Protein AF-A0A7K0Q6N3-F1 (afdb_monomer_lite)

Radius of gyration: 22.85 Å; chains: 1; bounding box: 51×66×58 Å

Structure (mmCIF, N/CA/C/O backbone):
data_AF-A0A7K0Q6N3-F1
#
_entry.id   AF-A0A7K0Q6N3-F1
#
loop_
_atom_site.group_PDB
_atom_site.id
_atom_site.type_symbol
_atom_site.label_atom_id
_atom_site.label_alt_id
_atom_site.label_comp_id
_atom_site.label_asym_id
_atom_site.label_entity_id
_atom_site.label_seq_id
_atom_site.pdbx_PDB_ins_code
_atom_site.Cartn_x
_atom_site.Cartn_y
_atom_site.Cartn_z
_atom_site.occupancy
_atom_site.B_iso_or_equiv
_atom_site.auth_seq_id
_atom_site.auth_comp_id
_atom_site.auth_asym_id
_atom_site.auth_atom_id
_atom_site.pdbx_PDB_model_num
ATOM 1 N N . MET A 1 1 ? -0.715 0.192 -28.675 1.00 86.56 1 MET A N 1
ATOM 2 C CA . MET A 1 1 ? -1.452 -0.652 -27.705 1.00 86.56 1 MET A CA 1
ATOM 3 C C . MET A 1 1 ? -1.455 -0.038 -26.311 1.00 86.56 1 MET A C 1
ATOM 5 O O . MET A 1 1 ? -2.536 0.098 -25.757 1.00 86.56 1 MET A O 1
ATOM 9 N N . ASP A 1 2 ? -0.312 0.426 -25.794 1.00 92.00 2 ASP A N 1
ATOM 10 C CA . ASP A 1 2 ? -0.213 1.056 -24.460 1.00 92.00 2 ASP A CA 1
ATOM 11 C C . ASP A 1 2 ? -1.240 2.164 -24.194 1.00 92.00 2 ASP A C 1
ATOM 13 O O . ASP A 1 2 ? -1.867 2.175 -23.141 1.00 92.00 2 ASP A O 1
ATOM 17 N N . PHE A 1 3 ? -1.486 3.043 -25.171 1.00 95.75 3 PHE A N 1
ATOM 18 C CA . PHE A 1 3 ? -2.503 4.090 -25.043 1.00 95.75 3 PHE A CA 1
ATOM 19 C C . PHE A 1 3 ? -3.907 3.528 -24.756 1.00 95.75 3 PHE A C 1
ATOM 21 O O . PHE A 1 3 ? -4.603 4.022 -23.873 1.00 95.75 3 PHE A O 1
ATOM 28 N N . ALA A 1 4 ? -4.313 2.463 -25.455 1.00 97.19 4 ALA A N 1
ATOM 29 C CA . ALA A 1 4 ? -5.626 1.847 -25.270 1.00 97.19 4 ALA A CA 1
ATOM 30 C C . ALA A 1 4 ? -5.751 1.183 -23.890 1.00 97.19 4 ALA A C 1
ATOM 32 O O . ALA A 1 4 ? -6.757 1.381 -23.209 1.00 97.19 4 ALA A O 1
ATOM 33 N N . PHE A 1 5 ? -4.716 0.457 -23.451 1.00 98.19 5 PHE A N 1
ATOM 34 C CA . PHE A 1 5 ? -4.672 -0.117 -22.104 1.00 98.19 5 PHE A CA 1
ATOM 35 C C . PHE A 1 5 ? -4.719 0.962 -21.025 1.00 98.19 5 PHE A C 1
ATOM 37 O O . PHE A 1 5 ? -5.518 0.854 -20.101 1.00 98.19 5 PHE A O 1
ATOM 44 N N . LEU A 1 6 ? -3.931 2.033 -21.164 1.00 98.12 6 LEU A N 1
ATOM 45 C CA . LEU A 1 6 ? -3.917 3.129 -20.201 1.00 98.12 6 LEU A CA 1
ATOM 46 C C . LEU A 1 6 ? -5.295 3.785 -20.068 1.00 98.12 6 LEU A C 1
ATOM 48 O O . LEU A 1 6 ? -5.788 3.963 -18.954 1.00 98.12 6 LEU A O 1
ATOM 52 N N . VAL A 1 7 ? -5.941 4.098 -21.195 1.00 98.19 7 VAL A N 1
ATOM 53 C CA . VAL A 1 7 ? -7.305 4.644 -21.204 1.00 98.19 7 VAL A CA 1
ATOM 54 C C . VAL A 1 7 ? -8.271 3.682 -20.516 1.00 98.19 7 VAL A C 1
ATOM 56 O O . VAL A 1 7 ? -9.063 4.117 -19.681 1.00 98.19 7 VAL A O 1
ATOM 59 N N . ALA A 1 8 ? -8.184 2.380 -20.799 1.00 98.31 8 ALA A N 1
ATOM 60 C CA . ALA A 1 8 ? -9.040 1.377 -20.177 1.00 98.31 8 ALA A CA 1
ATOM 61 C C . ALA A 1 8 ? -8.815 1.265 -18.656 1.00 98.31 8 ALA A C 1
ATOM 63 O O . ALA A 1 8 ? -9.789 1.229 -17.903 1.00 98.31 8 ALA A O 1
ATOM 64 N N . TYR A 1 9 ? -7.564 1.279 -18.182 1.00 98.56 9 TYR A N 1
ATOM 65 C CA . TYR A 1 9 ? -7.245 1.257 -16.749 1.00 98.56 9 TYR A CA 1
ATOM 66 C C . TYR A 1 9 ? -7.836 2.463 -16.024 1.00 98.56 9 TYR A C 1
ATOM 68 O O . TYR A 1 9 ? -8.547 2.311 -15.029 1.00 98.56 9 TYR A O 1
ATOM 76 N N . LEU A 1 10 ? -7.581 3.666 -16.547 1.00 98.06 10 LEU A N 1
ATOM 77 C CA . LEU A 1 10 ? -8.068 4.909 -15.955 1.00 98.06 10 LEU A CA 1
ATOM 78 C C . LEU A 1 10 ? -9.599 4.976 -15.985 1.00 98.06 10 LEU A C 1
ATOM 80 O O . LEU A 1 10 ? -10.214 5.354 -14.986 1.00 98.06 10 LEU A O 1
ATOM 84 N N . ALA A 1 11 ? -10.220 4.553 -17.090 1.00 98.19 11 ALA A N 1
ATOM 85 C CA . ALA A 1 11 ? -11.669 4.485 -17.214 1.00 98.19 11 ALA A CA 1
ATOM 86 C C . ALA A 1 11 ? -12.277 3.526 -16.185 1.00 98.19 11 ALA A C 1
ATOM 88 O O . ALA A 1 11 ? -13.228 3.903 -15.507 1.00 98.19 11 ALA A O 1
ATOM 89 N N . LEU A 1 12 ? -11.718 2.324 -16.003 1.00 98.25 12 LEU A N 1
ATOM 90 C CA . LEU A 1 12 ? -12.210 1.357 -15.017 1.00 98.25 12 LEU A CA 1
ATOM 91 C C . LEU A 1 12 ? -12.066 1.868 -13.582 1.00 98.25 12 LEU A C 1
ATOM 93 O O . LEU A 1 12 ? -13.009 1.733 -12.801 1.00 98.25 12 LEU A O 1
ATOM 97 N N . ILE A 1 13 ? -10.946 2.506 -13.232 1.00 97.62 13 ILE A N 1
ATOM 98 C CA . ILE A 1 13 ? -10.749 3.121 -11.909 1.00 97.62 13 ILE A CA 1
ATOM 99 C C . ILE A 1 13 ? -11.784 4.234 -11.678 1.00 97.62 13 ILE A C 1
ATOM 101 O O . ILE A 1 13 ? -12.469 4.249 -10.650 1.00 97.62 13 ILE A O 1
ATOM 105 N N . ALA A 1 14 ? -11.955 5.135 -12.651 1.00 97.12 14 ALA A N 1
ATOM 106 C CA . ALA A 1 14 ? -12.908 6.240 -12.567 1.00 97.12 14 ALA A CA 1
ATOM 107 C C . ALA A 1 14 ? -14.360 5.747 -12.473 1.00 97.12 14 ALA A C 1
ATOM 109 O O . ALA A 1 14 ? -15.124 6.215 -11.629 1.00 97.12 14 ALA A O 1
ATOM 110 N N . LEU A 1 15 ? -14.729 4.763 -13.294 1.00 96.75 15 LEU A N 1
ATOM 111 C CA . LEU A 1 15 ? -16.046 4.129 -13.322 1.00 96.75 15 LEU A CA 1
ATOM 112 C C . LEU A 1 15 ? -16.351 3.428 -11.995 1.00 96.75 15 LEU A C 1
ATOM 114 O O . LEU A 1 15 ? -17.437 3.590 -11.439 1.00 96.75 15 LEU A O 1
ATOM 118 N N . THR A 1 16 ? -15.371 2.707 -11.452 1.00 96.62 16 THR A N 1
ATOM 119 C CA . THR A 1 16 ? -15.453 2.040 -10.150 1.00 96.62 16 THR A CA 1
ATOM 120 C C . THR A 1 16 ? -15.722 3.046 -9.032 1.00 96.62 16 THR A C 1
ATOM 122 O O . THR A 1 16 ? -16.642 2.866 -8.225 1.00 96.62 16 THR A O 1
ATOM 125 N N . TYR A 1 17 ? -14.957 4.139 -8.999 1.00 96.44 17 TYR A N 1
ATOM 126 C CA . TYR A 1 17 ? -15.142 5.206 -8.020 1.00 96.44 17 TYR A CA 1
ATOM 127 C C . TYR A 1 17 ? -16.495 5.906 -8.180 1.00 96.44 17 TYR A C 1
ATOM 129 O O . TYR A 1 17 ? -17.221 6.102 -7.206 1.00 96.44 17 TYR A O 1
ATOM 137 N N . TRP A 1 18 ? -16.872 6.245 -9.413 1.00 95.56 18 TRP A N 1
ATOM 138 C CA . TRP A 1 18 ? -18.149 6.879 -9.728 1.00 95.56 18 TRP A CA 1
ATOM 139 C C . TRP A 1 18 ? -19.338 6.012 -9.306 1.00 95.56 18 TRP A C 1
ATOM 141 O O . TRP A 1 18 ? -20.313 6.518 -8.743 1.00 95.56 18 TRP A O 1
ATOM 151 N N . ARG A 1 19 ? -19.243 4.700 -9.529 1.00 95.75 19 ARG A N 1
ATOM 152 C CA . ARG A 1 19 ? -20.309 3.746 -9.235 1.00 95.75 19 ARG A CA 1
ATOM 153 C C . ARG A 1 19 ? -20.492 3.507 -7.740 1.00 95.75 19 ARG A C 1
ATOM 155 O O . ARG A 1 19 ? -21.632 3.484 -7.275 1.00 95.75 19 ARG A O 1
ATOM 162 N N . THR A 1 20 ? -19.391 3.336 -7.009 1.00 94.25 20 THR A N 1
ATOM 163 C CA . THR A 1 20 ? -19.417 3.039 -5.567 1.00 94.25 20 THR A CA 1
ATOM 164 C C . THR A 1 20 ? -19.535 4.275 -4.691 1.00 94.25 20 THR A C 1
ATOM 166 O O . THR A 1 20 ? -20.043 4.170 -3.576 1.00 94.25 20 THR A O 1
ATOM 169 N N . ARG A 1 21 ? -19.064 5.432 -5.182 1.00 94.81 21 ARG A N 1
ATOM 170 C CA . ARG A 1 21 ? -18.928 6.696 -4.442 1.00 94.81 21 ARG A CA 1
ATOM 171 C C . ARG A 1 21 ? -18.129 6.540 -3.141 1.00 94.81 21 ARG A C 1
ATOM 173 O O . ARG A 1 21 ? -18.361 7.286 -2.192 1.00 94.81 21 ARG A O 1
ATOM 180 N N . SER A 1 22 ? -17.205 5.578 -3.084 1.00 95.25 22 SER A N 1
ATOM 181 C CA . SER A 1 22 ? -16.416 5.249 -1.893 1.00 95.25 22 SER A CA 1
ATOM 182 C C . SER A 1 22 ? -14.935 5.128 -2.234 1.00 95.25 22 SER A C 1
ATOM 184 O O . SER A 1 22 ? -14.509 4.174 -2.886 1.00 95.25 22 SER A O 1
ATOM 186 N N . ILE A 1 23 ? -14.133 6.080 -1.757 1.00 95.88 23 ILE A N 1
ATOM 187 C CA . ILE A 1 23 ? -12.675 6.041 -1.901 1.00 95.88 23 ILE A CA 1
ATOM 188 C C . ILE A 1 23 ? -12.058 4.894 -1.095 1.00 95.88 23 ILE A C 1
ATOM 190 O O . ILE A 1 23 ? -11.086 4.290 -1.538 1.00 95.88 23 ILE A O 1
ATOM 194 N N . ALA A 1 24 ? -12.653 4.543 0.053 1.00 95.56 24 ALA A N 1
ATOM 195 C CA . ALA A 1 24 ? -12.211 3.407 0.857 1.00 95.56 24 ALA A CA 1
ATOM 196 C C . ALA A 1 24 ? -12.398 2.089 0.098 1.00 95.56 24 ALA A C 1
ATOM 198 O O . ALA A 1 24 ? -11.483 1.271 0.039 1.00 95.56 24 ALA A O 1
ATOM 199 N N . TRP A 1 25 ? -13.561 1.905 -0.536 1.00 95.06 25 TRP A N 1
ATOM 200 C CA . TRP A 1 25 ? -13.818 0.716 -1.336 1.00 95.06 25 TRP A CA 1
ATOM 201 C C . TRP A 1 25 ? -12.940 0.655 -2.580 1.00 95.06 25 TRP A C 1
ATOM 203 O O . TRP A 1 25 ? -12.445 -0.419 -2.902 1.00 95.06 25 TRP A O 1
ATOM 213 N N . LEU A 1 26 ? -12.708 1.792 -3.245 1.00 96.19 26 LEU A N 1
ATOM 214 C CA . LEU A 1 26 ? -11.783 1.861 -4.373 1.00 96.19 26 LEU A CA 1
ATOM 215 C C . LEU A 1 26 ? -10.372 1.430 -3.952 1.00 96.19 26 LEU A C 1
ATOM 217 O O . LEU A 1 26 ? -9.816 0.530 -4.567 1.00 96.19 26 LEU A O 1
ATOM 221 N N . ALA A 1 27 ? -9.815 2.017 -2.889 1.00 97.06 27 ALA A N 1
ATOM 222 C CA . ALA A 1 27 ? -8.463 1.706 -2.425 1.00 97.06 27 ALA A CA 1
ATOM 223 C C . ALA A 1 27 ? -8.320 0.239 -1.988 1.00 97.06 27 ALA A C 1
ATOM 225 O O . ALA A 1 27 ? -7.421 -0.458 -2.453 1.00 97.06 27 ALA A O 1
ATOM 226 N N . VAL A 1 28 ? -9.240 -0.257 -1.151 1.00 96.69 28 VAL A N 1
ATOM 227 C CA . VAL A 1 28 ? -9.231 -1.656 -0.692 1.00 96.69 28 VAL A CA 1
ATOM 228 C C . VAL A 1 28 ? -9.455 -2.625 -1.849 1.00 96.69 28 VAL A C 1
ATOM 230 O O . VAL A 1 28 ? -8.787 -3.650 -1.937 1.00 96.69 28 VAL A O 1
ATOM 233 N N . GLY A 1 29 ? -10.381 -2.307 -2.749 1.00 96.19 29 GLY A N 1
ATOM 234 C CA . GLY A 1 29 ? -10.693 -3.131 -3.905 1.00 96.19 29 GLY A CA 1
ATOM 235 C C . GLY A 1 29 ? -9.556 -3.188 -4.924 1.00 96.19 29 GLY A C 1
ATOM 236 O O . GLY A 1 29 ? -9.263 -4.269 -5.427 1.00 96.19 29 GLY A O 1
ATOM 237 N N . MET A 1 30 ? -8.873 -2.070 -5.192 1.00 96.88 30 MET A N 1
ATOM 238 C CA . MET A 1 30 ? -7.673 -2.045 -6.037 1.00 96.88 30 MET A CA 1
ATOM 239 C C . MET A 1 30 ? -6.549 -2.858 -5.400 1.00 96.88 30 MET A C 1
ATOM 241 O O . MET A 1 30 ? -6.028 -3.761 -6.044 1.00 96.88 30 MET A O 1
ATOM 245 N N . ALA A 1 31 ? -6.241 -2.621 -4.121 1.00 96.50 31 ALA A N 1
ATOM 246 C CA . ALA A 1 31 ? -5.222 -3.392 -3.413 1.00 96.50 31 ALA A CA 1
ATOM 247 C C . ALA A 1 31 ? -5.526 -4.896 -3.440 1.00 96.50 31 ALA A C 1
ATOM 249 O O . ALA A 1 31 ? -4.633 -5.700 -3.687 1.00 96.50 31 ALA A O 1
ATOM 250 N N . ALA A 1 32 ? -6.782 -5.294 -3.229 1.00 95.94 32 ALA A N 1
ATOM 251 C CA . ALA A 1 32 ? -7.182 -6.696 -3.249 1.00 95.94 32 ALA A CA 1
ATOM 252 C C . ALA A 1 32 ? -7.136 -7.303 -4.648 1.00 95.94 32 ALA A C 1
ATOM 254 O O . ALA A 1 32 ? -6.511 -8.340 -4.825 1.00 95.94 32 ALA A O 1
ATOM 255 N N . SER A 1 33 ? -7.757 -6.663 -5.640 1.00 96.56 33 SER A N 1
ATOM 256 C CA . SER A 1 33 ? -7.792 -7.174 -7.017 1.00 96.56 33 SER A CA 1
ATOM 257 C C . SER A 1 33 ? -6.393 -7.309 -7.612 1.00 96.56 33 SER A C 1
ATOM 259 O O . SER A 1 33 ? -6.070 -8.372 -8.134 1.00 96.56 33 SER A O 1
ATOM 261 N N . VAL A 1 34 ? -5.541 -6.291 -7.455 1.00 96.12 34 VAL A N 1
ATOM 262 C CA . VAL A 1 34 ? -4.147 -6.320 -7.919 1.00 96.12 34 VAL A CA 1
ATOM 263 C C . VAL A 1 34 ? -3.334 -7.352 -7.141 1.00 96.12 34 VAL A C 1
ATOM 265 O O . VAL A 1 34 ? -2.574 -8.098 -7.747 1.00 96.12 34 VAL A O 1
ATOM 268 N N . SER A 1 35 ? -3.526 -7.469 -5.822 1.00 95.06 35 SER A N 1
ATOM 269 C CA . SER A 1 35 ? -2.797 -8.475 -5.039 1.00 95.06 35 SER A CA 1
ATOM 270 C C . SER A 1 35 ? -3.192 -9.902 -5.398 1.00 95.06 35 SER A C 1
ATOM 272 O O . SER A 1 35 ? -2.320 -10.740 -5.585 1.00 95.06 35 SER A O 1
ATOM 274 N N . ILE A 1 36 ? -4.492 -10.181 -5.528 1.00 95.00 36 ILE A N 1
ATOM 275 C CA . ILE A 1 36 ? -5.005 -11.510 -5.882 1.00 95.00 36 ILE A CA 1
ATOM 276 C C . ILE A 1 36 ? -4.564 -11.884 -7.300 1.00 95.00 36 ILE A C 1
ATOM 278 O O . ILE A 1 36 ? -4.068 -12.984 -7.513 1.00 95.00 36 ILE A O 1
ATOM 282 N N . ALA A 1 37 ? -4.706 -10.974 -8.266 1.00 96.12 37 ALA A N 1
ATOM 283 C CA . ALA A 1 37 ? -4.229 -11.216 -9.623 1.00 96.12 37 ALA A CA 1
ATOM 284 C C . ALA A 1 37 ? -2.710 -11.427 -9.647 1.00 96.12 37 ALA A C 1
ATOM 286 O O . ALA A 1 37 ? -2.229 -12.352 -10.287 1.00 96.12 37 ALA A O 1
ATOM 287 N N . GLY A 1 38 ? -1.961 -10.628 -8.889 1.00 93.81 38 GLY A N 1
ATOM 288 C CA . GLY A 1 38 ? -0.513 -10.738 -8.812 1.00 93.81 38 GLY A CA 1
ATOM 289 C C . GLY A 1 38 ? -0.028 -12.058 -8.207 1.00 93.81 38 GLY A C 1
ATOM 290 O O . GLY A 1 38 ? 0.930 -12.634 -8.707 1.00 93.81 38 GLY A O 1
ATOM 291 N N . VAL A 1 39 ? -0.688 -12.598 -7.176 1.00 92.19 39 VAL A N 1
ATOM 292 C CA . VAL A 1 39 ? -0.299 -13.925 -6.655 1.00 92.19 39 VAL A CA 1
ATOM 293 C C . VAL A 1 39 ? -0.637 -15.044 -7.638 1.00 92.19 39 VAL A C 1
ATOM 295 O O . VAL A 1 39 ? 0.073 -16.041 -7.680 1.00 92.19 39 VAL A O 1
ATOM 298 N N . LEU A 1 40 ? -1.675 -14.878 -8.464 1.00 93.75 40 LEU A N 1
ATOM 299 C CA . LEU A 1 40 ? -1.980 -15.816 -9.548 1.00 93.75 40 LEU A CA 1
ATOM 300 C C . LEU A 1 40 ? -0.959 -15.736 -10.693 1.00 93.75 40 LEU A C 1
ATOM 302 O O . LEU A 1 40 ? -0.666 -16.763 -11.297 1.00 93.75 40 LEU A O 1
ATOM 306 N N . VAL A 1 41 ? -0.393 -14.552 -10.957 1.00 92.69 41 VAL A N 1
ATOM 307 C CA . VAL A 1 41 ? 0.745 -14.374 -11.879 1.00 92.69 41 VAL A CA 1
ATOM 308 C C . VAL A 1 41 ? 1.943 -15.185 -11.390 1.00 92.69 41 VAL A C 1
ATOM 310 O O . VAL A 1 41 ? 2.409 -16.046 -12.132 1.00 92.69 41 VAL A O 1
ATOM 313 N N . ASN A 1 42 ? 2.349 -15.011 -10.126 1.00 88.50 42 ASN A N 1
ATOM 314 C CA . ASN A 1 42 ? 3.433 -15.804 -9.527 1.00 88.50 42 ASN A CA 1
ATOM 315 C C . ASN A 1 42 ? 3.126 -17.309 -9.556 1.00 88.50 42 ASN A C 1
ATOM 317 O O . ASN A 1 42 ? 3.993 -18.128 -9.834 1.00 88.50 42 ASN A O 1
ATOM 321 N N . LEU A 1 43 ? 1.879 -17.700 -9.274 1.00 90.44 43 LEU A N 1
ATOM 322 C CA . LEU A 1 43 ? 1.488 -19.107 -9.316 1.00 90.44 43 LEU A CA 1
ATOM 323 C C . LEU A 1 43 ? 1.682 -19.702 -10.718 1.00 90.44 43 LEU A C 1
ATOM 325 O O . LEU A 1 43 ? 2.139 -20.833 -10.831 1.00 90.44 43 LEU A O 1
ATOM 329 N N . ALA A 1 44 ? 1.348 -18.961 -11.776 1.00 92.06 44 ALA A N 1
ATOM 330 C CA . ALA A 1 44 ? 1.574 -19.408 -13.147 1.00 92.06 44 ALA A CA 1
ATOM 331 C C . ALA A 1 44 ? 3.072 -19.492 -13.492 1.00 92.06 44 ALA A C 1
ATOM 333 O O . ALA A 1 44 ? 3.476 -20.449 -14.151 1.00 92.06 44 ALA A O 1
ATOM 334 N N . GLU A 1 45 ? 3.891 -18.554 -13.003 1.00 88.88 45 GLU A N 1
ATOM 335 C CA . GLU A 1 45 ? 5.360 -18.605 -13.132 1.00 88.88 45 GLU A CA 1
ATOM 336 C C . GLU A 1 45 ? 5.923 -19.879 -12.498 1.00 88.88 45 GLU A C 1
ATOM 338 O O . GLU A 1 45 ? 6.720 -20.582 -13.114 1.00 88.88 45 GLU A O 1
ATOM 343 N N . ASN A 1 46 ? 5.410 -20.260 -11.327 1.00 85.06 46 ASN A N 1
ATOM 344 C CA . ASN A 1 46 ? 5.791 -21.499 -10.645 1.00 85.06 46 ASN A CA 1
ATOM 345 C C . ASN A 1 46 ? 5.407 -22.771 -11.422 1.00 85.06 46 ASN A C 1
ATOM 347 O O . ASN A 1 46 ? 5.989 -23.832 -11.199 1.00 85.06 46 ASN A O 1
ATOM 351 N N . PHE A 1 47 ? 4.442 -22.678 -12.341 1.00 89.44 47 PHE A N 1
ATOM 352 C CA . PHE A 1 47 ? 4.102 -23.739 -13.293 1.00 89.44 47 PHE A CA 1
ATOM 353 C C . PHE A 1 47 ? 4.850 -23.617 -14.634 1.00 89.44 47 PHE A C 1
ATOM 355 O O . PHE A 1 47 ? 4.560 -24.370 -15.563 1.00 89.44 47 PHE A O 1
ATOM 362 N N . GLY A 1 48 ? 5.822 -22.707 -14.734 1.00 89.50 48 GLY A N 1
ATOM 363 C CA . GLY A 1 48 ? 6.688 -22.519 -15.899 1.00 89.50 48 GLY A CA 1
ATOM 364 C C . GLY A 1 48 ? 6.164 -21.531 -16.943 1.00 89.50 48 GLY A C 1
ATOM 365 O O . GLY A 1 48 ? 6.724 -21.472 -18.037 1.00 89.50 48 GLY A O 1
ATOM 366 N N . HIS A 1 49 ? 5.099 -20.769 -16.659 1.00 93.19 49 HIS A N 1
ATOM 367 C CA . HIS A 1 49 ? 4.622 -19.735 -17.584 1.00 93.19 49 HIS A CA 1
ATOM 368 C C . HIS A 1 49 ? 5.504 -18.488 -17.504 1.00 93.19 49 HIS A C 1
ATOM 370 O O . HIS A 1 49 ? 5.581 -17.849 -16.458 1.00 93.19 49 HIS A O 1
ATOM 376 N N . LEU A 1 50 ? 6.115 -18.104 -18.624 1.00 93.50 50 LEU A N 1
ATOM 377 C CA . LEU A 1 50 ? 6.868 -16.857 -18.738 1.00 93.50 50 LEU A CA 1
ATOM 378 C C . LEU A 1 50 ? 5.963 -15.768 -19.301 1.00 93.50 50 LEU A C 1
ATOM 380 O O . LEU A 1 50 ? 5.531 -15.830 -20.453 1.00 93.50 50 LEU A O 1
ATOM 384 N N . TRP A 1 51 ? 5.675 -14.765 -18.481 1.00 94.75 51 TRP A N 1
ATOM 385 C CA . TRP A 1 51 ? 4.767 -13.692 -18.853 1.00 94.75 51 TRP A CA 1
ATOM 386 C C . TRP A 1 51 ? 5.407 -12.715 -19.831 1.00 94.75 51 TRP A C 1
ATOM 388 O O . TRP A 1 51 ? 6.557 -12.322 -19.686 1.00 94.75 51 TRP A O 1
ATOM 398 N N . THR A 1 52 ? 4.630 -12.237 -20.792 1.00 95.25 52 THR A N 1
ATOM 399 C CA . THR A 1 52 ? 4.994 -11.074 -21.608 1.00 95.25 52 THR A CA 1
ATOM 400 C C . THR A 1 52 ? 4.334 -9.805 -21.070 1.00 95.25 52 THR A C 1
ATOM 402 O O . THR A 1 52 ? 3.324 -9.841 -20.359 1.00 95.25 52 THR A O 1
ATOM 405 N N . ARG A 1 53 ? 4.847 -8.637 -21.476 1.00 93.94 53 ARG A N 1
ATOM 406 C CA . ARG A 1 53 ? 4.250 -7.339 -21.111 1.00 93.94 53 ARG A CA 1
ATOM 407 C C . ARG A 1 53 ? 2.762 -7.249 -21.458 1.00 93.94 53 ARG A C 1
ATOM 409 O O . ARG A 1 53 ? 1.980 -6.760 -20.647 1.00 93.94 53 ARG A O 1
ATOM 416 N N . VAL A 1 54 ? 2.366 -7.703 -22.648 1.00 95.94 54 VAL A N 1
ATOM 417 C CA . VAL A 1 54 ? 0.973 -7.607 -23.116 1.00 95.94 54 VAL A CA 1
ATOM 418 C C . VAL A 1 54 ? 0.054 -8.519 -22.304 1.00 95.94 54 VAL A C 1
ATOM 420 O O . VAL A 1 54 ? -1.057 -8.121 -21.962 1.00 95.94 54 VAL A O 1
ATOM 423 N N . GLU A 1 55 ? 0.507 -9.718 -21.941 1.00 97.00 55 GLU A N 1
ATOM 424 C CA . GLU A 1 55 ? -0.270 -10.615 -21.081 1.00 97.00 55 GLU A CA 1
ATOM 425 C C . GLU A 1 55 ? -0.469 -10.017 -19.687 1.00 97.00 55 GLU A C 1
ATOM 427 O O . GLU A 1 55 ? -1.594 -9.994 -19.192 1.00 97.00 55 GLU A O 1
ATOM 432 N N . LEU A 1 56 ? 0.575 -9.438 -19.085 1.00 96.75 56 LEU A N 1
ATOM 433 C CA . LEU A 1 56 ? 0.442 -8.753 -17.796 1.00 96.75 56 LEU A CA 1
ATOM 434 C C . LEU A 1 56 ? -0.475 -7.524 -17.878 1.00 96.75 56 LEU A C 1
ATOM 436 O O . LEU A 1 56 ? -1.216 -7.246 -16.933 1.00 96.75 56 LEU A O 1
ATOM 440 N N . GLN A 1 57 ? -0.479 -6.807 -19.007 1.00 97.81 57 GLN A N 1
ATOM 441 C CA . GLN A 1 57 ? -1.442 -5.732 -19.259 1.00 97.81 57 GLN A CA 1
ATOM 442 C C . GLN A 1 57 ? -2.887 -6.263 -19.271 1.00 97.81 57 GLN A C 1
ATOM 444 O O . GLN A 1 57 ? -3.774 -5.687 -18.637 1.00 97.81 57 GLN A O 1
ATOM 449 N N . TRP A 1 58 ? -3.135 -7.407 -19.912 1.00 98.25 58 TRP A N 1
ATOM 450 C CA . TRP A 1 58 ? -4.442 -8.068 -19.866 1.00 98.25 58 TRP A CA 1
ATOM 451 C C . TRP A 1 58 ? -4.819 -8.554 -18.465 1.00 98.25 58 TRP A C 1
ATOM 453 O O . TRP A 1 58 ? -5.973 -8.393 -18.068 1.00 98.25 58 TRP A O 1
ATOM 463 N N . VAL A 1 59 ? -3.872 -9.092 -17.692 1.00 97.81 59 VAL A N 1
ATOM 464 C CA . VAL A 1 59 ? -4.112 -9.500 -16.298 1.00 97.81 59 VAL A CA 1
ATOM 465 C C . VAL A 1 59 ? -4.503 -8.297 -15.440 1.00 97.81 59 VAL A C 1
ATOM 467 O O . VAL A 1 59 ? -5.502 -8.355 -14.718 1.00 97.81 59 VAL A O 1
ATOM 470 N N . LEU A 1 60 ? -3.775 -7.181 -15.549 1.00 98.19 60 LEU A N 1
ATOM 471 C CA . LEU A 1 60 ? -4.119 -5.943 -14.852 1.00 98.19 60 LEU A CA 1
ATOM 472 C C . LEU A 1 60 ? -5.497 -5.424 -15.290 1.00 98.19 60 LEU A C 1
ATOM 474 O O . LEU A 1 60 ? -6.308 -5.038 -14.444 1.00 98.19 60 LEU A O 1
ATOM 478 N N . LEU A 1 61 ? -5.795 -5.457 -16.593 1.00 98.56 61 LEU A N 1
ATOM 479 C CA . LEU A 1 61 ? -7.105 -5.068 -17.110 1.00 98.56 61 LEU A CA 1
ATOM 480 C C . LEU A 1 61 ? -8.215 -5.932 -16.507 1.00 98.56 61 LEU A C 1
ATOM 482 O O . LEU A 1 61 ? -9.225 -5.397 -16.055 1.00 98.56 61 LEU A O 1
ATOM 486 N N . ALA A 1 62 ? -8.022 -7.251 -16.469 1.00 98.44 62 ALA A N 1
ATOM 487 C CA . ALA A 1 62 ? -8.974 -8.195 -15.902 1.00 98.44 62 ALA A CA 1
ATOM 488 C C . ALA A 1 62 ? -9.181 -7.951 -14.400 1.00 98.44 62 ALA A C 1
ATOM 490 O O . ALA A 1 62 ? -10.323 -7.930 -13.939 1.00 98.44 62 ALA A O 1
ATOM 491 N N . ALA A 1 63 ? -8.111 -7.685 -13.644 1.00 97.94 63 ALA A N 1
ATOM 492 C CA . ALA A 1 63 ? -8.192 -7.347 -12.224 1.00 97.94 63 ALA A CA 1
ATOM 493 C C . ALA A 1 63 ? -9.056 -6.094 -11.984 1.00 97.94 63 ALA A C 1
ATOM 495 O O . ALA A 1 63 ? -9.974 -6.109 -11.156 1.00 97.94 63 ALA A O 1
ATOM 496 N N . LEU A 1 64 ? -8.826 -5.030 -12.762 1.00 98.38 64 LEU A N 1
ATOM 497 C CA . LEU A 1 64 ? -9.617 -3.797 -12.698 1.00 98.38 64 LEU A CA 1
ATOM 498 C C . LEU A 1 64 ? -11.049 -3.988 -13.219 1.00 98.38 64 LEU A C 1
ATOM 500 O O . LEU A 1 64 ? -11.980 -3.383 -12.689 1.00 98.38 64 LEU A O 1
ATOM 504 N N . ALA A 1 65 ? -11.257 -4.843 -14.221 1.00 98.25 65 ALA A N 1
ATOM 505 C CA . ALA A 1 65 ? -12.576 -5.143 -14.771 1.00 98.25 65 ALA A CA 1
ATOM 506 C C . ALA A 1 65 ? -13.439 -5.922 -13.772 1.00 98.25 65 ALA A C 1
ATOM 508 O O . ALA A 1 65 ? -14.609 -5.588 -13.589 1.00 98.25 65 ALA A O 1
ATOM 509 N N . VAL A 1 66 ? -12.864 -6.903 -13.065 1.00 96.56 66 VAL A N 1
ATOM 510 C CA . VAL A 1 66 ? -13.534 -7.610 -11.961 1.00 96.56 66 VAL A CA 1
ATOM 511 C C . VAL A 1 66 ? -13.926 -6.622 -10.868 1.00 96.56 66 VAL A C 1
ATOM 513 O O . VAL A 1 66 ? -15.063 -6.649 -10.392 1.00 96.56 66 VAL A O 1
ATOM 516 N N . LEU A 1 67 ? -13.025 -5.708 -10.499 1.00 95.81 67 LEU A N 1
ATOM 517 C CA . LEU A 1 67 ? -13.332 -4.666 -9.527 1.00 95.81 67 LEU A CA 1
ATOM 518 C C . LEU A 1 67 ? -14.486 -3.766 -10.003 1.00 95.81 67 LEU A C 1
ATOM 520 O O . LEU A 1 67 ? -15.440 -3.542 -9.255 1.00 95.81 67 LEU A O 1
ATOM 524 N N . GLY A 1 68 ? -14.443 -3.309 -11.256 1.00 96.25 68 GLY A N 1
ATOM 525 C CA . GLY A 1 68 ? -15.513 -2.531 -11.875 1.00 96.25 68 GLY A CA 1
ATOM 526 C C . GLY A 1 68 ? -16.847 -3.275 -11.865 1.00 96.25 68 GLY A C 1
ATOM 527 O O . GLY A 1 68 ? -17.854 -2.734 -11.411 1.00 96.25 68 GLY A O 1
ATOM 528 N N . LEU A 1 69 ? -16.865 -4.546 -12.266 1.00 96.38 69 LEU A N 1
ATOM 529 C CA . LEU A 1 69 ? -18.060 -5.388 -12.237 1.00 96.38 69 LEU A CA 1
ATOM 530 C C . LEU A 1 69 ? -18.638 -5.497 -10.819 1.00 96.38 69 LEU A C 1
ATOM 532 O O . LEU A 1 69 ? -19.835 -5.285 -10.618 1.00 96.38 69 LEU A O 1
ATOM 536 N N . LEU A 1 70 ? -17.797 -5.759 -9.814 1.00 93.44 70 LEU A N 1
ATOM 537 C CA . LEU A 1 70 ? -18.223 -5.818 -8.413 1.00 93.44 70 LEU A CA 1
ATOM 538 C C . LEU A 1 70 ? -18.792 -4.480 -7.924 1.00 93.44 70 LEU A C 1
ATOM 540 O O . LEU A 1 70 ? -19.764 -4.476 -7.161 1.00 93.44 70 LEU A O 1
ATOM 544 N N . ALA A 1 71 ? -18.239 -3.353 -8.378 1.00 93.56 71 ALA A N 1
ATOM 545 C CA . ALA A 1 71 ? -18.797 -2.032 -8.109 1.00 93.56 71 ALA A CA 1
ATOM 546 C C . ALA A 1 71 ? -20.197 -1.874 -8.719 1.00 93.56 71 ALA A C 1
ATOM 548 O O . ALA A 1 71 ? -21.111 -1.387 -8.045 1.00 93.56 71 ALA A O 1
ATOM 549 N N . PHE A 1 72 ? -20.403 -2.329 -9.959 1.00 93.38 72 PHE A N 1
ATOM 550 C CA . PHE A 1 72 ? -21.716 -2.282 -10.609 1.00 93.38 72 PHE A CA 1
ATOM 551 C C . PHE A 1 72 ? -22.767 -3.107 -9.888 1.00 93.38 72 PHE A C 1
ATOM 553 O O . PHE A 1 72 ? -23.879 -2.611 -9.681 1.00 93.38 72 PHE A O 1
ATOM 560 N N . LEU A 1 73 ? -22.396 -4.319 -9.479 1.00 92.69 73 LEU A N 1
ATOM 561 C CA . LEU A 1 73 ? -23.273 -5.233 -8.758 1.00 92.69 73 LEU A CA 1
ATOM 562 C C . LEU A 1 73 ? -23.632 -4.708 -7.366 1.00 92.69 73 LEU A C 1
ATOM 564 O O . LEU A 1 73 ? -24.748 -4.919 -6.901 1.00 92.69 73 LEU A O 1
ATOM 568 N N . ARG A 1 74 ? -22.703 -4.024 -6.687 1.00 87.94 74 ARG A N 1
ATOM 569 C CA . ARG A 1 74 ? -22.941 -3.550 -5.318 1.00 87.94 74 ARG A CA 1
ATOM 570 C C . ARG A 1 74 ? -23.784 -2.301 -5.216 1.00 87.94 74 ARG A C 1
ATOM 572 O O . ARG A 1 74 ? -24.526 -2.186 -4.246 1.00 87.94 74 ARG A O 1
ATOM 579 N N . GLY A 1 75 ? -23.654 -1.357 -6.139 1.00 88.38 75 GLY A N 1
ATOM 580 C CA . GLY A 1 75 ? -24.333 -0.085 -5.949 1.00 88.38 75 GLY A CA 1
ATOM 581 C C . GLY A 1 75 ? -23.463 1.032 -5.391 1.00 88.38 75 GLY A C 1
ATOM 582 O O . GLY A 1 75 ? -22.247 0.917 -5.244 1.00 88.38 75 GLY A O 1
ATOM 583 N N . ASN A 1 76 ? -24.151 2.112 -5.032 1.00 90.56 76 ASN A N 1
ATOM 584 C CA . ASN A 1 76 ? -23.590 3.147 -4.184 1.00 90.56 76 ASN A CA 1
ATOM 585 C C . ASN A 1 76 ? -23.463 2.598 -2.756 1.00 90.56 76 ASN A C 1
ATOM 587 O O . ASN A 1 76 ? -24.448 2.167 -2.160 1.00 90.56 76 ASN A O 1
ATOM 591 N N . ILE A 1 77 ? -22.248 2.623 -2.225 1.00 86.31 77 ILE A N 1
ATOM 592 C CA . ILE A 1 77 ? -21.901 2.185 -0.866 1.00 86.31 77 ILE A CA 1
ATOM 593 C C . ILE A 1 77 ? -21.158 3.285 -0.095 1.00 86.31 77 ILE A C 1
ATOM 595 O O . ILE A 1 77 ? -20.696 3.060 1.025 1.00 86.31 77 ILE A O 1
ATOM 599 N N . GLY A 1 78 ? -21.006 4.453 -0.723 1.00 80.00 78 GLY A N 1
ATOM 600 C CA . GLY A 1 78 ? -20.309 5.609 -0.201 1.00 80.00 78 GLY A CA 1
ATOM 601 C C . GLY A 1 78 ? -21.079 6.274 0.923 1.00 80.00 78 GLY A C 1
ATOM 602 O O . GLY A 1 78 ? -22.202 6.739 0.753 1.00 80.00 78 GLY A O 1
ATOM 603 N N . ASP A 1 79 ? -20.424 6.377 2.071 1.00 76.62 79 ASP A N 1
ATOM 604 C CA . ASP A 1 79 ? -21.002 6.973 3.276 1.00 76.62 79 ASP A CA 1
ATOM 605 C C . ASP A 1 79 ? -20.603 8.438 3.478 1.00 76.62 79 ASP A C 1
ATOM 607 O O . ASP A 1 79 ? -21.175 9.163 4.299 1.00 76.62 79 ASP A O 1
ATOM 611 N N . SER A 1 80 ? -19.552 8.874 2.785 1.00 81.25 80 SER A N 1
ATOM 612 C CA . SER A 1 80 ? -18.980 10.206 2.930 1.00 81.25 80 SER A CA 1
ATOM 613 C C . SER A 1 80 ? -19.235 11.041 1.680 1.00 81.25 80 SER A C 1
ATOM 615 O O . SER A 1 80 ? -19.198 10.534 0.564 1.00 81.25 80 SER A O 1
ATOM 617 N N . GLY A 1 81 ? -19.505 12.336 1.858 1.00 89.81 81 GLY A N 1
ATOM 618 C CA . GLY A 1 81 ? -19.727 13.232 0.724 1.00 89.81 81 GLY A CA 1
ATOM 619 C C . GLY A 1 81 ? -18.476 13.334 -0.151 1.00 89.81 81 GLY A C 1
ATOM 620 O O . GLY A 1 81 ? -17.362 13.413 0.371 1.00 89.81 81 GLY A O 1
ATOM 621 N N . LEU A 1 82 ? -18.663 13.382 -1.473 1.00 92.25 82 LEU A N 1
ATOM 622 C CA . LEU A 1 82 ? -17.571 13.428 -2.458 1.00 92.25 82 LEU A CA 1
ATOM 623 C C . LEU A 1 82 ? -16.596 14.576 -2.210 1.00 92.25 82 LEU A C 1
ATOM 625 O O . LEU A 1 82 ? -15.392 14.383 -2.321 1.00 92.25 82 LEU A O 1
ATOM 629 N N . ARG A 1 83 ? -17.104 15.742 -1.787 1.00 94.25 83 ARG A N 1
ATOM 630 C CA . ARG A 1 83 ? -16.277 16.892 -1.402 1.00 94.25 83 ARG A CA 1
ATOM 631 C C . ARG A 1 83 ? -15.245 16.507 -0.342 1.00 94.25 83 ARG A C 1
ATOM 633 O O . ARG A 1 83 ? -14.076 16.845 -0.465 1.00 94.25 83 ARG A O 1
ATOM 640 N N . ARG A 1 84 ? -15.657 15.761 0.684 1.00 93.69 84 ARG A N 1
ATOM 641 C CA . ARG A 1 84 ? -14.751 15.337 1.756 1.00 93.69 84 ARG A CA 1
ATOM 642 C C . ARG A 1 84 ? -13.749 14.291 1.278 1.00 93.69 84 ARG A C 1
ATOM 644 O O . ARG A 1 84 ? -12.589 14.389 1.652 1.00 93.69 84 ARG A O 1
ATOM 651 N N . GLN A 1 85 ? -14.175 13.327 0.463 1.00 95.38 85 GLN A N 1
ATOM 652 C CA . GLN A 1 85 ? -13.258 12.347 -0.137 1.00 95.38 85 GLN A CA 1
ATOM 653 C C . GLN A 1 85 ? -12.209 13.037 -1.013 1.00 95.38 85 GLN A C 1
ATOM 655 O O . GLN A 1 85 ? -11.030 12.698 -0.947 1.00 95.38 85 GLN A O 1
ATOM 660 N N . PHE A 1 86 ? -12.634 14.052 -1.770 1.00 96.50 86 PHE A N 1
ATOM 661 C CA . PHE A 1 86 ? -11.748 14.858 -2.590 1.00 96.50 86 PHE A CA 1
ATOM 662 C C . PHE A 1 86 ? -10.702 15.582 -1.742 1.00 96.50 86 PHE A C 1
ATOM 664 O O . PHE A 1 86 ? -9.516 15.338 -1.916 1.00 96.50 86 PHE A O 1
ATOM 671 N N . PHE A 1 87 ? -11.122 16.397 -0.769 1.00 96.69 87 PHE A N 1
ATOM 672 C CA . PHE A 1 87 ? -10.177 17.144 0.067 1.00 96.69 87 PHE A CA 1
ATOM 673 C C . PHE A 1 87 ? -9.277 16.236 0.912 1.00 96.69 87 PHE A C 1
ATOM 675 O O . PHE A 1 87 ? -8.099 16.527 1.062 1.00 96.69 87 PHE A O 1
ATOM 682 N N . ALA A 1 88 ? -9.797 15.137 1.460 1.00 96.31 88 ALA A N 1
ATOM 683 C CA . ALA A 1 88 ? -9.012 14.285 2.347 1.00 96.31 88 ALA A CA 1
ATOM 684 C C . ALA A 1 88 ? -7.982 13.405 1.615 1.00 96.31 88 ALA A C 1
ATOM 686 O O . ALA A 1 88 ? -6.956 13.105 2.213 1.00 96.31 88 ALA A O 1
ATOM 687 N N . ILE A 1 89 ? -8.244 12.986 0.366 1.00 97.62 89 ILE A N 1
ATOM 688 C CA . ILE A 1 89 ? -7.429 11.967 -0.330 1.00 97.62 89 ILE A CA 1
ATOM 689 C C . ILE A 1 89 ? -7.034 12.396 -1.740 1.00 97.62 89 ILE A C 1
ATOM 691 O O . ILE A 1 89 ? -5.847 12.414 -2.049 1.00 97.62 89 ILE A O 1
ATOM 695 N N . TRP A 1 90 ? -7.992 12.756 -2.601 1.00 97.12 90 TRP A N 1
ATOM 696 C CA . TRP A 1 90 ? -7.666 13.084 -3.995 1.00 97.12 90 TRP A CA 1
ATOM 697 C C . TRP A 1 90 ? -6.812 14.339 -4.117 1.00 97.12 90 TRP A C 1
ATOM 699 O O . TRP A 1 90 ? -5.890 14.350 -4.919 1.00 97.12 90 TRP A O 1
ATOM 709 N N . LEU A 1 91 ? -7.087 15.377 -3.327 1.00 97.56 91 LEU A N 1
ATOM 710 C CA . LEU A 1 91 ? -6.309 16.609 -3.348 1.00 97.56 91 LEU A CA 1
ATOM 711 C C . LEU A 1 91 ? -4.831 16.356 -3.002 1.00 97.56 91 LEU A C 1
ATOM 713 O O . LEU A 1 91 ? -4.002 16.682 -3.845 1.00 97.56 91 LEU A O 1
ATOM 717 N N . PRO A 1 92 ? -4.462 15.752 -1.850 1.00 97.69 92 PRO A N 1
ATOM 718 C CA . PRO A 1 92 ? -3.055 15.468 -1.571 1.00 97.69 92 PRO A CA 1
ATOM 719 C C . PRO A 1 92 ? -2.433 14.500 -2.588 1.00 97.69 92 PRO A C 1
ATOM 721 O O . PRO A 1 92 ? -1.295 14.713 -2.987 1.00 97.69 92 PRO A O 1
ATOM 724 N N . PHE A 1 93 ? -3.175 13.499 -3.079 1.00 98.06 93 PHE A N 1
ATOM 725 C CA . PHE A 1 93 ? -2.701 12.607 -4.147 1.00 98.06 93 PHE A CA 1
ATOM 726 C C . PHE A 1 93 ? -2.348 13.380 -5.432 1.00 98.06 93 PHE A C 1
ATOM 728 O O . PHE A 1 93 ? -1.243 13.254 -5.951 1.00 98.06 93 PHE A O 1
ATOM 735 N N . ILE A 1 94 ? -3.262 14.224 -5.923 1.00 97.81 94 ILE A N 1
ATOM 736 C CA . ILE A 1 94 ? -3.062 15.034 -7.134 1.00 97.81 94 ILE A CA 1
ATOM 737 C C . ILE A 1 94 ? -1.923 16.032 -6.927 1.00 97.81 94 ILE A C 1
ATOM 739 O O . ILE A 1 94 ? -1.098 16.192 -7.820 1.00 97.81 94 ILE A O 1
ATOM 743 N N . LEU A 1 95 ? -1.849 16.680 -5.759 1.00 97.94 95 LEU A N 1
ATOM 744 C CA . LEU A 1 95 ? -0.768 17.612 -5.442 1.00 97.94 95 LEU A CA 1
ATOM 745 C C . LEU A 1 95 ? 0.598 16.925 -5.463 1.00 97.94 95 LEU A C 1
ATOM 747 O O . LEU A 1 95 ? 1.532 17.514 -5.990 1.00 97.94 95 LEU A O 1
ATOM 751 N N . LEU A 1 96 ? 0.716 15.690 -4.964 1.00 97.94 96 LEU A N 1
ATOM 752 C CA . LEU A 1 96 ? 1.961 14.920 -5.046 1.00 97.94 96 LEU A CA 1
ATOM 753 C C . LEU A 1 96 ? 2.317 14.558 -6.491 1.00 97.94 96 LEU A C 1
ATOM 755 O O . LEU A 1 96 ? 3.462 14.743 -6.891 1.00 97.94 96 LEU A O 1
ATOM 759 N N . ILE A 1 97 ? 1.348 14.112 -7.299 1.00 96.75 97 ILE A N 1
ATOM 760 C CA . ILE A 1 97 ? 1.576 13.838 -8.729 1.00 96.75 97 ILE A CA 1
ATOM 761 C C . ILE A 1 97 ? 2.054 15.100 -9.460 1.00 96.75 97 ILE A C 1
ATOM 763 O O . ILE A 1 97 ? 3.046 15.049 -10.184 1.00 96.75 97 ILE A O 1
ATOM 767 N N . VAL A 1 98 ? 1.382 16.236 -9.250 1.00 96.88 98 VAL A N 1
ATOM 768 C CA . VAL A 1 98 ? 1.761 17.522 -9.854 1.00 96.88 98 VAL A CA 1
ATOM 769 C C . VAL A 1 98 ? 3.126 17.974 -9.348 1.00 96.88 98 VAL A C 1
ATOM 771 O O . VAL A 1 98 ? 3.949 18.396 -10.151 1.00 96.88 98 VAL A O 1
ATOM 774 N N . PHE A 1 99 ? 3.394 17.859 -8.047 1.00 95.75 99 PHE A N 1
ATOM 775 C CA . PHE A 1 99 ? 4.681 18.209 -7.456 1.00 95.75 99 PHE A CA 1
ATOM 776 C C . PH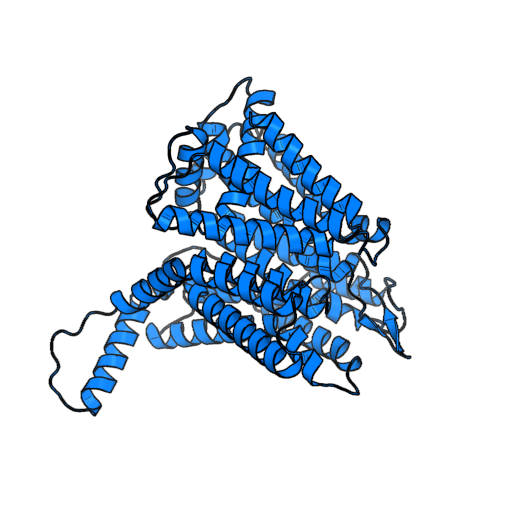E A 1 99 ? 5.820 17.407 -8.088 1.00 95.75 99 PHE A C 1
ATOM 778 O O . PHE A 1 99 ? 6.773 18.006 -8.580 1.00 95.75 99 PHE A O 1
ATOM 785 N N . PHE A 1 100 ? 5.707 16.076 -8.159 1.00 94.44 100 PHE A N 1
ATOM 786 C CA . PHE A 1 100 ? 6.741 15.253 -8.787 1.00 94.44 100 PHE A CA 1
ATOM 787 C C . PHE A 1 100 ? 6.879 15.545 -10.272 1.00 94.44 100 PHE A C 1
ATOM 789 O O . PHE A 1 100 ? 8.003 15.640 -10.752 1.00 94.44 100 PHE A O 1
ATOM 796 N N . TRP A 1 101 ? 5.778 15.757 -10.993 1.00 92.00 101 TRP A N 1
ATOM 797 C CA . TRP A 1 101 ? 5.845 16.170 -12.392 1.00 92.00 101 TRP A CA 1
ATOM 798 C C . TRP A 1 101 ? 6.595 17.499 -12.558 1.00 92.00 101 TRP A C 1
ATOM 800 O O . TRP A 1 101 ? 7.493 17.583 -13.392 1.00 92.00 101 TRP A O 1
ATOM 810 N N . VAL A 1 102 ? 6.304 18.509 -11.730 1.00 93.69 102 VAL A N 1
ATOM 811 C CA . VAL A 1 102 ? 6.989 19.808 -11.781 1.00 93.69 102 VAL A CA 1
ATOM 812 C C . VAL A 1 102 ? 8.474 19.659 -11.467 1.00 93.69 102 VAL A C 1
ATOM 814 O O . VAL A 1 102 ? 9.306 20.143 -12.231 1.00 93.69 102 VAL A O 1
ATOM 817 N N . VAL A 1 103 ? 8.811 18.967 -10.377 1.00 91.62 103 VAL A N 1
ATOM 818 C CA . VAL A 1 103 ? 10.202 18.782 -9.946 1.00 91.62 103 VAL A CA 1
ATOM 819 C C . VAL A 1 103 ? 11.005 18.035 -11.009 1.00 91.62 103 VAL A C 1
ATOM 821 O O . VAL A 1 103 ? 12.084 18.479 -11.385 1.00 91.62 103 VAL A O 1
ATOM 824 N N . THR A 1 104 ? 10.461 16.935 -11.531 1.00 88.56 104 THR A N 1
ATOM 825 C CA . THR A 1 104 ? 11.146 16.084 -12.517 1.00 88.56 104 THR A CA 1
ATOM 826 C C . THR A 1 104 ? 11.185 16.678 -13.922 1.00 88.56 104 THR A C 1
ATOM 828 O O . THR A 1 104 ? 11.974 16.215 -14.737 1.00 88.56 104 THR A O 1
ATOM 831 N N . THR A 1 105 ? 10.364 17.684 -14.231 1.00 88.56 105 THR A N 1
ATOM 832 C CA . THR A 1 105 ? 10.323 18.293 -15.572 1.00 88.56 105 THR A CA 1
ATOM 833 C C . THR A 1 105 ? 11.023 19.648 -15.619 1.00 88.56 105 THR A C 1
ATOM 835 O O . THR A 1 105 ? 11.720 19.932 -16.587 1.00 88.56 105 THR A O 1
ATOM 838 N N . PHE A 1 106 ? 10.843 20.493 -14.598 1.00 90.75 106 PHE A N 1
ATOM 839 C CA . PHE A 1 106 ? 11.251 21.903 -14.647 1.00 90.75 106 PHE A CA 1
ATOM 840 C C . PHE A 1 106 ? 12.336 22.288 -13.642 1.00 90.75 106 PHE A C 1
ATOM 842 O O . PHE A 1 106 ? 12.925 23.355 -13.789 1.00 90.75 106 PHE A O 1
ATOM 849 N N . TRP A 1 107 ? 12.581 21.488 -12.600 1.00 88.44 107 TRP A N 1
ATOM 850 C CA . TRP A 1 107 ? 13.586 21.802 -11.568 1.00 88.44 107 TRP A CA 1
ATOM 851 C C . TRP A 1 107 ? 14.878 20.988 -11.719 1.00 88.44 107 TRP A C 1
ATOM 853 O O . TRP A 1 107 ? 15.721 20.967 -10.824 1.00 88.44 107 TRP A O 1
ATOM 863 N N . THR A 1 108 ? 15.051 20.341 -12.867 1.00 84.19 108 THR A N 1
ATOM 864 C CA . THR A 1 108 ? 16.254 19.613 -13.275 1.00 84.19 108 THR A CA 1
ATOM 865 C C . THR A 1 108 ? 16.874 20.277 -14.510 1.00 84.19 108 THR A C 1
ATOM 867 O O . THR A 1 108 ? 16.196 21.000 -15.235 1.00 84.19 108 THR A O 1
ATOM 870 N N . ALA A 1 109 ? 18.172 20.059 -14.759 1.00 83.75 109 ALA A N 1
ATOM 871 C CA . ALA A 1 109 ? 18.890 20.688 -15.883 1.00 83.75 109 ALA A CA 1
ATOM 872 C C . ALA A 1 109 ? 18.319 20.319 -17.270 1.00 83.75 109 ALA A C 1
ATOM 874 O O . ALA A 1 109 ? 18.419 21.094 -18.216 1.00 83.75 109 ALA A O 1
ATOM 875 N N . G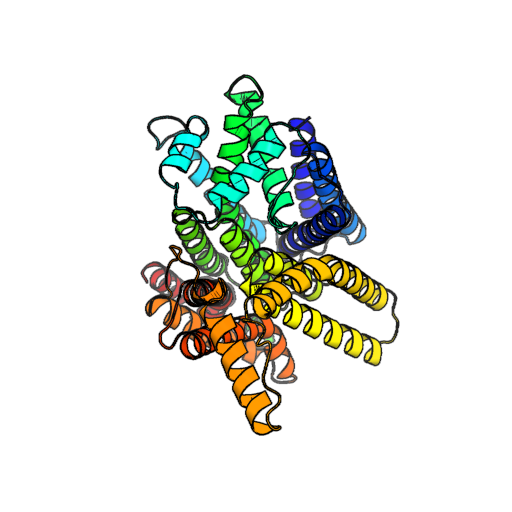LY A 1 110 ? 17.701 19.145 -17.361 1.00 83.19 110 GLY A N 1
ATOM 876 C CA . GLY A 1 110 ? 16.832 18.690 -18.442 1.00 83.19 110 GLY A CA 1
ATOM 877 C C . GLY A 1 110 ? 15.741 17.813 -17.833 1.00 83.19 110 GLY A C 1
ATOM 878 O O . GLY A 1 110 ? 15.848 17.441 -16.658 1.00 83.19 110 GLY A O 1
ATOM 879 N N . ALA A 1 111 ? 14.688 17.490 -18.580 1.00 84.62 111 ALA A N 1
ATOM 880 C CA . ALA A 1 111 ? 13.594 16.703 -18.025 1.00 84.62 111 ALA A CA 1
ATOM 881 C C . ALA A 1 111 ? 14.094 15.314 -17.587 1.00 84.62 111 ALA A C 1
ATOM 883 O O . ALA A 1 111 ? 14.731 14.591 -18.350 1.00 84.62 111 ALA A O 1
ATOM 884 N N . ALA A 1 112 ? 13.816 14.922 -16.343 1.00 84.12 112 ALA A N 1
ATOM 885 C CA . ALA A 1 112 ? 14.404 13.731 -15.727 1.00 84.12 112 ALA A CA 1
ATOM 886 C C . ALA A 1 112 ? 14.068 12.434 -16.482 1.00 84.12 112 ALA A C 1
ATOM 888 O O . ALA A 1 112 ? 14.863 11.494 -16.469 1.00 84.12 112 ALA A O 1
ATOM 889 N N . PHE A 1 113 ? 12.930 12.397 -17.188 1.00 82.94 113 PHE A N 1
ATOM 890 C CA . PHE A 1 113 ? 12.538 11.250 -18.008 1.00 82.94 113 PHE A CA 1
ATOM 891 C C . PHE A 1 113 ? 13.444 11.018 -19.231 1.00 82.94 113 PHE A C 1
ATOM 893 O O . PHE A 1 113 ? 13.398 9.934 -19.814 1.00 82.94 113 PHE A O 1
ATOM 900 N N . GLU A 1 114 ? 14.281 11.990 -19.608 1.00 85.62 114 GLU A N 1
ATOM 901 C CA . GLU A 1 114 ? 15.273 11.873 -20.688 1.00 85.62 114 GLU A CA 1
ATOM 902 C C . GLU A 1 114 ? 16.606 11.282 -20.202 1.00 85.62 114 GLU A C 1
ATOM 904 O O . GLU A 1 114 ? 17.380 10.747 -20.998 1.00 85.62 114 GLU A O 1
ATOM 909 N N . HIS A 1 115 ? 16.868 11.317 -18.890 1.00 85.56 115 HIS A N 1
ATOM 910 C CA . HIS A 1 115 ? 18.125 10.858 -18.289 1.00 85.56 115 HIS A CA 1
ATOM 911 C C . HIS A 1 115 ? 17.956 9.815 -17.162 1.00 85.56 115 HIS A C 1
ATOM 913 O O . HIS A 1 115 ? 18.676 9.876 -16.158 1.00 85.56 115 HIS A O 1
ATOM 919 N N . PRO A 1 116 ? 17.063 8.814 -17.291 1.00 84.00 116 PRO A N 1
ATOM 920 C CA . PRO A 1 116 ? 16.789 7.883 -16.197 1.00 84.00 116 PRO A CA 1
ATOM 921 C C . PRO A 1 116 ? 17.963 6.941 -15.908 1.00 84.00 116 PRO A C 1
ATOM 923 O O . PRO A 1 116 ? 18.169 6.539 -14.766 1.00 84.00 116 PRO A O 1
ATOM 926 N N . VAL A 1 117 ? 18.777 6.623 -16.920 1.00 84.81 117 VAL A N 1
ATOM 927 C CA . VAL A 1 117 ? 19.975 5.787 -16.755 1.00 84.81 117 VAL A CA 1
ATOM 928 C C . VAL A 1 117 ? 20.995 6.485 -15.859 1.00 84.81 117 VAL A C 1
ATOM 930 O O . VAL A 1 117 ? 21.517 5.863 -14.941 1.00 84.81 117 VAL A O 1
ATOM 933 N N . SER A 1 118 ? 21.220 7.787 -16.054 1.00 83.81 118 SER A N 1
ATOM 934 C CA . SER A 1 118 ? 22.133 8.573 -15.218 1.00 83.81 118 SER A CA 1
ATOM 935 C C . SER A 1 118 ? 21.690 8.591 -13.754 1.00 83.81 118 SER A C 1
ATOM 937 O O . SER A 1 118 ? 22.525 8.466 -12.861 1.00 83.81 118 SER A O 1
ATOM 939 N N . TYR A 1 119 ? 20.379 8.684 -13.500 1.00 83.44 119 TYR A N 1
ATOM 940 C CA . TYR A 1 119 ? 19.830 8.588 -12.145 1.00 83.44 119 TYR A CA 1
ATOM 941 C C . TYR A 1 119 ? 20.127 7.223 -11.510 1.00 83.44 119 TYR A C 1
ATOM 943 O O . TYR A 1 119 ? 20.628 7.167 -10.387 1.00 83.44 119 TYR A O 1
ATOM 951 N N . LEU A 1 120 ? 19.870 6.131 -12.236 1.00 84.50 120 LEU A N 1
ATOM 952 C CA . LEU A 1 120 ? 20.115 4.773 -11.743 1.00 84.50 120 LEU A CA 1
ATOM 953 C C . LEU A 1 120 ? 21.610 4.491 -11.542 1.00 84.50 120 LEU A C 1
ATOM 955 O O . LEU A 1 120 ? 21.977 3.887 -10.540 1.00 84.50 120 LEU A O 1
ATOM 959 N N . MET A 1 121 ? 22.483 4.985 -12.425 1.00 82.62 121 MET A N 1
ATOM 960 C CA . MET A 1 121 ? 23.939 4.901 -12.254 1.00 82.62 121 MET A CA 1
ATOM 961 C C . MET A 1 121 ? 24.414 5.659 -11.009 1.00 82.62 121 MET A C 1
ATOM 963 O O . MET A 1 121 ? 25.279 5.169 -10.287 1.00 82.62 121 MET A O 1
ATOM 967 N N . GLY A 1 122 ? 23.818 6.821 -10.719 1.00 80.56 122 GLY A N 1
ATOM 968 C CA . GLY A 1 122 ? 24.075 7.572 -9.486 1.00 80.56 122 GLY A CA 1
ATOM 969 C C . GLY A 1 122 ? 23.602 6.861 -8.211 1.00 80.56 122 GLY A C 1
ATOM 970 O O . GLY A 1 122 ? 24.048 7.209 -7.123 1.00 80.56 122 GLY A O 1
ATOM 971 N N . HIS A 1 123 ? 22.745 5.845 -8.347 1.00 79.69 123 HIS A N 1
ATOM 972 C CA . HIS A 1 123 ? 22.188 5.040 -7.258 1.00 79.69 123 HIS A CA 1
ATOM 973 C C . HIS A 1 123 ? 22.470 3.544 -7.483 1.00 79.69 123 HIS A C 1
ATOM 975 O O . HIS A 1 123 ? 21.609 2.697 -7.252 1.00 79.69 123 HIS A O 1
ATOM 981 N N . ALA A 1 124 ? 23.675 3.203 -7.949 1.00 70.75 124 ALA A N 1
ATOM 982 C CA . ALA A 1 124 ? 24.028 1.830 -8.326 1.00 70.75 124 ALA A CA 1
ATOM 983 C C . ALA A 1 124 ? 23.981 0.818 -7.162 1.00 70.75 124 ALA A C 1
ATOM 985 O O . ALA A 1 124 ? 23.839 -0.377 -7.397 1.00 70.75 124 ALA A O 1
ATOM 986 N N . VAL A 1 125 ? 24.084 1.287 -5.914 1.00 72.06 125 VAL A N 1
ATOM 987 C CA . VAL A 1 125 ? 24.011 0.457 -4.693 1.00 72.06 125 VAL A CA 1
ATOM 988 C C . VAL A 1 125 ? 22.599 0.359 -4.106 1.00 72.06 125 VAL A C 1
ATOM 990 O O . VAL A 1 125 ? 22.415 -0.166 -3.011 1.00 72.06 125 VAL A O 1
ATOM 993 N N . ALA A 1 126 ? 21.602 0.905 -4.799 1.00 79.69 126 ALA A N 1
ATOM 994 C CA . ALA A 1 126 ? 20.222 0.882 -4.351 1.00 79.69 126 ALA A CA 1
ATOM 995 C C . ALA A 1 126 ? 19.616 -0.525 -4.500 1.00 79.69 126 ALA A C 1
ATOM 997 O O . ALA A 1 126 ? 19.695 -1.133 -5.568 1.00 79.69 126 ALA A O 1
ATOM 998 N N . GLU A 1 127 ? 19.011 -1.021 -3.422 1.00 80.00 127 GLU A N 1
ATOM 999 C CA . GLU A 1 127 ? 18.759 -2.450 -3.180 1.00 80.00 127 GLU A CA 1
ATOM 1000 C C . GLU A 1 127 ? 17.932 -3.123 -4.278 1.00 80.00 127 GLU A C 1
ATOM 1002 O O . GLU A 1 127 ? 18.357 -4.130 -4.841 1.00 80.00 127 GLU A O 1
ATOM 1007 N N . ASP A 1 128 ? 16.765 -2.564 -4.611 1.00 84.06 128 ASP A N 1
ATOM 1008 C CA . ASP A 1 128 ? 15.847 -3.223 -5.539 1.00 84.06 128 ASP A CA 1
ATOM 1009 C C . ASP A 1 128 ? 16.031 -2.751 -6.995 1.00 84.06 128 ASP A C 1
ATOM 1011 O O . ASP A 1 128 ? 15.429 -3.317 -7.911 1.00 84.06 128 ASP A O 1
ATOM 1015 N N . ASN A 1 129 ? 16.849 -1.720 -7.245 1.00 85.81 129 ASN A N 1
ATOM 1016 C CA . ASN A 1 129 ? 16.920 -1.065 -8.556 1.00 85.81 129 ASN A CA 1
ATOM 1017 C C . ASN A 1 129 ? 17.363 -2.027 -9.664 1.00 85.81 129 ASN A C 1
ATOM 1019 O O . ASN A 1 129 ? 16.754 -2.029 -10.729 1.00 85.81 129 ASN A O 1
ATOM 1023 N N . ALA A 1 130 ? 18.381 -2.858 -9.422 1.00 86.00 130 ALA A N 1
ATOM 1024 C CA . ALA A 1 130 ? 18.869 -3.809 -10.422 1.00 86.00 130 ALA A CA 1
ATOM 1025 C C . ALA A 1 130 ? 17.809 -4.866 -10.775 1.00 86.00 130 ALA A C 1
ATOM 1027 O O . ALA A 1 130 ? 17.550 -5.112 -11.951 1.00 86.00 130 ALA A O 1
ATOM 1028 N N . LYS A 1 131 ? 17.142 -5.423 -9.756 1.00 87.06 131 LYS A N 1
ATOM 1029 C CA . LYS A 1 131 ? 16.069 -6.415 -9.910 1.00 87.06 131 LYS A CA 1
ATOM 1030 C C . LYS A 1 131 ? 14.906 -5.860 -10.735 1.00 87.06 131 LYS A C 1
ATOM 1032 O O . LYS A 1 131 ? 14.463 -6.476 -11.699 1.00 87.06 131 LYS A O 1
ATOM 1037 N N . TRP A 1 132 ? 14.416 -4.670 -10.389 1.00 91.75 132 TRP A N 1
ATOM 1038 C CA . TRP A 1 132 ? 13.302 -4.064 -11.124 1.00 91.75 132 TRP A CA 1
ATOM 1039 C C . TRP A 1 132 ? 13.712 -3.516 -12.487 1.00 91.75 132 TRP A C 1
ATOM 1041 O O . TRP A 1 132 ? 12.880 -3.482 -13.394 1.00 91.75 132 TRP A O 1
ATOM 1051 N N . LEU A 1 133 ? 14.970 -3.110 -12.666 1.00 92.12 133 LEU A N 1
ATOM 1052 C CA . LEU A 1 133 ? 15.480 -2.710 -13.972 1.00 92.12 133 LEU A CA 1
ATOM 1053 C C . LEU A 1 133 ? 15.542 -3.902 -14.927 1.00 92.12 133 LEU A C 1
ATOM 1055 O O . LEU A 1 133 ? 15.124 -3.759 -16.070 1.00 92.12 133 LEU A O 1
ATOM 1059 N N . ASP A 1 134 ? 15.985 -5.072 -14.464 1.00 92.00 134 ASP A N 1
ATOM 1060 C CA . ASP A 1 134 ? 15.960 -6.296 -15.267 1.00 92.00 134 ASP A CA 1
ATOM 1061 C C . ASP A 1 134 ? 14.525 -6.637 -15.703 1.00 92.00 134 ASP A C 1
ATOM 1063 O O . ASP A 1 134 ? 14.228 -6.638 -16.901 1.00 92.00 134 ASP A O 1
ATOM 1067 N N . PHE A 1 135 ? 13.592 -6.747 -14.752 1.00 93.56 135 PHE A N 1
ATOM 1068 C CA . PHE A 1 135 ? 12.172 -6.981 -15.040 1.00 93.56 135 PHE A CA 1
ATOM 1069 C C . PHE A 1 135 ? 11.581 -5.971 -16.036 1.00 93.56 135 PHE A C 1
ATOM 1071 O O . PHE A 1 135 ? 10.934 -6.335 -17.023 1.00 93.56 135 PHE A O 1
ATOM 1078 N N . THR A 1 136 ? 11.808 -4.674 -15.809 1.00 95.19 136 THR A N 1
ATOM 1079 C CA . THR A 1 136 ? 11.281 -3.617 -16.686 1.00 95.19 136 THR A CA 1
ATOM 1080 C C . THR A 1 136 ? 11.973 -3.569 -18.044 1.00 95.19 136 THR A C 1
ATOM 1082 O O . THR A 1 136 ? 11.326 -3.183 -19.019 1.00 95.19 136 THR A O 1
ATOM 1085 N N . SER A 1 137 ? 13.232 -4.000 -18.149 1.00 94.88 137 SER A N 1
ATOM 1086 C CA . SER A 1 137 ? 13.949 -4.111 -19.422 1.00 94.88 137 SER A CA 1
ATOM 1087 C C . SER A 1 137 ? 13.366 -5.213 -20.301 1.00 94.88 137 SER A C 1
ATOM 1089 O O . SER A 1 137 ? 13.070 -4.961 -21.470 1.00 94.88 137 SER A O 1
ATOM 1091 N N . GLN A 1 138 ? 13.083 -6.385 -19.726 1.00 95.31 138 GLN A N 1
ATOM 1092 C CA . GLN A 1 138 ? 12.464 -7.504 -20.434 1.00 95.31 138 GLN A CA 1
ATOM 1093 C C . GLN A 1 138 ? 11.024 -7.162 -20.843 1.00 95.31 138 GLN A C 1
ATOM 1095 O O . GLN A 1 138 ? 10.642 -7.345 -22.003 1.00 95.31 138 GLN A O 1
ATOM 1100 N N . MET A 1 139 ? 10.257 -6.524 -19.946 1.00 94.44 139 MET A N 1
ATOM 1101 C CA . MET A 1 139 ? 8.947 -5.961 -20.293 1.00 94.44 139 MET A CA 1
ATOM 1102 C C . MET A 1 139 ? 9.037 -4.974 -21.460 1.00 94.44 139 MET A C 1
ATOM 1104 O O . MET A 1 139 ? 8.244 -5.056 -22.399 1.00 94.44 139 MET A O 1
ATOM 1108 N N . ALA A 1 140 ? 9.969 -4.019 -21.405 1.00 95.19 140 ALA A N 1
ATOM 1109 C CA . ALA A 1 140 ? 10.096 -2.992 -22.429 1.00 95.19 140 ALA A CA 1
ATOM 1110 C C . ALA A 1 140 ? 10.540 -3.574 -23.777 1.00 95.19 140 ALA A C 1
ATOM 1112 O O . ALA A 1 140 ? 10.058 -3.116 -24.813 1.00 95.19 140 ALA A O 1
ATOM 1113 N N . ALA A 1 141 ? 11.393 -4.599 -23.764 1.00 94.69 141 ALA A N 1
ATOM 1114 C CA . ALA A 1 141 ? 11.792 -5.352 -24.947 1.00 94.69 141 ALA A CA 1
ATOM 1115 C C . ALA A 1 141 ? 10.643 -6.192 -25.539 1.00 94.69 141 ALA A C 1
ATOM 1117 O O . ALA A 1 141 ? 10.686 -6.536 -26.718 1.00 94.69 141 ALA A O 1
ATOM 1118 N N . GLY A 1 142 ? 9.601 -6.482 -24.752 1.00 91.62 142 GLY A N 1
ATOM 1119 C CA . GLY A 1 142 ? 8.455 -7.289 -25.176 1.00 91.62 142 GLY A CA 1
ATOM 1120 C C . GLY A 1 142 ? 8.759 -8.786 -25.254 1.00 91.62 142 GLY A C 1
ATOM 1121 O O . GLY A 1 142 ? 8.001 -9.524 -25.880 1.00 91.62 142 GLY A O 1
ATOM 1122 N N . VAL A 1 143 ? 9.856 -9.221 -24.636 1.00 93.31 143 VAL A N 1
ATOM 1123 C CA . VAL A 1 143 ? 10.253 -10.630 -24.556 1.00 93.31 143 VAL A CA 1
ATOM 1124 C C . VAL A 1 143 ? 9.558 -11.314 -23.371 1.00 93.31 143 VAL A C 1
ATOM 1126 O O . VAL A 1 143 ? 9.048 -10.618 -22.484 1.00 93.31 143 VAL A O 1
ATOM 1129 N N . PRO A 1 144 ? 9.493 -12.659 -23.344 1.00 94.56 144 PRO A N 1
ATOM 1130 C CA . PRO A 1 144 ? 9.093 -13.386 -22.145 1.00 94.56 144 PRO A CA 1
ATOM 1131 C C . PRO A 1 144 ? 9.977 -12.985 -20.964 1.00 94.56 144 PRO A C 1
ATOM 1133 O O . PRO A 1 144 ? 11.197 -12.914 -21.103 1.00 94.56 144 PRO A O 1
ATOM 1136 N N . ILE A 1 145 ? 9.343 -12.687 -19.836 1.00 92.81 145 ILE A N 1
ATOM 1137 C CA . ILE A 1 145 ? 10.002 -12.234 -18.619 1.00 92.81 145 ILE A CA 1
ATOM 1138 C C . ILE A 1 145 ? 10.498 -13.464 -17.868 1.00 92.81 145 ILE A C 1
ATOM 1140 O O . ILE A 1 145 ? 9.699 -14.240 -17.348 1.00 92.81 145 ILE A O 1
ATOM 1144 N N . ASP A 1 146 ? 11.813 -13.611 -17.811 1.00 89.44 146 ASP A N 1
ATOM 1145 C CA . ASP A 1 146 ? 12.517 -14.624 -17.040 1.00 89.44 146 ASP A CA 1
ATOM 1146 C C . ASP A 1 146 ? 13.238 -13.934 -15.879 1.00 89.44 146 ASP A C 1
ATOM 1148 O O . ASP A 1 146 ? 14.101 -13.074 -16.078 1.00 89.44 146 ASP A O 1
ATOM 1152 N N . GLN A 1 147 ? 12.817 -14.236 -14.653 1.00 82.75 147 GLN A N 1
ATOM 1153 C CA . GLN A 1 147 ? 13.343 -13.621 -13.438 1.00 82.75 147 GLN A CA 1
ATOM 1154 C C . GLN A 1 147 ? 13.922 -14.701 -12.538 1.00 82.75 147 GLN A C 1
ATOM 1156 O O . GLN A 1 147 ? 13.226 -15.620 -12.116 1.00 82.75 147 GLN A O 1
ATOM 1161 N N . ALA A 1 148 ? 15.188 -14.534 -12.163 1.00 68.88 148 ALA A N 1
ATOM 1162 C CA . ALA A 1 148 ? 15.864 -15.451 -11.248 1.00 68.88 148 ALA A CA 1
ATOM 1163 C C . ALA A 1 148 ? 15.316 -15.387 -9.808 1.00 68.88 148 ALA A C 1
ATOM 1165 O O . ALA A 1 148 ? 15.620 -16.253 -8.990 1.00 68.88 148 ALA A O 1
ATOM 1166 N N . VAL A 1 149 ? 14.545 -14.346 -9.474 1.00 67.50 149 VAL A N 1
ATOM 1167 C CA . VAL A 1 149 ? 13.995 -14.115 -8.135 1.00 67.50 149 VAL A CA 1
ATOM 1168 C C . VAL A 1 149 ? 12.515 -13.751 -8.252 1.00 67.50 149 VAL A C 1
ATOM 1170 O O . VAL A 1 149 ? 12.180 -12.889 -9.065 1.00 67.50 149 VAL A O 1
ATOM 1173 N N . PRO A 1 150 ? 11.630 -14.295 -7.395 1.00 67.12 150 PRO A N 1
ATOM 1174 C CA . PRO A 1 150 ? 10.223 -13.914 -7.384 1.00 67.12 150 PRO A CA 1
ATOM 1175 C C . PRO A 1 150 ? 10.036 -12.393 -7.262 1.00 67.12 150 PRO A C 1
ATOM 1177 O O . PRO A 1 150 ? 10.537 -11.751 -6.330 1.00 67.12 150 PRO A O 1
ATOM 1180 N N . MET A 1 151 ? 9.283 -11.798 -8.190 1.00 72.94 151 MET A N 1
ATOM 1181 C CA . MET A 1 151 ? 9.021 -10.348 -8.227 1.00 72.94 151 MET A CA 1
ATOM 1182 C C . MET A 1 151 ? 7.902 -9.920 -7.271 1.00 72.94 151 MET A C 1
ATOM 1184 O O . MET A 1 151 ? 7.589 -8.737 -7.152 1.00 72.94 151 MET A O 1
ATOM 1188 N N . GLY A 1 152 ? 7.285 -10.880 -6.575 1.00 67.94 152 GLY A N 1
ATOM 1189 C CA . GLY A 1 152 ? 6.209 -10.606 -5.636 1.00 67.94 152 GLY A CA 1
ATOM 1190 C C . GLY A 1 152 ? 4.963 -10.036 -6.312 1.00 67.94 152 GLY A C 1
ATOM 1191 O O . GLY A 1 152 ? 4.330 -9.149 -5.747 1.00 67.94 152 GLY A O 1
ATOM 1192 N N . GLY A 1 153 ? 4.637 -10.550 -7.507 1.00 81.62 153 GLY A N 1
ATOM 1193 C CA . GLY A 1 153 ? 3.325 -10.557 -8.166 1.00 81.62 153 GLY A CA 1
ATOM 1194 C C . GLY A 1 153 ? 2.539 -9.245 -8.137 1.00 81.62 153 GLY A C 1
ATOM 1195 O O . GLY A 1 153 ? 2.531 -8.516 -9.130 1.00 81.62 153 GLY A O 1
ATOM 1196 N N . PRO A 1 154 ? 1.839 -8.923 -7.028 1.00 91.19 154 PRO A N 1
ATOM 1197 C CA . PRO A 1 154 ? 1.172 -7.638 -6.843 1.00 91.19 154 PRO A CA 1
ATOM 1198 C C . PRO A 1 154 ? 1.973 -6.407 -7.300 1.00 91.19 154 PRO A C 1
ATOM 1200 O O . PRO A 1 154 ? 1.429 -5.564 -8.014 1.00 91.19 154 PRO A O 1
ATOM 1203 N N . LEU A 1 155 ? 3.252 -6.296 -6.915 1.00 93.31 155 LEU A N 1
ATOM 1204 C CA . LEU A 1 155 ? 4.069 -5.134 -7.284 1.00 93.31 155 LEU A CA 1
ATOM 1205 C C . LEU A 1 155 ? 4.398 -5.133 -8.782 1.00 93.31 155 LEU A C 1
ATOM 1207 O O . LEU A 1 155 ? 4.326 -4.079 -9.403 1.00 93.31 155 LEU A O 1
ATOM 1211 N N . ALA A 1 156 ? 4.620 -6.302 -9.391 1.00 93.56 156 ALA A N 1
ATOM 1212 C CA . ALA A 1 156 ? 4.818 -6.420 -10.836 1.00 93.56 156 ALA A CA 1
ATOM 1213 C C . ALA A 1 156 ? 3.638 -5.829 -11.628 1.00 93.56 156 ALA A C 1
ATOM 1215 O O . ALA A 1 156 ? 3.850 -5.076 -12.575 1.00 93.56 156 ALA A O 1
ATOM 1216 N N . LEU A 1 157 ? 2.392 -6.067 -11.200 1.00 95.88 157 LEU A N 1
ATOM 1217 C CA . LEU A 1 157 ? 1.211 -5.470 -11.840 1.00 95.88 157 LEU A CA 1
ATOM 1218 C C . LEU A 1 157 ? 1.119 -3.947 -11.643 1.00 95.88 157 LEU A C 1
ATOM 1220 O O . LEU A 1 157 ? 0.678 -3.235 -12.549 1.00 95.88 157 LEU A O 1
ATOM 1224 N N . VAL A 1 158 ? 1.564 -3.419 -10.498 1.00 96.19 158 VAL A N 1
ATOM 1225 C CA . VAL A 1 158 ? 1.700 -1.963 -10.308 1.00 96.19 158 VAL A CA 1
ATOM 1226 C C . VAL A 1 158 ? 2.766 -1.403 -11.252 1.00 96.19 158 VAL A C 1
ATOM 1228 O O . VAL A 1 158 ? 2.542 -0.382 -11.901 1.00 96.19 158 VAL A O 1
ATOM 1231 N N . THR A 1 159 ? 3.897 -2.087 -11.401 1.00 96.62 159 THR A N 1
ATOM 1232 C CA . THR A 1 159 ? 4.956 -1.692 -12.334 1.00 96.62 159 THR A CA 1
ATOM 1233 C C . THR A 1 159 ? 4.490 -1.779 -13.788 1.00 96.62 159 THR A C 1
ATOM 1235 O O . THR A 1 159 ? 4.836 -0.908 -14.576 1.00 96.62 159 THR A O 1
ATOM 1238 N N . VAL A 1 160 ? 3.634 -2.739 -14.153 1.00 97.38 160 VAL A N 1
ATOM 1239 C CA . VAL A 1 160 ? 3.008 -2.827 -15.488 1.00 97.38 160 VAL A CA 1
ATOM 1240 C C . VAL A 1 160 ? 2.141 -1.604 -15.780 1.00 97.38 160 VAL A C 1
ATOM 1242 O O . VAL A 1 160 ? 2.187 -1.073 -16.894 1.00 97.38 160 VAL A O 1
ATOM 1245 N N . PHE A 1 161 ? 1.380 -1.112 -14.796 1.00 98.00 161 PHE A N 1
ATOM 1246 C CA . PHE A 1 161 ? 0.642 0.145 -14.940 1.00 98.00 161 PHE A CA 1
ATOM 1247 C C . PHE A 1 161 ? 1.600 1.300 -15.260 1.00 98.00 161 PHE A C 1
ATOM 1249 O O . PHE A 1 161 ? 1.420 1.987 -16.267 1.00 98.00 161 PHE A O 1
ATOM 1256 N N . VAL A 1 162 ? 2.657 1.466 -14.460 1.00 97.69 162 VAL A N 1
ATOM 1257 C CA . VAL A 1 162 ? 3.651 2.537 -14.643 1.00 97.69 162 VAL A CA 1
ATOM 1258 C C . VAL A 1 162 ? 4.374 2.400 -15.985 1.00 97.69 162 VAL A C 1
ATOM 1260 O O . VAL A 1 162 ? 4.481 3.378 -16.720 1.00 97.69 162 VAL A O 1
ATOM 1263 N N . ALA A 1 163 ? 4.783 1.194 -16.371 1.00 97.31 163 ALA A N 1
ATOM 1264 C CA . ALA A 1 163 ? 5.416 0.920 -17.657 1.00 97.31 163 ALA A CA 1
ATOM 1265 C C . ALA A 1 163 ? 4.486 1.189 -18.841 1.00 97.31 163 ALA A C 1
ATOM 1267 O O . ALA A 1 163 ? 4.938 1.575 -19.918 1.00 97.31 163 ALA A O 1
ATOM 1268 N N . THR A 1 164 ? 3.176 1.015 -18.667 1.00 98.12 164 THR A N 1
ATOM 1269 C CA . THR A 1 164 ? 2.184 1.400 -19.678 1.00 98.12 164 THR A CA 1
ATOM 1270 C C . THR A 1 164 ? 2.112 2.925 -19.805 1.00 98.12 164 THR A C 1
ATOM 1272 O O . THR A 1 164 ? 2.121 3.436 -20.924 1.00 98.12 164 THR A O 1
ATOM 1275 N N . VAL A 1 165 ? 2.130 3.663 -18.686 1.00 96.88 165 VAL A N 1
ATOM 1276 C CA . VAL A 1 165 ? 2.217 5.137 -18.694 1.00 96.88 165 VAL A CA 1
ATOM 1277 C C . VAL A 1 165 ? 3.508 5.598 -19.371 1.00 96.88 165 VAL A C 1
ATOM 1279 O O . VAL A 1 165 ? 3.452 6.423 -20.277 1.00 96.88 165 VAL A O 1
ATOM 1282 N N . MET A 1 166 ? 4.661 5.039 -18.994 1.00 96.25 166 MET A N 1
ATOM 1283 C CA . MET A 1 166 ? 5.957 5.405 -19.577 1.00 96.25 166 MET A CA 1
ATOM 1284 C C . MET A 1 166 ? 6.048 5.053 -21.063 1.00 96.25 166 MET A C 1
ATOM 1286 O O . MET A 1 166 ? 6.628 5.816 -21.830 1.00 96.25 166 MET A O 1
ATOM 1290 N N . GLY A 1 167 ? 5.413 3.962 -21.500 1.00 96.31 167 GLY A N 1
ATOM 1291 C CA . GLY A 1 167 ? 5.267 3.634 -22.920 1.00 96.31 167 GLY A CA 1
ATOM 1292 C C . GLY A 1 167 ? 4.524 4.718 -23.705 1.00 96.31 167 GLY A C 1
ATOM 1293 O O . GLY A 1 167 ? 4.980 5.127 -24.773 1.00 96.31 167 GLY A O 1
ATOM 1294 N N . VAL A 1 168 ? 3.422 5.237 -23.153 1.00 96.56 168 VAL A N 1
ATOM 1295 C CA . VAL A 1 168 ? 2.668 6.356 -23.748 1.00 96.56 168 VAL A CA 1
ATOM 1296 C C . VAL A 1 168 ? 3.480 7.650 -23.722 1.00 96.56 168 VAL A C 1
ATOM 1298 O O . VAL A 1 168 ? 3.554 8.336 -24.737 1.00 96.56 168 VAL A O 1
ATOM 1301 N N . VAL A 1 169 ? 4.125 7.974 -22.598 1.00 93.38 169 VAL A N 1
ATOM 1302 C CA . VAL A 1 169 ? 4.983 9.165 -22.472 1.00 93.38 169 VAL A CA 1
ATOM 1303 C C . VAL A 1 169 ? 6.118 9.124 -23.492 1.00 93.38 169 VAL A C 1
ATOM 1305 O O . VAL A 1 169 ? 6.325 10.105 -24.197 1.00 93.38 169 VAL A O 1
ATOM 1308 N N . SER A 1 170 ? 6.795 7.984 -23.641 1.00 93.94 170 SER A N 1
ATOM 1309 C CA . SER A 1 170 ? 7.830 7.800 -24.659 1.00 93.94 170 SER A CA 1
ATOM 1310 C C . SER A 1 170 ? 7.280 8.064 -26.061 1.00 93.94 170 SER A C 1
ATOM 1312 O O . SER A 1 170 ? 7.872 8.829 -26.814 1.00 93.94 170 SER A O 1
ATOM 1314 N N . GLN A 1 171 ? 6.130 7.479 -26.412 1.00 94.69 171 GLN A N 1
ATOM 1315 C CA . GLN A 1 171 ? 5.529 7.665 -27.738 1.00 94.69 171 GLN A CA 1
ATOM 1316 C C . GLN A 1 171 ? 5.177 9.128 -28.024 1.00 94.69 171 GLN A C 1
ATOM 1318 O O . GLN A 1 171 ? 5.403 9.599 -29.135 1.00 94.69 171 GLN A O 1
ATOM 1323 N N . LEU A 1 172 ? 4.633 9.837 -27.031 1.00 93.38 172 LEU A N 1
ATOM 1324 C CA . LEU A 1 172 ? 4.186 11.219 -27.188 1.00 93.38 172 LEU A CA 1
ATOM 1325 C C . LEU A 1 172 ? 5.337 12.230 -27.148 1.00 93.38 172 LEU A C 1
ATOM 1327 O O . LEU A 1 172 ? 5.319 13.183 -27.920 1.00 93.38 172 LEU A O 1
ATOM 1331 N N . LEU A 1 173 ? 6.309 12.048 -26.249 1.00 90.00 173 LEU A N 1
ATOM 1332 C CA . LEU A 1 173 ? 7.362 13.037 -25.990 1.00 90.00 173 LEU A CA 1
ATOM 1333 C C . LEU A 1 173 ? 8.672 12.736 -26.722 1.00 90.00 173 LEU A C 1
ATOM 1335 O O . LEU A 1 173 ? 9.385 13.665 -27.078 1.00 90.00 173 LEU A O 1
ATOM 1339 N N . LEU A 1 174 ? 8.986 11.461 -26.973 1.00 88.75 174 LEU A N 1
ATOM 1340 C CA . LEU A 1 174 ? 10.230 11.041 -27.637 1.00 88.75 174 LEU A CA 1
ATOM 1341 C C . LEU A 1 174 ? 10.018 10.648 -29.109 1.00 88.75 174 LEU A C 1
ATOM 1343 O O . LEU A 1 174 ? 10.946 10.177 -29.762 1.00 88.75 174 LEU A O 1
ATOM 1347 N N . GLY A 1 175 ? 8.798 10.801 -29.637 1.00 91.44 175 GLY A N 1
ATOM 1348 C CA . GLY A 1 175 ? 8.463 10.491 -31.033 1.00 91.44 175 GLY A CA 1
ATOM 1349 C C . GLY A 1 175 ? 8.441 8.995 -31.372 1.00 91.44 175 GLY A C 1
ATOM 1350 O O . GLY A 1 175 ? 8.400 8.631 -32.545 1.00 91.44 175 GLY A O 1
ATOM 1351 N N . GLY A 1 176 ? 8.471 8.113 -30.368 1.00 92.75 176 GLY A N 1
ATOM 1352 C CA . GLY A 1 176 ? 8.497 6.666 -30.567 1.00 92.75 176 GLY A CA 1
ATOM 1353 C C . GLY A 1 176 ? 8.609 5.879 -29.265 1.00 92.75 176 GLY A C 1
ATOM 1354 O O . GLY A 1 176 ? 8.720 6.437 -28.175 1.00 92.75 176 GLY A O 1
ATOM 1355 N N . TYR A 1 177 ? 8.566 4.551 -29.359 1.00 93.12 177 TYR A N 1
ATOM 1356 C CA . TYR A 1 177 ? 8.729 3.684 -28.194 1.00 93.12 177 TYR A CA 1
ATOM 1357 C C . TYR A 1 177 ? 10.218 3.409 -27.935 1.00 93.12 177 TYR A C 1
ATOM 1359 O O . TYR A 1 177 ? 10.832 2.581 -28.605 1.00 93.12 177 TYR A O 1
ATOM 1367 N N . ASN A 1 178 ? 10.804 4.112 -26.966 1.00 94.19 178 ASN A N 1
ATOM 1368 C CA . ASN A 1 178 ? 12.191 3.943 -26.551 1.00 94.19 178 ASN A CA 1
ATOM 1369 C C . ASN A 1 178 ? 12.257 2.945 -25.387 1.00 94.19 178 ASN A C 1
ATOM 1371 O O . ASN A 1 178 ? 11.883 3.263 -24.260 1.00 94.19 178 ASN A O 1
ATOM 1375 N N . GLN A 1 179 ? 12.752 1.738 -25.661 1.00 93.81 179 GLN A N 1
ATOM 1376 C CA . GLN A 1 179 ? 12.798 0.642 -24.689 1.00 93.81 179 GLN A CA 1
ATOM 1377 C C . GLN A 1 179 ? 13.612 0.990 -23.437 1.00 93.81 179 GLN A C 1
ATOM 1379 O O . GLN A 1 179 ? 13.171 0.704 -22.327 1.00 93.81 179 GLN A O 1
ATOM 1384 N N . VAL A 1 180 ? 14.760 1.654 -23.603 1.00 92.94 180 VAL A N 1
ATOM 1385 C CA . VAL A 1 180 ? 15.638 2.049 -22.490 1.00 92.94 180 VAL A CA 1
ATOM 1386 C C . VAL A 1 180 ? 14.948 3.088 -21.613 1.00 92.94 180 VAL A C 1
ATOM 1388 O O . VAL A 1 180 ? 14.926 2.952 -20.390 1.00 92.94 180 VAL A O 1
ATOM 1391 N N . ALA A 1 181 ? 14.337 4.099 -22.238 1.00 92.88 181 ALA A N 1
ATOM 1392 C CA . ALA A 1 181 ? 13.593 5.122 -21.517 1.00 92.88 181 ALA A CA 1
ATOM 1393 C C . ALA A 1 181 ? 12.407 4.508 -20.766 1.00 92.88 181 ALA A C 1
ATOM 1395 O O . ALA A 1 181 ? 12.208 4.824 -19.599 1.00 92.88 181 ALA A O 1
ATOM 1396 N N . VAL A 1 182 ? 11.640 3.610 -21.393 1.00 95.62 182 VAL A N 1
ATOM 1397 C CA . VAL A 1 182 ? 10.498 2.957 -20.741 1.00 95.62 182 VAL A CA 1
ATOM 1398 C C . VAL A 1 182 ? 10.955 2.081 -19.579 1.00 95.62 182 VAL A C 1
ATOM 1400 O O . VAL A 1 182 ? 10.384 2.200 -18.499 1.00 95.62 182 VAL A O 1
ATOM 1403 N N . ALA A 1 183 ? 11.987 1.254 -19.756 1.00 95.81 183 ALA A N 1
ATOM 1404 C CA . ALA A 1 183 ? 12.498 0.378 -18.704 1.00 95.81 183 ALA A CA 1
ATOM 1405 C C . ALA A 1 183 ? 12.949 1.179 -17.473 1.00 95.81 183 ALA A C 1
ATOM 1407 O O . ALA A 1 183 ? 12.374 1.058 -16.391 1.00 95.81 183 ALA A O 1
ATOM 1408 N N . ALA A 1 184 ? 13.906 2.089 -17.660 1.00 94.56 184 ALA A N 1
ATOM 1409 C CA . ALA A 1 184 ? 14.497 2.837 -16.558 1.00 94.56 184 ALA A CA 1
ATOM 1410 C C . ALA A 1 184 ? 13.485 3.784 -15.886 1.00 94.56 184 ALA A C 1
ATOM 1412 O O . ALA A 1 184 ? 13.402 3.831 -14.657 1.00 94.56 184 ALA A O 1
ATOM 1413 N N . ASN A 1 185 ? 12.646 4.483 -16.663 1.00 95.25 185 ASN A N 1
ATOM 1414 C CA . ASN A 1 185 ? 11.619 5.348 -16.081 1.00 95.25 185 ASN A CA 1
ATOM 1415 C C . ASN A 1 185 ? 10.526 4.564 -15.350 1.00 95.25 185 ASN A C 1
ATOM 1417 O O . ASN A 1 185 ? 9.953 5.096 -14.405 1.00 95.25 185 ASN A O 1
ATOM 1421 N N . SER A 1 186 ? 10.240 3.315 -15.726 1.00 96.31 186 SER A N 1
ATOM 1422 C CA . SER A 1 186 ? 9.253 2.501 -15.001 1.00 96.31 186 SER A CA 1
ATOM 1423 C C . SER A 1 186 ? 9.678 2.228 -13.561 1.00 96.31 186 SER A C 1
ATOM 1425 O O . SER A 1 186 ? 8.828 2.206 -12.674 1.00 96.31 186 SER A O 1
ATOM 1427 N N . VAL A 1 187 ? 10.984 2.081 -13.319 1.00 94.50 187 VAL A N 1
ATOM 1428 C CA . VAL A 1 187 ? 11.545 1.941 -11.968 1.00 94.50 187 VAL A CA 1
ATOM 1429 C C . VAL A 1 187 ? 11.504 3.282 -11.234 1.00 94.50 187 VAL A C 1
ATOM 1431 O O . VAL A 1 187 ? 10.928 3.376 -10.152 1.00 94.50 187 VAL A O 1
ATOM 1434 N N . VAL A 1 188 ? 12.055 4.342 -11.836 1.00 93.00 188 VAL A N 1
ATOM 1435 C CA . VAL A 1 188 ? 12.189 5.662 -11.189 1.00 93.00 188 VAL A CA 1
ATOM 1436 C C . VAL A 1 188 ? 10.826 6.306 -10.919 1.00 93.00 188 VAL A C 1
ATOM 1438 O O . VAL A 1 188 ? 10.493 6.631 -9.779 1.00 93.00 188 VAL A O 1
ATOM 1441 N N . PHE A 1 189 ? 9.985 6.444 -11.946 1.00 95.00 189 PHE A N 1
ATOM 1442 C CA . PHE A 1 189 ? 8.631 6.975 -11.779 1.00 95.00 189 PHE A CA 1
ATOM 1443 C C . PHE A 1 189 ? 7.710 5.991 -11.063 1.00 95.00 189 PHE A C 1
ATOM 1445 O O . PHE A 1 189 ? 6.721 6.424 -10.476 1.00 95.00 189 PHE A O 1
ATOM 1452 N N . GLY A 1 190 ? 8.043 4.697 -11.036 1.00 96.06 190 GLY A N 1
ATOM 1453 C CA . GLY A 1 190 ? 7.365 3.723 -10.188 1.00 96.06 190 GLY A CA 1
ATOM 1454 C C . GLY A 1 190 ? 7.498 4.076 -8.712 1.00 96.06 190 GLY A C 1
ATOM 1455 O O . GLY A 1 190 ? 6.496 4.103 -7.997 1.00 96.06 190 GLY A O 1
ATOM 1456 N N . GLN A 1 191 ? 8.704 4.426 -8.270 1.00 95.00 191 GLN A N 1
ATOM 1457 C CA . GLN A 1 191 ? 8.959 4.853 -6.896 1.00 95.00 191 GLN A CA 1
ATOM 1458 C C . GLN A 1 191 ? 8.219 6.156 -6.552 1.00 95.00 191 GLN A C 1
ATOM 1460 O O . GLN A 1 191 ? 7.522 6.219 -5.537 1.00 95.00 191 GLN A O 1
ATOM 1465 N N . PHE A 1 192 ? 8.271 7.175 -7.420 1.00 95.69 192 PHE A N 1
ATOM 1466 C CA . PHE A 1 192 ? 7.498 8.412 -7.217 1.00 95.69 192 PHE A CA 1
ATOM 1467 C C . PHE A 1 192 ? 5.984 8.178 -7.235 1.00 95.69 192 PHE A C 1
ATOM 1469 O O . PHE A 1 192 ? 5.244 8.813 -6.482 1.00 95.69 192 PHE A O 1
ATOM 1476 N N . PHE A 1 193 ? 5.506 7.242 -8.056 1.00 97.50 193 PHE A N 1
ATOM 1477 C CA . PHE A 1 193 ? 4.100 6.863 -8.088 1.00 97.50 193 PHE A CA 1
ATOM 1478 C C . PHE A 1 193 ? 3.652 6.225 -6.767 1.00 97.50 193 PHE A C 1
ATOM 1480 O O . PHE A 1 193 ? 2.597 6.590 -6.250 1.00 97.50 193 PHE A O 1
ATOM 1487 N N . LEU A 1 194 ? 4.460 5.341 -6.167 1.00 97.56 194 LEU A N 1
ATOM 1488 C CA . LEU A 1 194 ? 4.165 4.787 -4.840 1.00 97.56 194 LEU A CA 1
ATOM 1489 C C . LEU A 1 194 ? 4.137 5.877 -3.763 1.00 97.56 194 LEU A C 1
ATOM 1491 O O . LEU A 1 194 ? 3.209 5.908 -2.955 1.00 97.56 194 LEU A O 1
ATOM 1495 N N . VAL A 1 195 ? 5.078 6.827 -3.789 1.00 98.00 195 VAL A N 1
ATOM 1496 C CA . VAL A 1 195 ? 5.040 7.990 -2.887 1.00 98.00 195 VAL A CA 1
ATOM 1497 C C . VAL A 1 195 ? 3.726 8.756 -3.049 1.00 98.00 195 VAL A C 1
ATOM 1499 O O . VAL A 1 195 ? 3.056 9.057 -2.061 1.00 98.00 195 VAL A O 1
ATOM 1502 N N . ALA A 1 196 ? 3.314 9.031 -4.289 1.00 98.06 196 ALA A N 1
ATOM 1503 C CA . ALA A 1 196 ? 2.072 9.741 -4.559 1.00 98.06 196 ALA A CA 1
ATOM 1504 C C . ALA A 1 196 ? 0.839 8.985 -4.046 1.00 98.06 196 ALA A C 1
ATOM 1506 O O . ALA A 1 196 ? -0.103 9.626 -3.592 1.00 98.06 196 ALA A O 1
ATOM 1507 N N . LEU A 1 197 ? 0.845 7.645 -4.048 1.00 98.19 197 LEU A N 1
ATOM 1508 C CA . LEU A 1 197 ? -0.244 6.806 -3.533 1.00 98.19 197 LEU A CA 1
ATOM 1509 C C . LEU A 1 197 ? -0.393 6.816 -2.000 1.00 98.19 197 LEU A C 1
ATOM 1511 O O . LEU A 1 197 ? -1.411 6.327 -1.501 1.00 98.19 197 LEU A O 1
ATOM 1515 N N . ALA A 1 198 ? 0.545 7.397 -1.245 1.00 98.19 198 ALA A N 1
ATOM 1516 C CA . ALA A 1 198 ? 0.508 7.445 0.220 1.00 98.19 198 ALA A CA 1
ATOM 1517 C C . ALA A 1 198 ? -0.839 7.893 0.828 1.00 98.19 198 ALA A C 1
ATOM 1519 O O . ALA A 1 198 ? -1.327 7.216 1.740 1.00 98.19 198 ALA A O 1
ATOM 1520 N N . PRO A 1 199 ? -1.525 8.941 0.326 1.00 98.44 199 PRO A N 1
ATOM 1521 C CA . PRO A 1 199 ? -2.834 9.325 0.845 1.00 98.44 199 PRO A CA 1
ATOM 1522 C C . PRO A 1 199 ? -3.896 8.232 0.665 1.00 98.44 199 PRO A C 1
ATOM 1524 O O . PRO A 1 199 ? -4.732 8.052 1.549 1.00 98.44 199 PRO A O 1
ATOM 1527 N N . LEU A 1 200 ? -3.871 7.466 -0.435 1.00 97.94 200 LEU A N 1
ATOM 1528 C CA . LEU A 1 200 ? -4.863 6.412 -0.690 1.00 97.94 200 LEU A CA 1
ATOM 1529 C C . LEU A 1 200 ? -4.773 5.268 0.326 1.00 97.94 200 LEU A C 1
ATOM 1531 O O . LEU A 1 200 ? -5.801 4.659 0.628 1.00 97.94 200 LEU A O 1
ATOM 1535 N N . ALA A 1 201 ? -3.599 5.015 0.912 1.00 98.12 201 ALA A N 1
ATOM 1536 C CA . ALA A 1 201 ? -3.456 4.034 1.986 1.00 98.12 201 ALA A CA 1
ATOM 1537 C C . ALA A 1 201 ? -4.309 4.391 3.221 1.00 98.12 201 ALA A C 1
ATOM 1539 O O . ALA A 1 201 ? -4.729 3.515 3.969 1.00 98.12 201 ALA A O 1
ATOM 1540 N N . LEU A 1 202 ? -4.659 5.666 3.415 1.00 98.25 202 LEU A N 1
ATOM 1541 C CA . LEU A 1 202 ? -5.512 6.121 4.517 1.00 98.25 202 LEU A CA 1
ATOM 1542 C C . LEU A 1 202 ? -6.982 6.311 4.117 1.00 98.25 202 LEU A C 1
ATOM 1544 O O . LEU A 1 202 ? -7.788 6.776 4.926 1.00 98.25 202 LEU A O 1
ATOM 1548 N N . ALA A 1 203 ? -7.381 5.913 2.904 1.00 97.06 203 ALA A N 1
ATOM 1549 C CA . ALA A 1 203 ? -8.749 6.073 2.408 1.00 97.06 203 ALA A CA 1
ATOM 1550 C C . ALA A 1 203 ? -9.853 5.542 3.357 1.00 97.06 203 ALA A C 1
ATOM 1552 O O . ALA A 1 203 ? -10.861 6.242 3.520 1.00 97.06 203 ALA A O 1
ATOM 1553 N N . PRO A 1 204 ? -9.697 4.392 4.057 1.00 96.56 204 PRO A N 1
ATOM 1554 C CA . PRO A 1 204 ? -10.683 3.932 5.041 1.00 96.56 204 PRO A CA 1
ATOM 1555 C C . PRO A 1 204 ? -10.963 4.936 6.170 1.00 96.56 204 PRO A C 1
ATOM 1557 O O . PRO A 1 204 ? -12.086 5.013 6.669 1.00 96.56 204 PRO A O 1
ATOM 1560 N N . MET A 1 205 ? -9.977 5.759 6.545 1.00 95.69 205 MET A N 1
ATOM 1561 C CA . MET A 1 205 ? -10.110 6.763 7.610 1.00 95.69 205 MET A CA 1
ATOM 1562 C C . MET A 1 205 ? -11.015 7.921 7.228 1.00 95.69 205 MET A C 1
ATOM 1564 O O . MET A 1 205 ? -11.655 8.527 8.090 1.00 95.69 205 MET A O 1
ATOM 1568 N N . VAL A 1 206 ? -11.132 8.211 5.931 1.00 94.56 206 VAL A N 1
ATOM 1569 C CA . VAL A 1 206 ? -12.133 9.163 5.464 1.00 94.56 206 VAL A CA 1
ATOM 1570 C C . VAL A 1 206 ? -13.500 8.646 5.864 1.00 94.56 206 VAL A C 1
ATOM 1572 O O . VAL A 1 206 ? -14.266 9.351 6.497 1.00 94.56 206 VAL A O 1
ATOM 1575 N N . GLU A 1 207 ? -13.837 7.401 5.593 1.00 92.25 207 GLU A N 1
ATOM 1576 C CA . GLU A 1 207 ? -15.181 6.904 5.894 1.00 92.25 207 GLU A CA 1
ATOM 1577 C C . GLU A 1 207 ? -15.391 6.499 7.358 1.00 92.25 207 GLU A C 1
ATOM 1579 O O . GLU A 1 207 ? -16.515 6.159 7.737 1.00 92.25 207 GLU A O 1
ATOM 1584 N N . ALA A 1 208 ? -14.347 6.594 8.186 1.00 89.75 208 ALA A N 1
ATOM 1585 C CA . ALA A 1 208 ? -14.409 6.291 9.606 1.00 89.75 208 ALA A CA 1
ATOM 1586 C C . ALA A 1 208 ? -15.389 7.206 10.351 1.00 89.75 208 ALA A C 1
ATOM 1588 O O . ALA A 1 208 ? -15.438 8.428 10.157 1.00 89.75 208 ALA A O 1
ATOM 1589 N N . ARG A 1 209 ? -16.138 6.589 11.264 1.00 86.31 209 ARG A N 1
ATOM 1590 C CA . ARG A 1 209 ? -16.964 7.266 12.261 1.00 86.31 209 ARG A CA 1
ATOM 1591 C C . ARG A 1 209 ? -16.406 6.915 13.633 1.00 86.31 209 ARG A C 1
ATOM 1593 O O . ARG A 1 209 ? -16.406 5.751 14.018 1.00 86.31 209 ARG A O 1
ATOM 1600 N N . VAL A 1 210 ? -15.899 7.921 14.327 1.00 83.31 210 VAL A N 1
ATOM 1601 C CA . VAL A 1 210 ? -15.274 7.815 15.644 1.00 83.31 210 VAL A CA 1
ATOM 1602 C C . VAL A 1 210 ? -16.306 8.221 16.697 1.00 83.31 210 VAL A C 1
ATOM 1604 O O . VAL A 1 210 ? -17.054 9.168 16.469 1.00 83.31 210 VAL A O 1
ATOM 1607 N N . PRO A 1 211 ? -16.418 7.531 17.835 1.00 73.69 211 PRO A N 1
ATOM 1608 C CA . PRO A 1 211 ? -17.332 7.942 18.896 1.00 73.69 211 PRO A CA 1
ATOM 1609 C C . PRO A 1 211 ? -16.969 9.315 19.477 1.00 73.69 211 PRO A C 1
ATOM 1611 O O . PRO A 1 211 ? -15.803 9.652 19.684 1.00 73.69 211 PRO A O 1
ATOM 1614 N N . SER A 1 212 ? -17.996 10.088 19.813 1.00 70.31 212 SER A N 1
ATOM 1615 C CA . SER A 1 212 ? -17.906 11.332 20.571 1.00 70.31 212 SER A CA 1
ATOM 1616 C C . SER A 1 212 ? -18.800 11.285 21.813 1.00 70.31 212 SER A C 1
ATOM 1618 O O . SER A 1 212 ? -19.558 10.340 22.043 1.00 70.31 212 SER A O 1
ATOM 1620 N N . ARG A 1 213 ? -18.654 12.283 22.689 1.00 63.75 213 ARG A N 1
ATOM 1621 C CA . ARG A 1 213 ? -19.361 12.335 23.975 1.00 63.75 213 ARG A CA 1
ATOM 1622 C C . ARG A 1 213 ? -20.868 12.491 23.719 1.00 63.75 213 ARG A C 1
ATOM 1624 O O . ARG A 1 213 ? -21.264 13.335 22.927 1.00 63.75 213 ARG A O 1
ATOM 1631 N N . GLY A 1 214 ? -21.692 11.682 24.390 1.00 60.91 214 GLY A N 1
ATOM 1632 C CA . GLY A 1 214 ? -23.156 11.693 24.227 1.00 60.91 214 GLY A CA 1
ATOM 1633 C C . GLY A 1 214 ? -23.709 10.712 23.184 1.00 60.91 214 GLY A C 1
ATOM 1634 O O . GLY A 1 214 ? -24.862 10.839 22.794 1.00 60.91 214 GLY A O 1
ATOM 1635 N N . GLY A 1 215 ? -22.908 9.748 22.713 1.00 63.25 215 GLY A N 1
ATOM 1636 C CA . GLY A 1 215 ? -23.356 8.709 21.770 1.00 63.25 215 GLY A CA 1
ATOM 1637 C C . GLY A 1 215 ? -23.354 9.135 20.297 1.00 63.25 215 GLY A C 1
ATOM 1638 O O . GLY A 1 215 ? -23.594 8.309 19.420 1.00 63.25 215 GLY A O 1
ATOM 1639 N N . ALA A 1 216 ? -23.035 10.400 20.005 1.00 71.56 216 ALA A N 1
ATOM 1640 C CA . ALA A 1 216 ? -22.828 10.881 18.645 1.00 71.56 216 ALA A CA 1
ATOM 1641 C C . ALA A 1 216 ? -21.523 10.327 18.051 1.00 71.56 216 ALA A C 1
ATOM 1643 O O . ALA A 1 216 ? -20.542 10.121 18.763 1.00 71.56 216 ALA A O 1
ATOM 1644 N N . THR A 1 217 ? -21.480 10.134 16.732 1.00 81.31 217 THR A N 1
ATOM 1645 C CA . THR A 1 217 ? -20.245 9.781 16.016 1.00 81.31 217 THR A CA 1
ATOM 1646 C C . THR A 1 217 ? -19.710 10.975 15.241 1.00 81.31 217 THR A C 1
ATOM 1648 O O . THR A 1 217 ? -20.460 11.621 14.510 1.00 81.31 217 THR A O 1
ATOM 1651 N N . THR A 1 218 ? -18.413 11.229 15.332 1.00 85.88 218 THR A N 1
ATOM 1652 C CA . THR A 1 218 ? -17.698 12.272 14.603 1.00 85.88 218 THR A CA 1
ATOM 1653 C C . THR A 1 218 ? -16.841 11.668 13.503 1.00 85.88 218 THR A C 1
ATOM 1655 O O . THR A 1 218 ? -16.533 10.479 13.480 1.00 85.88 218 THR A O 1
ATOM 1658 N N . ARG A 1 219 ? -16.478 12.494 12.529 1.00 90.62 219 ARG A N 1
ATOM 1659 C CA . ARG A 1 219 ? -15.561 12.116 11.455 1.00 90.62 219 ARG A CA 1
ATOM 1660 C C . ARG A 1 219 ? -14.179 12.669 11.748 1.00 90.62 219 ARG A C 1
ATOM 1662 O O . ARG A 1 219 ? -14.064 13.739 12.338 1.00 90.62 219 ARG A O 1
ATOM 1669 N N . ILE A 1 220 ? -13.154 11.980 11.260 1.00 93.19 220 ILE A N 1
ATOM 1670 C CA . ILE A 1 220 ? -11.784 12.490 11.310 1.00 93.19 220 ILE A CA 1
ATOM 1671 C C . ILE A 1 220 ? -11.689 13.705 10.356 1.00 93.19 220 ILE A C 1
ATOM 1673 O O . ILE A 1 220 ? -12.067 13.569 9.178 1.00 93.19 220 ILE A O 1
ATOM 1677 N N . PRO A 1 221 ? -11.254 14.888 10.837 1.00 94.44 221 PRO A N 1
ATOM 1678 C CA . PRO A 1 221 ? -10.983 16.056 10.002 1.00 94.44 221 PRO A CA 1
ATOM 1679 C C . PRO A 1 221 ? -9.915 15.757 8.943 1.00 94.44 221 PRO A C 1
ATOM 1681 O O . PRO A 1 221 ? -8.951 15.044 9.216 1.00 94.44 221 PRO A O 1
ATOM 1684 N N . ALA A 1 222 ? -10.055 16.332 7.743 1.00 95.69 222 ALA A N 1
ATOM 1685 C CA . ALA A 1 222 ? -9.114 16.097 6.643 1.00 95.69 222 ALA A CA 1
ATOM 1686 C C . ALA A 1 222 ? -7.650 16.440 6.995 1.00 95.69 222 ALA A C 1
ATOM 1688 O O . ALA A 1 222 ? -6.799 15.602 6.709 1.00 95.69 222 ALA A O 1
ATOM 1689 N N . PRO A 1 223 ? -7.336 17.557 7.690 1.00 96.50 223 PRO A N 1
ATOM 1690 C CA . PRO A 1 223 ? -5.950 17.865 8.052 1.00 96.50 223 PRO A CA 1
ATOM 1691 C C . PRO A 1 223 ? -5.288 16.811 8.950 1.00 96.50 223 PRO A C 1
ATOM 1693 O O . PRO A 1 223 ? -4.092 16.570 8.829 1.00 96.50 223 PRO A O 1
ATOM 1696 N N . LEU A 1 224 ? -6.053 16.121 9.805 1.00 96.56 224 LEU A N 1
ATOM 1697 C CA . LEU A 1 224 ? -5.501 15.035 10.624 1.00 96.56 224 LEU A CA 1
ATOM 1698 C C . LEU A 1 224 ? -5.164 13.799 9.776 1.00 96.56 224 LEU A C 1
ATOM 1700 O O . LEU A 1 224 ? -4.177 13.124 10.045 1.00 96.56 224 LEU A O 1
ATOM 1704 N N . ILE A 1 225 ? -5.952 13.517 8.731 1.00 97.19 225 ILE A N 1
ATOM 1705 C CA . ILE A 1 225 ? -5.645 12.456 7.755 1.00 97.19 225 ILE A CA 1
ATOM 1706 C C . ILE A 1 225 ? -4.416 12.847 6.923 1.00 97.19 225 ILE A C 1
ATOM 1708 O O . ILE A 1 225 ? -3.559 12.003 6.675 1.00 97.19 225 ILE A O 1
ATOM 1712 N N . TRP A 1 226 ? -4.298 14.122 6.535 1.00 97.75 226 TRP A N 1
ATOM 1713 C CA . TRP A 1 226 ? -3.128 14.632 5.814 1.00 97.75 226 TRP A CA 1
ATOM 1714 C C . TRP A 1 226 ? -1.840 14.466 6.609 1.00 97.75 226 TRP A C 1
ATOM 1716 O O . TRP A 1 226 ? -0.825 14.136 6.015 1.00 97.75 226 TRP A O 1
ATOM 1726 N N . LEU A 1 227 ? -1.879 14.627 7.933 1.00 97.12 227 LEU A N 1
ATOM 1727 C CA . LEU A 1 227 ? -0.712 14.384 8.777 1.00 97.12 227 LEU A CA 1
ATOM 1728 C C . LEU A 1 227 ? -0.239 12.926 8.692 1.00 97.12 227 LEU A C 1
ATOM 1730 O O . LEU A 1 227 ? 0.946 12.671 8.504 1.00 97.12 227 LEU A O 1
ATOM 1734 N N . GLY A 1 228 ? -1.163 11.964 8.761 1.00 97.56 228 GLY A N 1
ATOM 1735 C CA . GLY A 1 228 ? -0.822 10.555 8.548 1.00 97.56 228 GLY A CA 1
ATOM 1736 C C . GLY A 1 228 ? -0.278 10.298 7.137 1.00 97.56 228 GLY A C 1
ATOM 1737 O O . GLY A 1 228 ? 0.689 9.558 6.966 1.00 97.56 228 GLY A O 1
ATOM 1738 N N . ALA A 1 229 ? -0.867 10.940 6.123 1.00 98.00 229 ALA A N 1
ATOM 1739 C CA . ALA A 1 229 ? -0.408 10.830 4.742 1.00 98.00 229 ALA A CA 1
ATOM 1740 C C . ALA A 1 229 ? 0.989 11.441 4.554 1.00 98.00 229 ALA A C 1
ATOM 1742 O O . ALA A 1 229 ? 1.788 10.888 3.805 1.00 98.00 229 ALA A O 1
ATOM 1743 N N . LEU A 1 230 ? 1.302 12.533 5.255 1.00 97.31 230 LEU A N 1
ATOM 1744 C CA . LEU A 1 230 ? 2.615 13.172 5.257 1.00 97.31 230 LEU A CA 1
ATOM 1745 C C . LEU A 1 230 ? 3.675 12.231 5.833 1.00 97.31 230 LEU A C 1
ATOM 1747 O O . LEU A 1 230 ? 4.696 12.033 5.187 1.00 97.31 230 LEU A O 1
ATOM 1751 N N . VAL A 1 231 ? 3.402 11.573 6.967 1.00 97.19 231 VAL A N 1
ATOM 1752 C CA . VAL A 1 231 ? 4.307 10.560 7.548 1.00 97.19 231 VAL A CA 1
ATOM 1753 C C . VAL A 1 231 ? 4.618 9.453 6.532 1.00 97.19 231 VAL A C 1
ATOM 1755 O O . VAL A 1 231 ? 5.785 9.134 6.309 1.00 97.19 231 VAL A O 1
ATOM 1758 N N . LEU A 1 232 ? 3.597 8.906 5.859 1.00 97.88 232 LEU A N 1
ATOM 1759 C CA . LEU A 1 232 ? 3.795 7.890 4.812 1.00 97.88 232 LEU A CA 1
ATOM 1760 C C . LEU A 1 232 ? 4.545 8.434 3.593 1.00 97.88 232 LEU A C 1
ATOM 1762 O O . LEU A 1 232 ? 5.353 7.719 3.007 1.00 97.88 232 LEU A O 1
ATOM 1766 N N . THR A 1 233 ? 4.267 9.673 3.192 1.00 97.62 233 THR A N 1
ATOM 1767 C CA . THR A 1 233 ? 4.917 10.319 2.045 1.00 97.62 233 THR A CA 1
ATOM 1768 C C . THR A 1 233 ? 6.403 10.515 2.327 1.00 97.62 233 THR A C 1
ATOM 1770 O O . THR A 1 233 ? 7.224 10.109 1.512 1.00 97.62 233 THR A O 1
ATOM 1773 N N . CYS A 1 234 ? 6.760 11.056 3.496 1.00 95.50 234 CYS A N 1
ATOM 1774 C CA . CYS A 1 234 ? 8.148 11.251 3.914 1.00 95.50 234 CYS A CA 1
ATOM 1775 C C . CYS A 1 234 ? 8.900 9.920 4.008 1.00 95.50 234 CYS A C 1
ATOM 1777 O O . CYS A 1 234 ? 9.976 9.791 3.434 1.00 95.50 234 CYS A O 1
ATOM 1779 N N . ALA A 1 235 ? 8.314 8.904 4.649 1.00 94.81 235 ALA A N 1
ATOM 1780 C CA . ALA A 1 235 ? 8.937 7.586 4.748 1.00 94.81 235 ALA A CA 1
ATOM 1781 C C . ALA A 1 235 ? 9.157 6.931 3.373 1.00 94.81 235 ALA A C 1
ATOM 1783 O O . ALA A 1 235 ? 10.221 6.371 3.115 1.00 94.81 235 ALA A O 1
ATOM 1784 N N . ASN A 1 236 ? 8.182 7.033 2.461 1.00 95.44 236 ASN A N 1
ATOM 1785 C CA . ASN A 1 236 ? 8.350 6.530 1.098 1.00 95.44 236 ASN A CA 1
ATOM 1786 C C . ASN A 1 236 ? 9.375 7.347 0.305 1.00 95.44 236 ASN A C 1
ATOM 1788 O O . ASN A 1 236 ? 10.114 6.762 -0.478 1.00 95.44 236 ASN A O 1
ATOM 1792 N N . LEU A 1 237 ? 9.456 8.667 0.499 1.00 94.38 237 LEU A N 1
ATOM 1793 C CA . LEU A 1 237 ? 10.492 9.492 -0.127 1.00 94.38 237 LEU A CA 1
ATOM 1794 C C . LEU A 1 237 ? 11.883 9.086 0.339 1.00 94.38 237 LEU A C 1
ATOM 1796 O O . LEU A 1 237 ? 12.757 8.891 -0.494 1.00 94.38 237 LEU A O 1
ATOM 1800 N N . ILE A 1 238 ? 12.081 8.879 1.638 1.00 92.12 238 ILE A N 1
ATOM 1801 C CA . ILE A 1 238 ? 13.347 8.375 2.182 1.00 92.12 238 ILE A CA 1
ATOM 1802 C C . ILE A 1 238 ? 13.712 7.033 1.533 1.00 92.12 238 ILE A C 1
ATOM 1804 O O . ILE A 1 238 ? 14.835 6.853 1.067 1.00 92.12 238 ILE A O 1
ATOM 1808 N N . ALA A 1 239 ? 12.741 6.123 1.406 1.00 92.00 239 ALA A N 1
ATOM 1809 C CA . ALA A 1 239 ? 12.941 4.833 0.751 1.00 92.00 239 ALA A CA 1
ATOM 1810 C C . ALA A 1 239 ? 13.372 4.952 -0.729 1.00 92.00 239 ALA A C 1
ATOM 1812 O O . ALA A 1 239 ? 14.070 4.064 -1.220 1.00 92.00 239 ALA A O 1
ATOM 1813 N N . THR A 1 240 ? 13.040 6.048 -1.432 1.00 90.12 240 THR A N 1
ATOM 1814 C CA . THR A 1 240 ? 13.555 6.277 -2.800 1.00 90.12 240 THR A CA 1
ATOM 1815 C C . THR A 1 240 ? 15.069 6.433 -2.842 1.00 90.12 240 THR A C 1
ATOM 1817 O O . THR A 1 240 ? 15.711 5.912 -3.749 1.00 90.12 240 THR A O 1
ATOM 1820 N N . GLY A 1 241 ? 15.662 7.069 -1.824 1.00 86.25 241 GLY A N 1
ATOM 1821 C CA . GLY A 1 241 ? 17.111 7.276 -1.746 1.00 86.25 241 GLY A CA 1
ATOM 1822 C C . GLY A 1 241 ? 17.902 5.971 -1.647 1.00 86.25 241 GLY A C 1
ATOM 1823 O O . GLY A 1 241 ? 19.046 5.903 -2.087 1.00 86.25 241 GLY A O 1
ATOM 1824 N N . TYR A 1 242 ? 17.270 4.916 -1.131 1.00 87.88 242 TYR A N 1
ATOM 1825 C CA . TYR A 1 242 ? 17.854 3.582 -1.030 1.00 87.88 242 TYR A CA 1
ATOM 1826 C C . TYR A 1 242 ? 17.395 2.630 -2.156 1.00 87.88 242 TYR A C 1
ATOM 1828 O O . TYR A 1 242 ? 17.851 1.489 -2.209 1.00 87.88 242 TYR A O 1
ATOM 1836 N N . GLY A 1 243 ? 16.492 3.067 -3.047 1.00 87.44 243 GLY A N 1
ATOM 1837 C CA . GLY A 1 243 ? 15.819 2.239 -4.065 1.00 87.44 243 GLY A CA 1
ATOM 1838 C C . GLY A 1 243 ? 15.036 1.066 -3.484 1.00 87.44 243 GLY A C 1
ATOM 1839 O O . GLY A 1 243 ? 15.062 -0.040 -4.014 1.00 87.44 243 GLY A O 1
ATOM 1840 N N . HIS A 1 244 ? 14.341 1.315 -2.377 1.00 90.62 244 HIS A N 1
ATOM 1841 C CA . HIS A 1 244 ? 13.545 0.347 -1.616 1.00 90.62 244 HIS A CA 1
ATOM 1842 C C . HIS A 1 244 ? 12.137 0.185 -2.211 1.00 90.62 244 HIS A C 1
ATOM 1844 O O . HIS A 1 244 ? 11.127 0.330 -1.518 1.00 90.62 244 HIS A O 1
ATOM 1850 N N . TYR A 1 245 ? 12.041 -0.079 -3.516 1.00 91.12 245 TYR A N 1
ATOM 1851 C CA . TYR A 1 245 ? 10.768 -0.086 -4.249 1.00 91.12 245 TYR A CA 1
ATOM 1852 C C . TYR A 1 245 ? 9.767 -1.119 -3.699 1.00 91.12 245 TYR A C 1
ATOM 1854 O O . TYR A 1 245 ? 8.580 -0.832 -3.519 1.00 91.12 245 TYR A O 1
ATOM 1862 N N . THR A 1 246 ? 10.260 -2.299 -3.320 1.00 90.50 246 THR A N 1
ATOM 1863 C CA . THR A 1 246 ? 9.471 -3.354 -2.670 1.00 90.50 246 THR A CA 1
ATOM 1864 C C . THR A 1 246 ? 8.936 -2.916 -1.308 1.00 90.50 246 THR A C 1
ATOM 1866 O O . THR A 1 246 ? 7.774 -3.149 -0.951 1.00 90.50 246 THR A O 1
ATOM 1869 N N . PHE A 1 247 ? 9.797 -2.276 -0.523 1.00 91.06 247 PHE A N 1
ATOM 1870 C CA . PHE A 1 247 ? 9.465 -1.809 0.815 1.00 91.06 247 PHE A CA 1
ATOM 1871 C C . PHE A 1 247 ? 8.430 -0.684 0.766 1.00 91.06 247 PHE A C 1
ATOM 1873 O O . PHE A 1 247 ? 7.474 -0.726 1.538 1.00 91.06 247 PHE A O 1
ATOM 1880 N N . GLN A 1 248 ? 8.541 0.249 -0.186 1.00 94.69 248 GLN A N 1
ATOM 1881 C CA . GLN A 1 248 ? 7.537 1.295 -0.393 1.00 94.69 248 GLN A CA 1
ATOM 1882 C C . GLN A 1 248 ? 6.141 0.703 -0.600 1.00 94.69 248 GLN A C 1
ATOM 1884 O O . GLN A 1 248 ? 5.183 1.071 0.083 1.00 94.69 248 GLN A O 1
ATOM 1889 N N . TYR A 1 249 ? 6.024 -0.275 -1.504 1.00 94.94 249 TYR A N 1
ATOM 1890 C CA . TYR A 1 249 ? 4.755 -0.952 -1.759 1.00 94.94 249 TYR A CA 1
ATOM 1891 C C . TYR A 1 249 ? 4.219 -1.623 -0.489 1.00 94.94 249 TYR A C 1
ATOM 1893 O O . TYR A 1 249 ? 3.054 -1.452 -0.121 1.00 94.94 249 TYR A O 1
ATOM 1901 N N . THR A 1 250 ? 5.091 -2.326 0.231 1.00 93.62 250 THR A N 1
ATOM 1902 C CA . THR A 1 250 ? 4.739 -3.046 1.458 1.00 93.62 250 THR A CA 1
ATOM 1903 C C . THR A 1 250 ? 4.243 -2.103 2.559 1.00 93.62 250 THR A C 1
ATOM 1905 O O . THR A 1 250 ? 3.210 -2.380 3.173 1.00 93.62 250 THR A O 1
ATOM 1908 N N . VAL A 1 251 ? 4.906 -0.959 2.768 1.00 95.50 251 VAL A N 1
ATOM 1909 C CA . VAL A 1 251 ? 4.493 0.088 3.722 1.00 95.50 251 VAL A CA 1
ATOM 1910 C C . VAL A 1 251 ? 3.086 0.591 3.404 1.00 95.50 251 VAL A C 1
ATOM 1912 O O . VAL A 1 251 ? 2.262 0.733 4.308 1.00 95.50 251 VAL A O 1
ATOM 1915 N N . LEU A 1 252 ? 2.773 0.829 2.127 1.00 97.75 252 LEU A N 1
ATOM 1916 C CA . LEU A 1 252 ? 1.460 1.326 1.706 1.00 97.75 252 LEU A CA 1
ATOM 1917 C C . LEU A 1 252 ? 0.349 0.301 1.933 1.00 97.75 252 LEU A C 1
ATOM 1919 O O . LEU A 1 252 ? -0.716 0.654 2.446 1.00 97.75 252 LEU A O 1
ATOM 1923 N N . ILE A 1 253 ? 0.586 -0.971 1.601 1.00 97.31 253 ILE A N 1
ATOM 1924 C CA . ILE A 1 253 ? -0.393 -2.036 1.852 1.00 97.31 253 ILE A CA 1
ATOM 1925 C C . ILE A 1 253 ? -0.551 -2.277 3.360 1.00 97.31 253 ILE A C 1
ATOM 1927 O O . ILE A 1 253 ? -1.677 -2.461 3.828 1.00 97.31 253 ILE A O 1
ATOM 1931 N N . ALA A 1 254 ? 0.531 -2.197 4.145 1.00 97.31 254 ALA A N 1
ATOM 1932 C CA . ALA A 1 254 ? 0.488 -2.306 5.605 1.00 97.31 254 ALA A CA 1
ATOM 1933 C C . ALA A 1 254 ? -0.306 -1.155 6.236 1.00 97.31 254 ALA A C 1
ATOM 1935 O O . ALA A 1 254 ? -1.143 -1.382 7.114 1.00 97.31 254 ALA A O 1
ATOM 1936 N N . ALA A 1 255 ? -0.103 0.070 5.749 1.00 98.50 255 ALA A N 1
ATOM 1937 C CA . ALA A 1 255 ? -0.865 1.238 6.163 1.00 98.50 255 ALA A CA 1
ATOM 1938 C C . ALA A 1 255 ? -2.346 1.116 5.788 1.00 98.50 255 ALA A C 1
ATOM 1940 O O . ALA A 1 255 ? -3.195 1.381 6.635 1.00 98.50 255 ALA A O 1
ATOM 1941 N N . LEU A 1 256 ? -2.677 0.635 4.584 1.00 98.50 256 LEU A N 1
ATOM 1942 C CA . LEU A 1 256 ? -4.062 0.383 4.171 1.00 98.50 256 LEU A CA 1
ATOM 1943 C C . LEU A 1 256 ? -4.742 -0.689 5.023 1.00 98.50 256 LEU A C 1
ATOM 1945 O O . LEU A 1 256 ? -5.900 -0.531 5.430 1.00 98.50 256 LEU A O 1
ATOM 1949 N N . TRP A 1 257 ? -4.023 -1.766 5.321 1.00 97.88 257 TRP A N 1
ATOM 1950 C CA . TRP A 1 257 ? -4.482 -2.827 6.204 1.00 97.88 257 TRP A CA 1
ATOM 1951 C C . TRP A 1 257 ? -4.739 -2.297 7.619 1.00 97.88 257 TRP A C 1
ATOM 1953 O O . TRP A 1 257 ? -5.862 -2.408 8.117 1.00 97.88 257 TRP A O 1
ATOM 1963 N N . SER A 1 258 ? -3.768 -1.609 8.224 1.00 97.94 258 SER A N 1
ATOM 1964 C CA . SER A 1 258 ? -3.929 -0.976 9.538 1.00 97.94 258 SER A CA 1
ATOM 1965 C C . SER A 1 258 ? -5.078 0.041 9.548 1.00 97.94 258 SER A C 1
ATOM 1967 O O . SER A 1 258 ? -5.982 -0.046 10.382 1.00 97.94 258 SER A O 1
ATOM 1969 N N . ALA A 1 259 ? -5.146 0.936 8.559 1.00 97.81 259 ALA A N 1
ATOM 1970 C CA . ALA A 1 259 ? -6.203 1.935 8.429 1.00 97.81 259 ALA A CA 1
ATOM 1971 C C . ALA A 1 259 ? -7.600 1.309 8.341 1.00 97.81 259 ALA A C 1
ATOM 1973 O O . ALA A 1 259 ? -8.551 1.819 8.941 1.00 97.81 259 ALA A O 1
ATOM 1974 N N . THR A 1 260 ? -7.739 0.188 7.630 1.00 96.88 260 THR A N 1
ATOM 1975 C CA . THR A 1 260 ? -9.004 -0.550 7.492 1.00 96.88 260 THR A CA 1
ATOM 1976 C C . THR A 1 260 ? -9.489 -1.109 8.828 1.00 96.88 260 THR A C 1
ATOM 1978 O O . THR A 1 260 ? -10.675 -1.009 9.159 1.00 96.88 260 THR A O 1
ATOM 1981 N N . PHE A 1 261 ? -8.587 -1.671 9.632 1.00 95.56 261 PHE A N 1
ATOM 1982 C CA . PHE A 1 261 ? -8.940 -2.196 10.950 1.00 95.56 261 PHE A CA 1
ATOM 1983 C C . PHE A 1 261 ? -9.198 -1.076 11.963 1.00 95.56 261 PHE A C 1
ATOM 1985 O O . PHE A 1 261 ? -10.241 -1.103 12.622 1.00 95.56 261 PHE A O 1
ATOM 1992 N N . MET A 1 262 ? -8.329 -0.063 12.015 1.00 93.94 262 MET A N 1
ATOM 1993 C CA . MET A 1 262 ? -8.437 1.087 12.920 1.00 93.94 262 MET A CA 1
ATOM 1994 C C . MET A 1 262 ? -9.729 1.884 12.706 1.00 93.94 262 MET A C 1
ATOM 1996 O O . MET A 1 262 ? -10.433 2.208 13.662 1.00 93.94 262 MET A O 1
ATOM 2000 N N . SER A 1 263 ? -10.101 2.130 11.445 1.00 92.12 263 SER A N 1
ATOM 2001 C CA . SER A 1 263 ? -11.358 2.805 11.076 1.00 92.12 263 SER A CA 1
ATOM 2002 C C . SER A 1 263 ? -12.617 1.983 11.361 1.00 92.12 263 SER A C 1
ATOM 2004 O O . SER A 1 263 ? -13.730 2.498 11.244 1.00 92.12 263 SER A O 1
ATOM 2006 N N . GLY A 1 264 ? -12.472 0.697 11.696 1.00 85.44 264 GLY A N 1
ATOM 2007 C CA . GLY A 1 264 ? -13.597 -0.220 11.818 1.00 85.44 264 GLY A CA 1
ATOM 2008 C C . GLY A 1 264 ? -14.294 -0.505 10.482 1.00 85.44 264 GLY A C 1
ATOM 2009 O O . GLY A 1 264 ? -15.406 -1.038 10.486 1.00 85.44 264 GLY A O 1
ATOM 2010 N N . TRP A 1 265 ? -13.671 -0.180 9.344 1.00 82.75 265 TRP A N 1
ATOM 2011 C CA . TRP A 1 265 ? -14.284 -0.323 8.028 1.00 82.75 265 TRP A CA 1
ATOM 2012 C C . TRP A 1 265 ? -14.394 -1.807 7.645 1.00 82.75 265 TRP A C 1
ATOM 2014 O O . TRP A 1 265 ? -13.460 -2.445 7.170 1.00 82.75 265 TRP A O 1
ATOM 2024 N N . ALA A 1 266 ? -15.567 -2.391 7.899 1.00 73.94 266 ALA A N 1
ATOM 2025 C CA . ALA A 1 266 ? -15.869 -3.797 7.613 1.00 73.94 266 ALA A CA 1
ATOM 2026 C C . ALA A 1 266 ? -16.806 -3.980 6.404 1.00 73.94 266 ALA A C 1
ATOM 2028 O O . ALA A 1 266 ? -17.278 -5.091 6.137 1.00 73.94 266 ALA A O 1
ATOM 2029 N N . ARG A 1 267 ? -17.106 -2.900 5.668 1.00 75.25 267 ARG A N 1
ATOM 2030 C CA . ARG A 1 267 ? -17.978 -2.970 4.491 1.00 75.25 267 ARG A CA 1
ATOM 2031 C C . ARG A 1 267 ? -17.327 -3.812 3.407 1.00 75.25 267 ARG A C 1
ATOM 2033 O O . ARG A 1 267 ? -16.128 -3.753 3.176 1.00 75.25 267 ARG A O 1
ATOM 2040 N N . GLY A 1 268 ? -18.146 -4.633 2.761 1.00 63.91 268 GLY A N 1
ATOM 2041 C CA . GLY A 1 268 ? -17.737 -5.401 1.591 1.00 63.91 268 GLY A CA 1
ATOM 2042 C C . GLY A 1 268 ? -16.521 -6.303 1.757 1.00 63.91 268 GLY A C 1
ATOM 2043 O O . GLY A 1 268 ? -15.780 -6.460 0.800 1.00 63.91 268 GLY A O 1
ATOM 2044 N N . HIS A 1 269 ? -16.363 -6.914 2.934 1.00 83.19 269 HIS A N 1
ATOM 2045 C CA . HIS A 1 269 ? -15.229 -7.786 3.267 1.00 83.19 269 HIS A CA 1
ATOM 2046 C C . HIS A 1 269 ? -13.891 -7.047 3.398 1.00 83.19 269 HIS A C 1
ATOM 2048 O O . HIS A 1 269 ? -12.849 -7.685 3.354 1.00 83.19 269 HIS A O 1
ATOM 2054 N N . GLY A 1 270 ? -13.901 -5.729 3.637 1.00 88.38 270 GLY A N 1
ATOM 2055 C CA . GLY A 1 270 ? -12.692 -4.903 3.678 1.00 88.38 270 GLY A CA 1
ATOM 2056 C C . GLY A 1 270 ? -11.537 -5.456 4.515 1.00 88.38 270 GLY A C 1
ATOM 2057 O O . GLY A 1 270 ? -10.407 -5.471 4.046 1.00 88.38 270 GLY A O 1
ATOM 2058 N N . ARG A 1 271 ? -11.820 -5.978 5.717 1.00 93.06 271 ARG A N 1
ATOM 2059 C CA . ARG A 1 271 ? -10.807 -6.611 6.584 1.00 93.06 271 ARG A CA 1
ATOM 2060 C C . ARG A 1 271 ? -10.212 -7.885 5.989 1.00 93.06 271 ARG A C 1
ATOM 2062 O O . ARG A 1 271 ? -9.013 -8.080 6.086 1.00 93.06 271 ARG A O 1
ATOM 2069 N N . LEU A 1 272 ? -11.040 -8.738 5.380 1.00 95.06 272 LEU A N 1
ATOM 2070 C CA . LEU A 1 272 ? -10.565 -9.945 4.699 1.00 95.06 272 LEU A CA 1
ATOM 2071 C C . LEU A 1 272 ? -9.693 -9.550 3.508 1.00 95.06 272 LEU A C 1
ATOM 2073 O O . LEU A 1 272 ? -8.571 -10.017 3.392 1.00 95.06 272 LEU A O 1
ATOM 2077 N N . LEU A 1 273 ? -10.198 -8.650 2.664 1.00 96.00 273 LEU A N 1
ATOM 2078 C CA . LEU A 1 273 ? -9.521 -8.208 1.452 1.00 96.00 273 LEU A CA 1
ATOM 2079 C C . LEU A 1 273 ? -8.160 -7.575 1.752 1.00 96.00 273 LEU A C 1
ATOM 2081 O O . LEU A 1 273 ? -7.173 -7.983 1.155 1.00 96.00 273 LEU A O 1
ATOM 2085 N N . THR A 1 274 ? -8.073 -6.659 2.721 1.00 96.44 274 THR A N 1
ATOM 2086 C CA . THR A 1 274 ? -6.780 -6.068 3.096 1.00 96.44 274 THR A CA 1
ATOM 2087 C C . THR A 1 274 ? -5.860 -7.042 3.825 1.00 96.44 274 THR A C 1
ATOM 2089 O O . THR A 1 274 ? -4.652 -6.954 3.638 1.00 96.44 274 THR A O 1
ATOM 2092 N N . SER A 1 275 ? -6.392 -8.001 4.593 1.00 96.81 275 SER A N 1
ATOM 2093 C CA . SER A 1 275 ? -5.589 -9.092 5.163 1.00 96.81 275 SER A CA 1
ATOM 2094 C C . SER A 1 275 ? -4.997 -10.011 4.085 1.00 96.81 275 SER A C 1
ATOM 2096 O O . SER A 1 275 ? -3.857 -10.444 4.211 1.00 96.81 275 SER A O 1
ATOM 2098 N N . LEU A 1 276 ? -5.735 -10.297 3.011 1.00 96.00 276 LEU A N 1
ATOM 2099 C CA . LEU A 1 276 ? -5.206 -11.060 1.877 1.00 96.00 276 LEU A CA 1
ATOM 2100 C C . LEU A 1 276 ? -4.200 -10.230 1.066 1.00 96.00 276 LEU A C 1
ATOM 2102 O O . LEU A 1 276 ? -3.154 -10.753 0.694 1.00 96.00 276 LEU A O 1
ATOM 2106 N N . SER A 1 277 ? -4.465 -8.935 0.854 1.00 95.56 277 SER A N 1
ATOM 2107 C CA . SER A 1 277 ? -3.515 -8.022 0.204 1.00 95.56 277 SER A CA 1
ATOM 2108 C C . SER A 1 277 ? -2.203 -7.915 0.962 1.00 95.56 277 SER A C 1
ATOM 2110 O O . SER A 1 277 ? -1.150 -7.980 0.340 1.00 95.56 277 SER A O 1
ATOM 2112 N N . ILE A 1 278 ? -2.242 -7.759 2.291 1.00 94.25 278 ILE A N 1
ATOM 2113 C CA . ILE A 1 278 ? -1.007 -7.683 3.069 1.00 94.25 278 ILE A CA 1
ATOM 2114 C C . ILE A 1 278 ? -0.280 -9.022 3.045 1.00 94.25 278 ILE A C 1
ATOM 2116 O O . ILE A 1 278 ? 0.910 -9.022 2.787 1.00 94.25 278 ILE A O 1
ATOM 2120 N N . ALA A 1 279 ?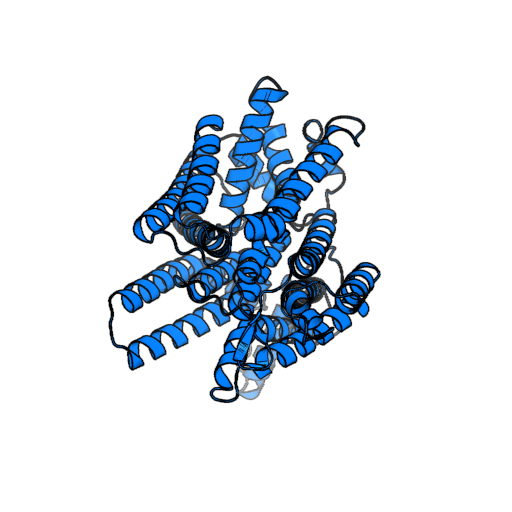 -0.967 -10.160 3.193 1.00 93.50 279 ALA A N 1
ATOM 2121 C CA . ALA A 1 279 ? -0.318 -11.467 3.081 1.00 93.50 279 ALA A CA 1
ATOM 2122 C C . ALA A 1 279 ? 0.389 -11.648 1.725 1.00 93.50 279 ALA A C 1
ATOM 2124 O O . ALA A 1 279 ? 1.505 -12.152 1.686 1.00 93.50 279 ALA A O 1
ATOM 2125 N N . ALA A 1 280 ? -0.221 -11.167 0.638 1.00 91.62 280 ALA A N 1
ATOM 2126 C CA . ALA A 1 280 ? 0.379 -11.169 -0.692 1.00 91.62 280 ALA A CA 1
ATOM 2127 C C . ALA A 1 280 ? 1.543 -10.174 -0.848 1.00 91.62 280 ALA A C 1
ATOM 2129 O O . ALA A 1 280 ? 2.554 -10.499 -1.454 1.00 91.62 280 ALA A O 1
ATOM 2130 N N . ALA A 1 281 ? 1.440 -8.964 -0.294 1.00 88.94 281 ALA A N 1
ATOM 2131 C CA . ALA A 1 281 ? 2.532 -7.987 -0.322 1.00 88.94 281 ALA A CA 1
ATOM 2132 C C . ALA A 1 281 ? 3.739 -8.441 0.518 1.00 88.94 281 ALA A C 1
ATOM 2134 O O . ALA A 1 281 ? 4.885 -8.128 0.217 1.00 88.94 281 ALA A O 1
ATOM 2135 N N . MET A 1 282 ? 3.487 -9.219 1.565 1.00 83.69 282 MET A N 1
ATOM 2136 C CA . MET A 1 282 ? 4.509 -9.741 2.466 1.00 83.69 282 MET A CA 1
ATOM 2137 C C . MET A 1 282 ? 5.361 -10.842 1.813 1.00 83.69 282 MET A C 1
ATOM 2139 O O . MET A 1 282 ? 6.428 -11.147 2.324 1.00 83.69 282 MET A O 1
ATOM 2143 N N . THR A 1 283 ? 4.974 -11.401 0.660 1.00 73.31 283 THR A N 1
ATOM 2144 C CA . THR A 1 283 ? 5.846 -12.333 -0.079 1.00 73.31 283 THR A CA 1
ATOM 2145 C C . THR A 1 283 ? 6.860 -11.637 -0.980 1.00 73.31 283 THR A C 1
ATOM 2147 O O . THR A 1 283 ? 7.667 -12.311 -1.609 1.00 73.31 283 THR A O 1
ATOM 2150 N N . VAL A 1 284 ? 6.831 -10.303 -1.081 1.00 67.62 284 VAL A N 1
ATOM 2151 C CA . VAL A 1 284 ? 7.806 -9.559 -1.896 1.00 67.62 284 VAL A CA 1
ATOM 2152 C C . VAL A 1 284 ? 9.125 -9.345 -1.133 1.00 67.62 284 VAL A C 1
ATOM 2154 O O . VAL A 1 284 ? 10.158 -9.114 -1.756 1.00 67.62 284 VAL A O 1
ATOM 2157 N N . TRP A 1 285 ? 9.131 -9.472 0.203 1.00 68.75 285 TRP A N 1
ATOM 2158 C CA . TRP A 1 285 ? 10.327 -9.288 1.032 1.00 68.75 285 TRP A CA 1
ATOM 2159 C C . TRP A 1 285 ? 10.514 -10.431 2.045 1.00 68.75 285 TRP A C 1
ATOM 2161 O O . TRP A 1 285 ? 9.649 -10.742 2.858 1.00 68.75 285 TRP A O 1
ATOM 2171 N N . PHE A 1 286 ? 11.693 -11.047 1.981 1.00 56.28 286 PHE A N 1
ATOM 2172 C CA . PHE A 1 286 ? 12.085 -12.310 2.614 1.00 56.28 286 PHE A CA 1
ATOM 2173 C C . PHE A 1 286 ? 11.697 -12.536 4.106 1.00 56.28 286 PHE A C 1
ATOM 2175 O O . PHE A 1 286 ? 11.220 -13.626 4.427 1.00 56.28 286 PHE A O 1
ATOM 2182 N N . PRO A 1 287 ? 11.796 -11.555 5.033 1.00 58.94 287 PRO A N 1
ATOM 2183 C CA . PRO A 1 287 ? 11.441 -11.744 6.451 1.00 58.94 287 PRO A CA 1
ATOM 2184 C C . PRO A 1 287 ? 9.934 -11.874 6.705 1.00 58.94 287 PRO A C 1
ATOM 2186 O O . PRO A 1 287 ? 9.489 -12.300 7.774 1.00 58.94 287 PRO A O 1
ATOM 2189 N N . LEU A 1 288 ? 9.129 -11.417 5.751 1.00 71.56 288 LEU A N 1
ATOM 2190 C CA . LEU A 1 288 ? 7.716 -11.142 5.956 1.00 71.56 288 LEU A CA 1
ATOM 2191 C C . LEU A 1 288 ? 6.814 -12.344 5.675 1.00 71.56 288 LEU A C 1
ATOM 2193 O O . LEU A 1 288 ? 5.646 -12.331 6.066 1.00 71.56 288 LEU A O 1
ATOM 2197 N N . SER A 1 289 ? 7.348 -13.424 5.105 1.00 79.38 289 SER A N 1
ATOM 2198 C CA . SER A 1 289 ? 6.607 -14.672 4.896 1.00 79.38 289 SER A CA 1
ATOM 2199 C C . SER A 1 289 ? 6.061 -15.249 6.212 1.00 79.38 289 SER A C 1
ATOM 2201 O O . SER A 1 289 ? 4.940 -15.755 6.241 1.00 79.38 289 SER A O 1
ATOM 2203 N N . ALA A 1 290 ? 6.770 -15.080 7.337 1.00 81.62 290 ALA A N 1
ATOM 2204 C CA . ALA A 1 290 ? 6.255 -15.439 8.663 1.00 81.62 290 ALA A CA 1
ATOM 2205 C C . ALA A 1 290 ? 5.009 -14.617 9.045 1.00 81.6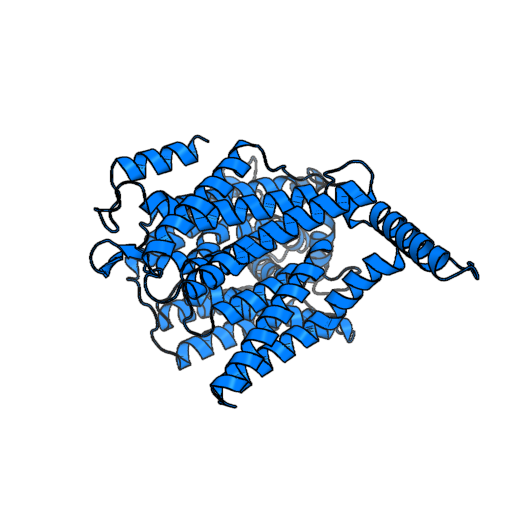2 290 ALA A C 1
ATOM 2207 O O . ALA A 1 290 ? 4.012 -15.164 9.523 1.00 81.62 290 ALA A O 1
ATOM 2208 N N . LEU A 1 291 ? 5.025 -13.309 8.770 1.00 86.06 291 LEU A N 1
ATOM 2209 C CA . LEU A 1 291 ? 3.871 -12.437 8.974 1.00 86.06 291 LEU A CA 1
ATOM 2210 C C . LEU A 1 291 ? 2.706 -12.834 8.050 1.00 86.06 291 LEU A C 1
ATOM 2212 O O . LEU A 1 291 ? 1.564 -12.895 8.509 1.00 86.06 291 LEU A O 1
ATOM 2216 N N . ALA A 1 292 ? 2.977 -13.186 6.789 1.00 89.69 292 ALA A N 1
ATOM 2217 C CA . ALA A 1 292 ? 1.963 -13.705 5.871 1.00 89.69 292 ALA A CA 1
ATOM 2218 C C . ALA A 1 292 ? 1.288 -14.972 6.427 1.00 89.69 292 ALA A C 1
ATOM 2220 O O . ALA A 1 292 ? 0.058 -15.047 6.449 1.00 89.69 292 ALA A O 1
ATOM 2221 N N . VAL A 1 293 ? 2.063 -15.925 6.962 1.00 90.50 293 VAL A N 1
ATOM 2222 C CA . VAL A 1 293 ? 1.536 -17.143 7.606 1.00 90.50 293 VAL A CA 1
ATOM 2223 C C . VAL A 1 293 ? 0.654 -16.806 8.807 1.00 90.50 293 VAL A C 1
ATOM 2225 O O . VAL A 1 293 ? -0.447 -17.353 8.922 1.00 90.50 293 VAL A O 1
ATOM 2228 N N . ILE A 1 294 ? 1.084 -15.889 9.683 1.00 92.81 294 ILE A N 1
ATOM 2229 C CA . ILE A 1 294 ? 0.290 -15.477 10.853 1.00 92.81 294 ILE A CA 1
ATOM 2230 C C . ILE A 1 294 ? -1.028 -14.832 10.409 1.00 92.81 294 ILE A C 1
ATOM 2232 O O . ILE A 1 294 ? -2.091 -15.174 10.934 1.00 92.81 294 ILE A O 1
ATOM 2236 N N . VAL A 1 295 ? -0.990 -13.938 9.416 1.00 94.44 295 VAL A N 1
ATOM 2237 C CA . VAL A 1 295 ? -2.190 -13.275 8.886 1.00 94.44 295 VAL A CA 1
ATOM 2238 C C . VAL A 1 295 ? -3.138 -14.289 8.245 1.00 94.44 295 VAL A C 1
ATOM 2240 O O . VAL A 1 295 ? -4.324 -14.300 8.581 1.00 94.44 295 VAL A O 1
ATOM 2243 N N . LEU A 1 296 ? -2.642 -15.169 7.369 1.00 95.06 296 LEU A N 1
ATOM 2244 C CA . LEU A 1 296 ? -3.458 -16.193 6.710 1.00 95.06 296 LEU A CA 1
ATOM 2245 C C . LEU A 1 296 ? -4.088 -17.149 7.724 1.00 95.06 296 LEU A C 1
ATOM 2247 O O . LEU A 1 296 ? -5.282 -17.433 7.621 1.00 95.06 296 LEU A O 1
ATOM 2251 N N . SER A 1 297 ? -3.326 -17.582 8.728 1.00 95.56 297 SER A N 1
ATOM 2252 C CA . SER A 1 297 ? -3.814 -18.449 9.806 1.00 95.56 297 SER A CA 1
ATOM 2253 C C . SER A 1 297 ? -4.874 -17.746 10.652 1.00 95.56 297 SER A C 1
ATOM 2255 O O . SER A 1 297 ? -5.928 -18.316 10.932 1.00 95.56 297 SER A O 1
ATOM 2257 N N . GLY A 1 298 ? -4.652 -16.478 11.011 1.00 94.69 298 GLY A N 1
ATOM 2258 C CA . GLY A 1 298 ? -5.624 -15.672 11.748 1.00 94.69 298 GLY A CA 1
ATOM 2259 C C . GLY A 1 298 ? -6.935 -15.485 10.979 1.00 94.69 298 GLY A C 1
ATOM 2260 O O . GLY A 1 298 ? -8.019 -15.632 11.550 1.00 94.69 298 GLY A O 1
ATOM 2261 N N . VAL A 1 299 ? -6.851 -15.227 9.670 1.00 95.25 299 VAL A N 1
ATOM 2262 C CA . VAL A 1 299 ? -8.022 -15.151 8.785 1.00 95.25 299 VAL A CA 1
ATOM 2263 C C . VAL A 1 299 ? -8.736 -16.498 8.704 1.00 95.25 299 VAL A C 1
ATOM 2265 O O . VAL A 1 299 ? -9.959 -16.530 8.824 1.00 95.25 299 VAL A O 1
ATOM 2268 N N . PHE A 1 300 ? -8.005 -17.604 8.556 1.00 96.69 300 PHE A N 1
ATOM 2269 C CA . PHE A 1 300 ? -8.583 -18.946 8.512 1.00 96.69 300 PHE A CA 1
ATOM 2270 C C . PHE A 1 300 ? -9.353 -19.279 9.790 1.00 96.69 300 PHE A C 1
ATOM 2272 O O . PHE A 1 300 ? -10.527 -19.640 9.729 1.00 96.69 300 PHE A O 1
ATOM 2279 N N . VAL A 1 301 ? -8.730 -19.078 10.955 1.00 95.50 301 VAL A N 1
ATOM 2280 C CA . VAL A 1 301 ? -9.370 -19.295 12.258 1.00 95.50 301 VAL A CA 1
ATOM 2281 C C . VAL A 1 301 ? -10.629 -18.438 12.380 1.00 95.50 301 VAL A C 1
ATOM 2283 O O . VAL A 1 301 ? -11.680 -18.938 12.787 1.00 95.50 301 VAL A O 1
ATOM 2286 N N . TRP A 1 302 ? -10.569 -17.167 11.975 1.00 94.06 302 TRP A N 1
ATOM 2287 C CA . TRP A 1 302 ? -11.740 -16.293 11.962 1.00 94.06 302 TRP A CA 1
ATOM 2288 C C . TRP A 1 302 ? -12.854 -16.807 11.033 1.00 94.06 302 TRP A C 1
ATOM 2290 O O . TRP A 1 302 ? -14.024 -16.798 11.428 1.00 94.06 302 TRP A O 1
ATOM 2300 N N . LEU A 1 303 ? -12.518 -17.285 9.830 1.00 94.69 303 LEU A N 1
ATOM 2301 C CA . LEU A 1 303 ? -13.478 -17.848 8.875 1.00 94.69 303 LEU A CA 1
ATOM 2302 C C . LEU A 1 303 ? -14.131 -19.123 9.412 1.00 94.69 303 LEU A C 1
ATOM 2304 O O . LEU A 1 303 ? -15.357 -19.221 9.388 1.00 94.69 303 LEU A O 1
ATOM 2308 N N . VAL A 1 304 ? -13.349 -20.053 9.963 1.00 95.00 304 VAL A N 1
ATOM 2309 C CA . VAL A 1 304 ? -13.851 -21.302 10.557 1.00 95.00 304 VAL A CA 1
ATOM 2310 C C . VAL A 1 304 ? -14.769 -21.008 11.741 1.00 95.00 304 VAL A C 1
ATOM 2312 O O . VAL A 1 304 ? -15.887 -21.516 11.792 1.00 95.00 304 VAL A O 1
ATOM 2315 N N . GLN A 1 305 ? -14.361 -20.126 12.659 1.00 93.44 305 GLN A N 1
ATOM 2316 C CA . GLN A 1 305 ? -15.210 -19.718 13.784 1.00 93.44 305 GLN A CA 1
ATOM 2317 C C . GLN A 1 305 ? -16.506 -19.054 13.311 1.00 93.44 305 GLN A C 1
ATOM 2319 O O . GLN A 1 305 ? -17.576 -19.272 13.884 1.00 93.44 305 GLN A O 1
ATOM 2324 N N . ARG A 1 306 ? -16.433 -18.229 12.263 1.00 92.50 306 ARG A N 1
ATOM 2325 C CA . ARG A 1 306 ? -17.606 -17.582 11.678 1.00 92.50 306 ARG A CA 1
ATOM 2326 C C . ARG A 1 306 ? -18.536 -18.599 11.019 1.00 92.50 306 ARG A C 1
ATOM 2328 O O . ARG A 1 306 ? -19.743 -18.496 11.229 1.00 92.50 306 ARG A O 1
ATOM 2335 N N . ILE A 1 307 ? -18.014 -19.577 10.281 1.00 94.38 307 ILE A N 1
ATOM 2336 C CA . ILE A 1 307 ? -18.794 -20.683 9.705 1.00 94.38 307 ILE A CA 1
ATOM 2337 C C . ILE A 1 307 ? -19.438 -21.511 10.819 1.00 94.38 307 ILE A C 1
ATOM 2339 O O . ILE A 1 307 ? -20.638 -21.749 10.763 1.00 94.38 307 ILE A O 1
ATOM 2343 N N . GLY A 1 308 ? -18.704 -21.851 11.881 1.00 95.31 308 GLY A N 1
ATOM 2344 C CA . GLY A 1 308 ? -19.253 -22.585 13.025 1.00 95.31 308 GLY A CA 1
ATOM 2345 C C . GLY A 1 308 ? -20.410 -21.856 13.719 1.00 95.31 308 GLY A C 1
ATOM 2346 O O . GLY A 1 308 ? -21.359 -22.490 14.163 1.00 95.31 308 GLY A O 1
ATOM 2347 N N . ARG A 1 309 ? -20.377 -20.515 13.770 1.00 93.44 309 ARG A N 1
ATOM 2348 C CA . ARG A 1 309 ? -21.444 -19.697 14.381 1.00 93.44 309 ARG A CA 1
ATOM 2349 C C . ARG A 1 309 ? -22.617 -19.384 13.451 1.00 93.44 309 ARG A C 1
ATOM 2351 O O . ARG A 1 309 ? -23.721 -19.176 13.935 1.00 93.44 309 ARG A O 1
ATOM 2358 N N . THR A 1 310 ? -22.375 -19.249 12.147 1.00 93.62 310 THR A N 1
ATOM 2359 C CA . THR A 1 310 ? -23.370 -18.729 11.181 1.00 93.62 310 THR A CA 1
ATOM 2360 C C . THR A 1 310 ? -23.768 -19.730 10.096 1.00 93.62 310 THR A C 1
ATOM 2362 O O . THR A 1 310 ? -24.612 -19.417 9.261 1.00 93.62 310 THR A O 1
ATOM 2365 N N . GLY A 1 311 ? -23.177 -20.923 10.098 1.00 93.88 311 GLY A N 1
ATOM 2366 C CA . GLY A 1 311 ? -23.378 -21.963 9.097 1.00 93.88 311 GLY A CA 1
ATOM 2367 C C . GLY A 1 311 ? -22.682 -21.695 7.757 1.00 93.88 311 GLY A C 1
ATOM 2368 O O . GLY A 1 311 ? -21.987 -20.692 7.543 1.00 93.88 311 GLY A O 1
ATOM 2369 N N . TRP A 1 312 ? -22.905 -22.611 6.816 1.00 94.50 312 TRP A N 1
ATOM 2370 C CA . TRP A 1 312 ? -22.392 -22.571 5.444 1.00 94.50 312 TRP A CA 1
ATOM 2371 C C . TRP A 1 312 ? -23.220 -21.638 4.551 1.00 94.50 312 TRP A C 1
ATOM 2373 O O . TRP A 1 312 ? -23.906 -22.053 3.622 1.00 94.50 312 TRP A O 1
ATOM 2383 N N . THR A 1 313 ? -23.181 -20.340 4.843 1.00 94.06 313 THR A N 1
ATOM 2384 C CA . THR A 1 313 ? -23.821 -19.333 3.984 1.00 94.06 313 THR A CA 1
ATOM 2385 C C . THR A 1 313 ? -23.015 -19.111 2.700 1.00 94.06 313 THR A C 1
ATOM 2387 O O . THR A 1 313 ? -21.785 -19.196 2.716 1.00 94.06 313 THR A O 1
ATOM 2390 N N . ARG A 1 314 ? -23.676 -18.716 1.597 1.00 91.56 314 ARG A N 1
ATOM 2391 C CA . ARG A 1 314 ? -23.010 -18.356 0.323 1.00 91.56 314 ARG A CA 1
ATOM 2392 C C . ARG A 1 314 ? -21.849 -17.380 0.526 1.00 91.56 314 ARG A C 1
ATOM 2394 O O . ARG A 1 314 ? -20.800 -17.524 -0.085 1.00 91.56 314 ARG A O 1
ATOM 2401 N N . LYS A 1 315 ? -22.028 -16.401 1.415 1.00 89.94 315 LYS A N 1
ATOM 2402 C CA . LYS A 1 315 ? -20.998 -15.418 1.762 1.00 89.94 315 LYS A CA 1
ATOM 2403 C C . LYS A 1 315 ? -19.768 -16.075 2.393 1.00 89.94 315 LYS A C 1
ATOM 2405 O O . LYS A 1 315 ? -18.655 -15.771 1.994 1.00 89.94 315 LYS A O 1
ATOM 2410 N N . ASN A 1 316 ? -19.966 -16.971 3.359 1.00 92.12 316 ASN A N 1
ATOM 2411 C CA . ASN A 1 316 ? -18.855 -17.653 4.022 1.00 92.12 316 ASN A CA 1
ATOM 2412 C C . ASN A 1 316 ? -18.115 -18.599 3.064 1.00 92.12 316 ASN A C 1
ATOM 2414 O O . ASN A 1 316 ? -16.897 -18.691 3.141 1.00 92.12 316 ASN A O 1
ATOM 2418 N N . ILE A 1 317 ? -18.837 -19.251 2.145 1.00 93.06 317 ILE A N 1
ATOM 2419 C CA . ILE A 1 317 ? -18.241 -20.099 1.102 1.00 93.06 317 ILE A CA 1
ATOM 2420 C C . ILE A 1 317 ? -17.359 -19.264 0.170 1.00 93.06 317 ILE A C 1
ATOM 2422 O O . ILE A 1 317 ? -16.237 -19.663 -0.117 1.00 93.06 317 ILE A O 1
ATOM 2426 N N . LEU A 1 318 ? -17.832 -18.092 -0.267 1.00 92.69 318 LEU A N 1
ATOM 2427 C CA . LEU A 1 318 ? -17.041 -17.186 -1.105 1.00 92.69 318 LEU A CA 1
ATOM 2428 C C . LEU A 1 318 ? -15.810 -16.647 -0.367 1.00 92.69 318 LEU A C 1
ATOM 2430 O O . LEU A 1 318 ? -14.724 -16.643 -0.936 1.00 92.69 318 LEU A O 1
ATOM 2434 N N . ASP A 1 319 ? -15.967 -16.232 0.893 1.00 93.81 319 ASP A N 1
ATOM 2435 C CA . ASP A 1 319 ? -14.858 -15.746 1.724 1.00 93.81 319 ASP A CA 1
ATOM 2436 C C . ASP A 1 319 ? -13.785 -16.840 1.917 1.00 93.81 319 ASP A C 1
ATOM 2438 O O . ASP A 1 319 ? -12.589 -16.565 1.808 1.00 93.81 319 ASP A O 1
ATOM 2442 N N . LEU A 1 320 ? -14.208 -18.086 2.165 1.00 95.75 320 LEU A N 1
ATOM 2443 C CA . LEU A 1 320 ? -13.316 -19.238 2.307 1.00 95.75 320 LEU A CA 1
ATOM 2444 C C . LEU A 1 320 ? -12.657 -19.626 0.982 1.00 95.75 320 LEU A C 1
ATOM 2446 O O . LEU A 1 320 ? -11.457 -19.873 0.960 1.00 95.75 320 LEU A O 1
ATOM 2450 N N . GLY A 1 321 ? -13.414 -19.656 -0.116 1.00 95.69 321 GLY A N 1
ATOM 2451 C CA . GLY A 1 321 ? -12.882 -19.941 -1.447 1.00 95.69 321 GLY A CA 1
ATOM 2452 C C . GLY A 1 321 ? -11.830 -18.917 -1.864 1.00 95.69 321 GLY A C 1
ATOM 2453 O O . GLY A 1 321 ? -10.769 -19.290 -2.354 1.00 95.69 321 GLY A O 1
ATOM 2454 N N . LEU A 1 322 ? -12.075 -17.633 -1.588 1.00 94.81 322 LEU A N 1
ATOM 2455 C CA . LEU A 1 322 ? -11.101 -16.578 -1.842 1.00 94.81 322 LEU A CA 1
ATOM 2456 C C . LEU A 1 322 ? -9.829 -16.763 -1.005 1.00 94.81 322 LEU A C 1
ATOM 2458 O O . LEU A 1 322 ? -8.726 -16.653 -1.534 1.00 94.81 322 LEU A O 1
ATOM 2462 N N . TRP A 1 323 ? -9.979 -17.064 0.288 1.00 96.94 323 TRP A N 1
ATOM 2463 C CA . TRP A 1 323 ? -8.840 -17.367 1.152 1.00 96.94 323 TRP A CA 1
ATOM 2464 C C . TRP A 1 323 ? -8.051 -18.582 0.648 1.00 96.94 323 TRP A C 1
ATOM 2466 O O . TRP A 1 323 ? -6.831 -18.507 0.591 1.00 96.94 323 TRP A O 1
ATOM 2476 N N . LEU A 1 324 ? -8.726 -19.658 0.224 1.00 96.62 324 LEU A N 1
ATOM 2477 C CA . LEU A 1 324 ? -8.090 -20.867 -0.312 1.00 96.62 324 LEU A CA 1
ATOM 2478 C C . LEU A 1 324 ? -7.272 -20.575 -1.571 1.00 96.62 324 LEU A C 1
ATOM 2480 O O . LEU A 1 324 ? -6.136 -21.026 -1.662 1.00 96.62 324 LEU A O 1
ATOM 2484 N N . VAL A 1 325 ? -7.821 -19.804 -2.514 1.00 95.12 325 VAL A N 1
ATOM 2485 C CA . VAL A 1 325 ? -7.109 -19.420 -3.744 1.00 95.12 325 VAL A CA 1
ATOM 2486 C C . VAL A 1 325 ? -5.834 -18.651 -3.411 1.00 95.12 325 VAL A C 1
ATOM 2488 O O . VAL A 1 325 ? -4.771 -18.980 -3.928 1.00 95.12 325 VAL A O 1
ATOM 2491 N N . VAL A 1 326 ? -5.918 -17.661 -2.517 1.00 94.06 326 VAL A N 1
ATOM 2492 C CA . VAL A 1 326 ? -4.748 -16.866 -2.118 1.00 94.06 326 VAL A CA 1
ATOM 2493 C C . VAL A 1 326 ? -3.745 -17.711 -1.335 1.00 94.06 326 VAL A C 1
ATOM 2495 O O . VAL A 1 326 ? -2.559 -17.658 -1.629 1.00 94.06 326 VAL A O 1
ATOM 2498 N N . ALA A 1 327 ? -4.193 -18.520 -0.374 1.00 94.06 327 ALA A N 1
ATOM 2499 C CA . ALA A 1 327 ? -3.315 -19.383 0.413 1.00 94.06 327 ALA A CA 1
ATOM 2500 C C . ALA A 1 327 ? -2.586 -20.413 -0.463 1.00 94.06 327 ALA A C 1
ATOM 2502 O O . ALA A 1 327 ? -1.398 -20.648 -0.266 1.00 94.06 327 ALA A O 1
ATOM 2503 N N . PHE A 1 328 ? -3.277 -20.986 -1.453 1.00 93.88 328 PHE A N 1
ATOM 2504 C CA . PHE A 1 328 ? -2.678 -21.893 -2.427 1.00 93.88 328 PHE A CA 1
ATOM 2505 C C . PHE A 1 328 ? -1.659 -21.176 -3.318 1.00 93.88 328 PHE A C 1
ATOM 2507 O O . PHE A 1 328 ? -0.540 -21.655 -3.465 1.00 93.88 328 PHE A O 1
ATOM 2514 N N . ALA A 1 329 ? -2.006 -20.003 -3.856 1.00 91.12 329 ALA A N 1
ATOM 2515 C CA . ALA A 1 329 ? -1.098 -19.213 -4.688 1.00 91.12 329 ALA A CA 1
ATOM 2516 C C . ALA A 1 329 ? 0.156 -18.744 -3.926 1.00 91.12 329 ALA A C 1
ATOM 2518 O O . ALA A 1 329 ? 1.235 -18.650 -4.501 1.00 91.12 329 ALA A O 1
ATOM 2519 N N . LEU A 1 330 ? 0.026 -18.487 -2.622 1.00 89.94 330 LEU A N 1
ATOM 2520 C CA . LEU A 1 330 ? 1.130 -18.083 -1.751 1.00 89.94 330 LEU A CA 1
ATOM 2521 C C . LEU A 1 330 ? 1.936 -19.254 -1.180 1.00 89.94 330 LEU A C 1
ATOM 2523 O O . LEU A 1 330 ? 2.965 -19.017 -0.551 1.00 89.94 330 LEU A O 1
ATOM 2527 N N . TRP A 1 331 ? 1.503 -20.500 -1.385 1.00 87.75 331 TRP A N 1
ATOM 2528 C CA . TRP A 1 331 ? 2.154 -21.668 -0.796 1.00 87.75 331 TRP A CA 1
ATOM 2529 C C . TRP A 1 331 ? 3.618 -21.797 -1.212 1.00 87.75 331 TRP A C 1
ATOM 2531 O O . TRP A 1 331 ? 4.480 -21.967 -0.354 1.00 87.75 331 TRP A O 1
ATOM 2541 N N . GLU A 1 332 ? 3.900 -21.711 -2.512 1.00 84.88 332 GLU A N 1
ATOM 2542 C CA . GLU A 1 332 ? 5.262 -21.843 -3.028 1.00 84.88 332 GLU A CA 1
ATOM 2543 C C . GLU A 1 332 ? 6.153 -20.675 -2.569 1.00 84.88 332 GLU A C 1
ATOM 2545 O O . GLU A 1 332 ? 7.173 -20.975 -1.947 1.00 84.88 332 GLU A O 1
ATOM 2550 N N . PRO A 1 333 ? 5.752 -19.387 -2.677 1.00 81.06 333 PRO A N 1
ATOM 2551 C CA . PRO A 1 333 ? 6.589 -18.286 -2.195 1.00 81.06 333 PRO A CA 1
ATOM 2552 C C . PRO A 1 333 ? 6.882 -18.366 -0.693 1.00 81.06 333 PRO A C 1
ATOM 2554 O O . PRO A 1 333 ? 8.005 -18.108 -0.250 1.00 81.06 333 PRO A O 1
ATOM 2557 N N . ILE A 1 334 ? 5.887 -18.763 0.112 1.00 84.25 334 ILE A N 1
ATOM 2558 C CA . ILE A 1 334 ? 6.061 -18.976 1.554 1.00 84.25 334 ILE A CA 1
ATOM 2559 C C . ILE A 1 334 ? 7.018 -20.144 1.798 1.00 84.25 334 ILE A C 1
ATOM 2561 O O . ILE A 1 334 ? 7.945 -20.013 2.595 1.00 84.25 334 ILE A O 1
ATOM 2565 N N . ARG A 1 335 ? 6.821 -21.276 1.113 1.00 81.75 335 ARG A N 1
ATOM 2566 C CA . ARG A 1 335 ? 7.672 -22.460 1.251 1.00 81.75 335 ARG A CA 1
ATOM 2567 C C . ARG A 1 335 ? 9.113 -22.152 0.857 1.00 81.75 335 ARG A C 1
ATOM 2569 O O . ARG A 1 335 ? 9.995 -22.494 1.632 1.00 81.75 335 ARG A O 1
ATOM 2576 N N . SER A 1 336 ? 9.339 -21.504 -0.285 1.00 76.31 336 SER A N 1
ATOM 2577 C CA . SER A 1 336 ? 10.669 -21.111 -0.758 1.00 76.31 336 SER A CA 1
ATOM 2578 C C . SER A 1 336 ? 11.350 -20.153 0.217 1.00 76.31 336 SER A C 1
ATOM 2580 O O . SER A 1 336 ? 12.541 -20.292 0.485 1.00 76.31 336 SER A O 1
ATOM 2582 N N . SER A 1 337 ? 10.601 -19.204 0.789 1.00 73.69 337 SER A N 1
ATOM 2583 C CA . SER A 1 337 ? 11.150 -18.290 1.794 1.00 73.69 337 SER A CA 1
ATOM 2584 C C . SER A 1 337 ? 11.558 -19.035 3.068 1.00 73.69 337 SER A C 1
ATOM 2586 O O . SER A 1 337 ? 12.633 -18.803 3.611 1.00 73.69 337 SER A O 1
ATOM 2588 N N . LEU A 1 338 ? 10.709 -19.948 3.552 1.00 73.00 338 LEU A N 1
ATOM 2589 C CA . LEU A 1 338 ? 10.977 -20.727 4.763 1.00 73.00 338 LEU A CA 1
ATOM 2590 C C . LEU A 1 338 ? 12.109 -21.740 4.561 1.00 73.00 338 LEU A C 1
ATOM 2592 O O . LEU A 1 338 ? 12.934 -21.895 5.457 1.00 73.00 338 LEU A O 1
ATOM 2596 N N . SER A 1 339 ? 12.178 -22.401 3.401 1.00 69.19 339 SER A N 1
ATOM 2597 C CA . SER A 1 339 ? 13.268 -23.327 3.084 1.00 69.19 339 SER A CA 1
ATOM 2598 C C . SER A 1 339 ? 14.595 -22.590 3.013 1.00 69.19 339 SER A C 1
ATOM 2600 O O . SER A 1 339 ? 15.560 -23.061 3.580 1.00 69.19 339 SER A O 1
ATOM 2602 N N . PHE A 1 340 ? 14.649 -21.380 2.457 1.00 64.00 340 PHE A N 1
ATOM 2603 C CA . PHE A 1 340 ? 15.879 -20.585 2.461 1.00 64.00 340 PHE A CA 1
ATOM 2604 C C . PHE A 1 340 ? 16.371 -20.250 3.886 1.00 64.00 340 PHE A C 1
ATOM 2606 O O . PHE A 1 340 ? 17.577 -20.237 4.121 1.00 64.00 340 PHE A O 1
ATOM 2613 N N . VAL A 1 341 ? 15.472 -20.022 4.857 1.00 60.50 341 VAL A N 1
ATOM 2614 C CA . VAL A 1 341 ? 15.851 -19.820 6.276 1.00 60.50 341 VAL A CA 1
ATOM 2615 C C . VAL A 1 341 ? 16.393 -21.106 6.910 1.00 60.50 341 VAL A C 1
ATOM 2617 O O . VAL A 1 341 ? 17.304 -21.047 7.730 1.00 60.50 341 VAL A O 1
ATOM 2620 N N . VAL A 1 342 ? 15.828 -22.264 6.557 1.00 60.56 342 VAL A N 1
ATOM 2621 C CA . VAL A 1 342 ? 16.147 -23.553 7.195 1.00 60.56 342 VAL A CA 1
ATOM 2622 C C . VAL A 1 342 ? 17.312 -24.279 6.509 1.00 60.56 342 VAL A C 1
ATOM 2624 O O . VAL A 1 342 ? 18.141 -24.860 7.198 1.00 60.56 342 VAL A O 1
ATOM 2627 N N . ASP A 1 343 ? 17.414 -24.216 5.184 1.00 53.69 343 ASP A N 1
ATOM 2628 C CA . ASP A 1 343 ? 18.424 -24.902 4.364 1.00 53.69 343 ASP A CA 1
ATOM 2629 C C . ASP A 1 343 ? 19.772 -24.158 4.348 1.00 53.69 343 ASP A C 1
ATOM 2631 O O . ASP A 1 343 ? 20.798 -24.749 4.020 1.00 53.69 343 ASP A O 1
ATOM 2635 N N . SER A 1 344 ? 19.794 -22.879 4.752 1.00 47.75 344 SER A N 1
ATOM 2636 C CA . SER A 1 344 ? 21.034 -22.140 5.042 1.00 47.75 344 SER A CA 1
ATOM 2637 C C . SER A 1 344 ? 21.639 -22.518 6.404 1.00 47.75 344 SER A C 1
ATOM 2639 O O . SER A 1 344 ? 22.745 -22.091 6.726 1.00 47.75 344 SER A O 1
ATOM 2641 N N . ALA A 1 345 ? 20.946 -23.329 7.216 1.00 41.25 345 ALA A N 1
ATOM 2642 C CA . ALA A 1 345 ? 21.549 -23.949 8.387 1.00 41.25 345 ALA A CA 1
ATOM 2643 C C . ALA A 1 345 ? 22.443 -25.108 7.925 1.00 41.25 345 ALA A C 1
ATOM 2645 O O . ALA A 1 345 ? 21.958 -25.989 7.210 1.00 41.25 345 ALA A O 1
ATOM 2646 N N . PRO A 1 346 ? 23.727 -25.167 8.325 1.00 40.69 346 PRO A N 1
ATOM 2647 C CA . PRO A 1 346 ? 24.579 -26.283 7.950 1.00 40.69 346 PRO A CA 1
ATOM 2648 C C . PRO A 1 346 ? 23.919 -27.581 8.420 1.00 40.69 346 PRO A C 1
ATOM 2650 O O . PRO A 1 346 ? 23.709 -27.793 9.618 1.00 40.69 346 PRO A O 1
ATOM 2653 N N . THR A 1 347 ? 23.572 -28.457 7.472 1.00 39.06 347 THR A N 1
ATOM 2654 C CA . THR A 1 347 ? 23.134 -29.814 7.780 1.00 39.06 347 THR A CA 1
ATOM 2655 C C . THR A 1 347 ? 24.263 -30.483 8.546 1.00 39.06 347 THR A C 1
ATOM 2657 O O . THR A 1 347 ? 25.281 -30.856 7.964 1.00 39.06 347 THR A O 1
ATOM 2660 N N . ALA A 1 348 ? 24.102 -30.613 9.861 1.00 38.28 348 ALA A N 1
ATOM 2661 C CA . ALA A 1 348 ? 25.003 -31.378 10.700 1.00 38.28 348 ALA A CA 1
ATOM 2662 C C . ALA A 1 348 ? 24.864 -32.861 10.331 1.00 38.28 348 ALA A C 1
ATOM 2664 O O . ALA A 1 348 ? 24.123 -33.623 10.956 1.00 38.28 348 ALA A O 1
ATOM 2665 N N . SER A 1 349 ? 25.568 -33.282 9.281 1.00 38.31 349 SER A N 1
ATOM 2666 C CA . SER A 1 349 ? 25.816 -34.685 8.989 1.00 38.31 349 SER A CA 1
ATOM 2667 C C . SER A 1 349 ? 26.743 -35.235 10.073 1.00 38.31 349 SER A C 1
ATOM 2669 O O . SER A 1 349 ? 27.961 -35.258 9.917 1.00 38.31 349 SER A O 1
ATOM 2671 N N . GLY A 1 350 ? 26.151 -35.647 11.194 1.00 45.25 350 GLY A N 1
ATOM 2672 C CA . GLY A 1 350 ? 26.802 -36.496 12.187 1.00 45.25 350 GLY A CA 1
ATOM 2673 C C . GLY A 1 350 ? 26.704 -35.997 13.620 1.00 45.25 350 GLY A C 1
ATOM 2674 O O . GLY A 1 350 ? 27.657 -35.417 14.111 1.00 45.25 350 GLY A O 1
ATOM 2675 N N . VAL A 1 351 ? 25.621 -36.330 14.333 1.00 38.78 351 VAL A N 1
ATOM 2676 C CA . VAL A 1 351 ? 25.672 -36.542 15.793 1.00 38.78 351 VAL A CA 1
ATOM 2677 C C . VAL A 1 351 ? 24.651 -37.618 16.192 1.00 38.78 351 VAL A C 1
ATOM 2679 O O . VAL A 1 351 ? 23.500 -37.336 16.520 1.00 38.78 351 VAL A O 1
ATOM 2682 N N . LEU A 1 352 ? 25.083 -38.881 16.195 1.00 38.34 352 LEU A N 1
ATOM 2683 C CA . LEU A 1 352 ? 24.467 -39.932 17.013 1.00 38.34 352 LEU A CA 1
ATOM 2684 C C . LEU A 1 352 ? 24.898 -39.689 18.467 1.00 38.34 352 LEU A C 1
ATOM 2686 O O . LEU A 1 352 ? 25.931 -40.186 18.903 1.00 38.34 352 LEU A O 1
ATOM 2690 N N . GLY A 1 353 ? 24.144 -38.878 19.213 1.00 37.12 353 GLY A N 1
ATOM 2691 C CA . GLY A 1 353 ? 24.518 -38.538 20.587 1.00 37.12 353 GLY A CA 1
ATOM 2692 C C . GLY A 1 353 ? 23.406 -37.891 21.404 1.00 37.12 353 GLY A C 1
ATOM 2693 O O . GLY A 1 353 ? 23.394 -36.679 21.560 1.00 37.12 353 GLY A O 1
ATOM 2694 N N . GLY A 1 354 ? 22.516 -38.715 21.971 1.00 37.69 354 GLY A N 1
ATOM 2695 C CA . GLY A 1 354 ? 21.644 -38.385 23.109 1.00 37.69 354 GLY A CA 1
ATOM 2696 C C . GLY A 1 354 ? 20.579 -37.294 22.897 1.00 37.69 354 GLY A C 1
ATOM 2697 O O . GLY A 1 354 ? 20.799 -36.260 22.280 1.00 37.69 354 GLY A O 1
ATOM 2698 N N . VAL A 1 355 ? 19.411 -37.464 23.520 1.00 43.34 355 VAL A N 1
ATOM 2699 C CA . VAL A 1 355 ? 18.267 -36.524 23.435 1.00 43.34 355 VAL A CA 1
ATOM 2700 C C . VAL A 1 355 ? 18.630 -35.080 23.855 1.00 43.34 355 VAL A C 1
ATOM 2702 O O . VAL A 1 355 ? 18.026 -34.126 23.374 1.00 43.34 355 VAL A O 1
ATOM 2705 N N . ARG A 1 356 ? 19.670 -34.890 24.686 1.00 37.56 356 ARG A N 1
ATOM 2706 C CA . ARG A 1 356 ? 20.223 -33.564 25.041 1.00 37.56 356 ARG A CA 1
ATOM 2707 C C . ARG A 1 356 ? 21.201 -32.987 24.004 1.00 37.56 356 ARG A C 1
ATOM 2709 O O . ARG A 1 356 ? 21.269 -31.769 23.873 1.00 37.56 356 ARG A O 1
ATOM 2716 N N . GLY A 1 357 ? 21.918 -33.830 23.260 1.00 37.09 357 GLY A N 1
ATOM 2717 C CA . GLY A 1 357 ? 22.815 -33.408 22.181 1.00 37.09 357 GLY A CA 1
ATOM 2718 C C . GLY A 1 357 ? 22.056 -33.015 20.917 1.00 37.09 357 GLY A C 1
ATOM 2719 O O . GLY A 1 357 ? 22.449 -32.066 20.258 1.00 37.09 357 GLY A O 1
ATOM 2720 N N . VAL A 1 358 ? 20.908 -33.645 20.642 1.00 42.00 358 VAL A N 1
ATOM 2721 C CA . VAL A 1 358 ? 20.029 -33.269 19.519 1.00 42.00 358 VAL A CA 1
ATOM 2722 C C . VAL A 1 358 ? 19.430 -31.877 19.716 1.00 42.00 358 VAL A C 1
ATOM 2724 O O . VAL A 1 358 ? 19.420 -31.097 18.776 1.00 42.00 358 VAL A O 1
ATOM 2727 N N . ALA A 1 359 ? 18.986 -31.522 20.927 1.00 40.72 359 ALA A N 1
ATOM 2728 C CA . ALA A 1 359 ? 18.451 -30.187 21.206 1.00 40.72 359 ALA A CA 1
ATOM 2729 C C . ALA A 1 359 ? 19.537 -29.099 21.140 1.00 40.72 359 ALA A C 1
ATOM 2731 O O . ALA A 1 359 ? 19.303 -28.042 20.561 1.00 40.72 359 ALA A O 1
ATOM 2732 N N . ALA A 1 360 ? 20.733 -29.359 21.679 1.00 42.72 360 ALA A N 1
ATOM 2733 C CA . ALA A 1 360 ? 21.860 -28.431 21.592 1.00 42.72 360 ALA A CA 1
ATOM 2734 C C . ALA A 1 360 ? 22.394 -28.297 20.154 1.00 42.72 360 ALA A C 1
ATOM 2736 O O . ALA A 1 360 ? 22.668 -27.186 19.714 1.00 42.72 360 ALA A O 1
ATOM 2737 N N . ALA A 1 361 ? 22.463 -29.397 19.396 1.00 43.00 361 ALA A N 1
ATOM 2738 C CA . ALA A 1 361 ? 22.852 -29.396 17.987 1.00 43.00 361 ALA A CA 1
ATOM 2739 C C . ALA A 1 361 ? 21.796 -28.727 17.096 1.00 43.00 361 ALA A C 1
ATOM 2741 O O . ALA A 1 361 ? 22.169 -27.959 16.219 1.00 43.00 361 ALA A O 1
ATOM 2742 N N . LEU A 1 362 ? 20.493 -28.927 17.351 1.00 46.00 362 LEU A N 1
ATOM 2743 C CA . LEU A 1 362 ? 19.432 -28.172 16.672 1.00 46.00 362 LEU A CA 1
ATOM 2744 C C . LEU A 1 362 ? 19.528 -26.685 17.002 1.00 46.00 362 LEU A C 1
ATOM 2746 O O . LEU A 1 362 ? 19.441 -25.862 16.104 1.00 46.00 362 LEU A O 1
ATOM 2750 N N . THR A 1 363 ? 19.721 -26.333 18.275 1.00 52.06 363 THR A N 1
ATOM 2751 C CA . THR A 1 363 ? 19.809 -24.927 18.689 1.00 52.06 363 THR A CA 1
ATOM 2752 C C . THR A 1 363 ? 21.039 -24.264 18.074 1.00 52.06 363 THR A C 1
ATOM 2754 O O . THR A 1 363 ? 20.922 -23.146 17.588 1.00 52.06 363 THR A O 1
ATOM 2757 N N . SER A 1 364 ? 22.182 -24.961 18.025 1.00 49.94 364 SER A N 1
ATOM 2758 C CA . SER A 1 364 ? 23.427 -24.501 17.395 1.00 49.94 364 SER A CA 1
ATOM 2759 C C . SER A 1 364 ? 23.325 -24.405 15.871 1.00 49.94 364 SER A C 1
ATOM 2761 O O . SER A 1 364 ? 23.844 -23.460 15.294 1.00 49.94 364 SER A O 1
ATOM 2763 N N . ALA A 1 365 ? 22.658 -25.354 15.209 1.00 50.50 365 ALA A N 1
ATOM 2764 C CA . ALA A 1 365 ? 22.449 -25.322 13.762 1.00 50.50 365 ALA A CA 1
ATOM 2765 C C . ALA A 1 365 ? 21.448 -24.227 13.365 1.00 50.50 365 ALA A C 1
ATOM 2767 O O . ALA A 1 365 ? 21.664 -23.530 12.382 1.00 50.50 365 ALA A O 1
ATOM 2768 N N . VAL A 1 366 ? 20.394 -24.021 14.162 1.00 54.66 366 VAL A N 1
ATOM 2769 C CA . VAL A 1 366 ? 19.420 -22.937 13.969 1.00 54.66 366 VAL A CA 1
ATOM 2770 C C . VAL A 1 366 ? 20.047 -21.572 14.261 1.00 54.66 366 VAL A C 1
ATOM 2772 O O . VAL A 1 366 ? 19.803 -20.641 13.507 1.00 54.66 366 VAL A O 1
ATOM 2775 N N . THR A 1 367 ? 20.877 -21.429 15.302 1.00 54.03 367 THR A N 1
ATOM 2776 C CA . THR A 1 367 ? 21.599 -20.163 15.562 1.00 54.03 367 THR A CA 1
ATOM 2777 C C . THR A 1 367 ? 22.627 -19.860 14.483 1.00 54.03 367 THR A C 1
ATOM 2779 O O . THR A 1 367 ? 22.642 -18.735 14.005 1.00 54.03 367 THR A O 1
ATOM 2782 N N . ALA A 1 368 ? 23.426 -20.842 14.054 1.00 53.31 368 ALA A N 1
ATOM 2783 C CA . ALA A 1 368 ? 24.378 -20.656 12.959 1.00 53.31 368 ALA A CA 1
ATOM 2784 C C . ALA A 1 368 ? 23.662 -20.324 11.637 1.00 53.31 368 ALA A C 1
ATOM 2786 O O . ALA A 1 368 ? 23.992 -19.338 10.992 1.00 53.31 368 ALA A O 1
ATOM 2787 N N . GLY A 1 369 ? 22.610 -21.073 11.286 1.00 55.78 369 GLY A N 1
ATOM 2788 C CA . GLY A 1 369 ? 21.817 -20.827 10.080 1.00 55.78 369 GLY A CA 1
ATOM 2789 C C . GLY A 1 369 ? 21.077 -19.491 10.079 1.00 55.78 369 GLY A C 1
ATOM 2790 O O . GLY A 1 369 ? 20.964 -18.865 9.033 1.00 55.78 369 GLY A O 1
ATOM 2791 N N . LEU A 1 370 ? 20.597 -19.020 11.238 1.00 56.53 370 LEU A N 1
ATOM 2792 C CA . LEU A 1 370 ? 19.997 -17.689 11.372 1.00 56.53 370 LEU A CA 1
ATOM 2793 C C . LEU A 1 370 ? 21.056 -16.581 11.360 1.00 56.53 370 LEU A C 1
ATOM 2795 O O . LEU A 1 370 ? 20.829 -15.560 10.716 1.00 56.53 370 LEU A O 1
ATOM 2799 N N . GLY A 1 371 ? 22.195 -16.771 12.031 1.00 52.44 371 GLY A N 1
ATOM 2800 C CA . GLY A 1 371 ? 23.302 -15.812 12.063 1.00 52.44 371 GLY A CA 1
ATOM 2801 C C . GLY A 1 371 ? 23.907 -15.560 10.680 1.00 52.44 371 GLY A C 1
ATOM 2802 O O . GLY A 1 371 ? 24.144 -14.408 10.329 1.00 52.44 371 GLY A O 1
ATOM 2803 N N . ASP A 1 372 ? 24.040 -16.615 9.871 1.00 51.59 372 ASP A N 1
ATOM 2804 C CA . ASP A 1 372 ? 24.522 -16.549 8.484 1.00 51.59 372 ASP A CA 1
ATOM 2805 C C . ASP A 1 372 ? 23.395 -16.303 7.460 1.00 51.59 372 ASP A C 1
ATOM 2807 O O . ASP A 1 372 ? 23.648 -16.151 6.262 1.00 51.59 372 ASP A O 1
ATOM 2811 N N . SER A 1 373 ? 22.131 -16.255 7.899 1.00 55.81 373 SER A N 1
ATOM 2812 C CA . SER A 1 373 ? 21.010 -16.002 6.991 1.00 55.81 373 SER A CA 1
ATOM 2813 C C . SER A 1 373 ? 21.080 -14.589 6.423 1.00 55.81 373 SER A C 1
ATOM 2815 O O . SER A 1 373 ? 21.380 -13.626 7.129 1.00 55.81 373 SER A O 1
ATOM 2817 N N . THR A 1 374 ? 20.666 -14.417 5.166 1.00 56.16 374 THR A N 1
ATOM 2818 C CA . THR A 1 374 ? 20.508 -13.086 4.553 1.00 56.16 374 THR A CA 1
ATOM 2819 C C . THR A 1 374 ? 19.538 -12.183 5.324 1.00 56.16 374 THR A C 1
ATOM 2821 O O . THR A 1 374 ? 19.533 -10.978 5.114 1.00 56.16 374 THR A O 1
ATOM 2824 N N . LEU A 1 375 ? 18.727 -12.716 6.244 1.00 59.16 375 LEU A N 1
ATOM 2825 C CA . LEU A 1 375 ? 17.871 -11.910 7.109 1.00 59.16 375 LEU A CA 1
ATOM 2826 C C . LEU A 1 375 ? 18.680 -10.997 8.051 1.00 59.16 375 LEU A C 1
ATOM 2828 O O . LEU A 1 375 ? 18.299 -9.839 8.236 1.00 59.16 375 LEU A O 1
ATOM 2832 N N . PHE A 1 376 ? 19.776 -11.503 8.628 1.00 65.69 376 PHE A N 1
ATOM 2833 C CA . PHE A 1 376 ? 20.623 -10.760 9.574 1.00 65.69 376 PHE A CA 1
ATOM 2834 C C . PHE A 1 376 ? 22.010 -10.430 9.007 1.00 65.69 376 PHE A C 1
ATOM 2836 O O . PHE A 1 376 ? 22.576 -9.401 9.360 1.00 65.69 376 PHE A O 1
ATOM 2843 N N . ALA A 1 377 ? 22.507 -11.230 8.061 1.00 59.09 377 ALA A N 1
ATOM 2844 C CA . ALA A 1 377 ? 23.781 -11.017 7.380 1.00 59.09 377 ALA A CA 1
ATOM 2845 C C . ALA A 1 377 ? 23.686 -10.104 6.140 1.00 59.09 377 ALA A C 1
ATOM 2847 O O . ALA A 1 377 ? 24.720 -9.725 5.588 1.00 59.09 377 ALA A O 1
ATOM 2848 N N . ALA A 1 378 ? 22.481 -9.740 5.666 1.00 63.19 378 ALA A N 1
ATOM 2849 C CA . ALA A 1 378 ? 22.366 -8.818 4.534 1.00 63.19 378 ALA A CA 1
ATOM 2850 C C . ALA A 1 378 ? 22.902 -7.428 4.885 1.00 63.19 378 ALA A C 1
ATOM 2852 O O . ALA A 1 378 ? 22.504 -6.802 5.867 1.00 63.19 378 ALA A O 1
ATOM 2853 N N . SER A 1 379 ? 23.758 -6.917 4.008 1.00 62.88 379 SER A N 1
ATOM 2854 C CA . SER A 1 379 ? 24.230 -5.540 4.022 1.00 62.88 379 SER A CA 1
ATOM 2855 C C . SER A 1 379 ? 23.358 -4.681 3.107 1.00 62.88 379 SER A C 1
ATOM 2857 O O . SER A 1 379 ? 23.225 -4.981 1.921 1.00 62.88 379 SER A O 1
ATOM 2859 N N . GLY A 1 380 ? 22.805 -3.589 3.629 1.00 68.62 380 GLY A N 1
ATOM 2860 C CA . GLY A 1 380 ? 22.040 -2.620 2.849 1.00 68.62 380 GLY A CA 1
ATOM 2861 C C . GLY A 1 380 ? 21.860 -1.309 3.607 1.00 68.62 380 GLY A C 1
ATOM 2862 O O . GLY A 1 380 ? 21.938 -1.270 4.835 1.00 68.62 380 GLY A O 1
ATOM 2863 N N . GLY A 1 381 ? 21.634 -0.217 2.878 1.00 76.69 381 GLY A N 1
ATOM 2864 C CA . GLY A 1 381 ? 21.234 1.053 3.479 1.00 76.69 381 GLY A CA 1
ATOM 2865 C C . GLY A 1 381 ? 19.734 1.051 3.762 1.00 76.69 381 GLY A C 1
ATOM 2866 O O . GLY A 1 381 ? 18.949 0.741 2.873 1.00 76.69 381 GLY A O 1
ATOM 2867 N N . THR A 1 382 ? 19.331 1.387 4.982 1.00 82.62 382 THR A N 1
ATOM 2868 C CA . THR A 1 382 ? 17.940 1.685 5.356 1.00 82.62 382 THR A CA 1
ATOM 2869 C C . THR A 1 382 ? 17.955 2.827 6.356 1.00 82.62 382 THR A C 1
ATOM 2871 O O . THR A 1 382 ? 18.931 2.993 7.091 1.00 82.62 382 THR A O 1
ATOM 2874 N N . ASP A 1 383 ? 16.866 3.584 6.421 1.00 87.56 383 ASP A N 1
ATOM 2875 C CA . ASP A 1 383 ? 16.684 4.516 7.525 1.00 87.56 383 ASP A CA 1
ATOM 2876 C C . ASP A 1 383 ? 16.354 3.759 8.821 1.00 87.56 383 ASP A C 1
ATOM 2878 O O . ASP A 1 383 ? 15.881 2.615 8.808 1.00 87.56 383 ASP A O 1
ATOM 2882 N N . THR A 1 384 ? 16.635 4.406 9.945 1.00 89.50 384 THR A N 1
ATOM 2883 C CA . THR A 1 384 ? 16.499 3.861 11.292 1.00 89.50 384 THR A CA 1
ATOM 2884 C C . THR A 1 384 ? 15.326 4.510 12.015 1.00 89.50 384 THR A C 1
ATOM 2886 O O . THR A 1 384 ? 14.966 5.664 11.785 1.00 89.50 384 THR A O 1
ATOM 2889 N N . THR A 1 385 ? 14.712 3.780 12.947 1.00 92.12 385 THR A N 1
ATOM 2890 C CA . THR A 1 385 ? 13.696 4.392 13.812 1.00 92.12 385 THR A CA 1
ATOM 2891 C C . THR A 1 385 ? 14.381 5.239 14.876 1.00 92.12 385 THR A C 1
ATOM 2893 O O . THR A 1 385 ? 14.789 4.728 15.918 1.00 92.12 385 THR A O 1
ATOM 2896 N N . GLY A 1 386 ? 14.492 6.541 14.621 1.00 91.06 386 GLY A N 1
ATOM 2897 C CA . GLY A 1 386 ? 14.976 7.489 15.618 1.00 91.06 386 GLY A CA 1
ATOM 2898 C C . GLY A 1 386 ? 14.054 7.572 16.850 1.00 91.06 386 GLY A C 1
ATOM 2899 O O . GLY A 1 386 ? 12.862 7.250 16.762 1.00 91.06 386 GLY A O 1
ATOM 2900 N N . PRO A 1 387 ? 14.556 8.064 18.000 1.00 92.56 387 PRO A N 1
ATOM 2901 C CA . PRO A 1 387 ? 13.773 8.167 19.234 1.00 92.56 387 PRO A CA 1
ATOM 2902 C C . PRO A 1 387 ? 12.475 8.967 19.075 1.00 92.56 387 PRO A C 1
ATOM 2904 O O . PRO A 1 387 ? 11.451 8.591 19.639 1.00 92.56 387 PRO A O 1
ATOM 2907 N N . ILE A 1 388 ? 12.497 10.040 18.277 1.00 92.50 388 ILE A N 1
ATOM 2908 C CA . ILE A 1 388 ? 11.329 10.901 18.040 1.00 92.50 388 ILE A CA 1
ATOM 2909 C C . ILE A 1 388 ? 10.217 10.117 17.338 1.00 92.50 388 ILE A C 1
ATOM 2911 O O . ILE A 1 388 ? 9.088 10.097 17.825 1.00 92.50 388 ILE A O 1
ATOM 2915 N N . LEU A 1 389 ? 10.535 9.410 16.249 1.00 93.88 389 LEU A N 1
ATOM 2916 C CA . LEU A 1 389 ? 9.561 8.599 15.515 1.00 93.88 389 LEU A CA 1
ATOM 2917 C C . LEU A 1 389 ? 9.012 7.454 16.380 1.00 93.88 389 LEU A C 1
ATOM 2919 O O . LEU A 1 389 ? 7.809 7.191 16.356 1.00 93.88 389 LEU A O 1
ATOM 2923 N N . ALA A 1 390 ? 9.863 6.809 17.185 1.00 94.69 390 ALA A N 1
ATOM 2924 C CA . ALA A 1 390 ? 9.436 5.770 18.120 1.00 94.69 390 ALA A CA 1
ATOM 2925 C C . ALA A 1 390 ? 8.453 6.315 19.171 1.00 94.69 390 ALA A C 1
ATOM 2927 O O . ALA A 1 390 ? 7.371 5.755 19.361 1.00 94.69 390 ALA A O 1
ATOM 2928 N N . ILE A 1 391 ? 8.797 7.434 19.822 1.00 95.38 391 ILE A N 1
ATOM 2929 C CA . ILE A 1 391 ? 7.932 8.098 20.808 1.00 95.38 391 ILE A CA 1
ATOM 2930 C C . ILE A 1 391 ? 6.619 8.520 20.152 1.00 95.38 391 ILE A C 1
ATOM 2932 O O . ILE A 1 391 ? 5.550 8.265 20.707 1.00 95.38 391 ILE A O 1
ATOM 2936 N N . LEU A 1 392 ? 6.678 9.108 18.956 1.00 95.00 392 LEU A N 1
ATOM 2937 C CA . LEU A 1 392 ? 5.502 9.525 18.203 1.00 95.00 392 LEU A CA 1
ATOM 2938 C C . LEU A 1 392 ? 4.577 8.340 17.907 1.00 95.00 392 LEU A C 1
ATOM 2940 O O . LEU A 1 392 ? 3.378 8.434 18.159 1.00 95.00 392 LEU A O 1
ATOM 2944 N N . ALA A 1 393 ? 5.117 7.213 17.434 1.00 97.00 393 ALA A N 1
ATOM 2945 C CA . ALA A 1 393 ? 4.346 6.003 17.162 1.00 97.00 393 ALA A CA 1
ATOM 2946 C C . ALA A 1 393 ? 3.680 5.447 18.433 1.00 97.00 393 ALA A C 1
ATOM 2948 O O . ALA A 1 393 ? 2.490 5.123 18.413 1.00 97.00 393 ALA A O 1
ATOM 2949 N N . VAL A 1 394 ? 4.409 5.392 19.554 1.00 96.94 394 VAL A N 1
ATOM 2950 C CA . VAL A 1 394 ? 3.883 4.923 20.848 1.00 96.94 394 VAL A CA 1
ATOM 2951 C C . VAL A 1 394 ? 2.784 5.850 21.365 1.00 96.94 394 VAL A C 1
ATOM 2953 O O . VAL A 1 394 ? 1.685 5.390 21.678 1.00 96.94 394 VAL A O 1
ATOM 2956 N N . VAL A 1 395 ? 3.037 7.159 21.417 1.00 96.19 395 VAL A N 1
ATOM 2957 C CA . VAL A 1 395 ? 2.066 8.157 21.889 1.00 96.19 395 VAL A CA 1
ATOM 2958 C C . VAL A 1 395 ? 0.828 8.172 20.993 1.00 96.19 395 VAL A C 1
ATOM 2960 O O . VAL A 1 395 ? -0.295 8.212 21.498 1.00 96.19 395 VAL A O 1
ATOM 2963 N N . ALA A 1 396 ? 1.004 8.066 19.674 1.00 96.88 396 ALA A N 1
ATOM 2964 C CA . ALA A 1 396 ? -0.099 7.959 18.731 1.00 96.88 396 ALA A CA 1
ATOM 2965 C C . ALA A 1 396 ? -0.933 6.695 18.982 1.00 96.88 396 ALA A C 1
ATOM 2967 O O . ALA A 1 396 ? -2.159 6.783 19.051 1.00 96.88 396 ALA A O 1
ATOM 2968 N N . ALA A 1 397 ? -0.302 5.530 19.159 1.00 97.06 397 ALA A N 1
ATOM 2969 C CA . ALA A 1 397 ? -1.003 4.277 19.435 1.00 97.06 397 ALA A CA 1
ATOM 2970 C C . ALA A 1 397 ? -1.795 4.336 20.751 1.00 97.06 397 ALA A C 1
ATOM 2972 O O . ALA A 1 397 ? -2.971 3.963 20.779 1.00 97.06 397 ALA A O 1
ATOM 2973 N N . LEU A 1 398 ? -1.192 4.869 21.819 1.00 95.94 398 LEU A N 1
ATOM 2974 C CA . LEU A 1 398 ? -1.854 5.065 23.112 1.00 95.94 398 LEU A CA 1
ATOM 2975 C C . LEU A 1 398 ? -3.031 6.043 23.002 1.00 95.94 398 LEU A C 1
ATOM 2977 O O . LEU A 1 398 ? -4.130 5.752 23.481 1.00 95.94 398 LEU A O 1
ATOM 2981 N N . GLY A 1 399 ? -2.832 7.176 22.324 1.00 94.38 399 GLY A N 1
ATOM 2982 C CA . GLY A 1 399 ? -3.875 8.172 22.093 1.00 94.38 399 GLY A CA 1
ATOM 2983 C C . GLY A 1 399 ? -5.043 7.610 21.280 1.00 94.38 399 GLY A C 1
ATOM 2984 O O . GLY A 1 399 ? -6.202 7.765 21.666 1.00 94.38 399 GLY A O 1
ATOM 2985 N N . ALA A 1 400 ? -4.755 6.885 20.198 1.00 94.00 400 ALA A N 1
ATOM 2986 C CA . ALA A 1 400 ? -5.767 6.199 19.403 1.00 94.00 400 ALA A CA 1
ATOM 2987 C C . ALA A 1 400 ? -6.522 5.148 20.232 1.00 94.00 400 ALA A C 1
ATOM 2989 O O . ALA A 1 400 ? -7.749 5.074 20.161 1.00 94.00 400 ALA A O 1
ATOM 2990 N N . GLY A 1 401 ? -5.817 4.376 21.065 1.00 92.06 401 GLY A N 1
ATOM 2991 C CA . GLY A 1 401 ? -6.415 3.382 21.957 1.00 92.06 401 GLY A CA 1
ATOM 2992 C C . GLY A 1 401 ? -7.365 4.022 22.967 1.00 92.06 401 GLY A C 1
ATOM 2993 O O . GLY A 1 401 ? -8.481 3.544 23.178 1.00 92.06 401 GLY A O 1
ATOM 2994 N N . TYR A 1 402 ? -6.979 5.166 23.528 1.00 90.56 402 TYR A N 1
ATOM 2995 C CA . TYR A 1 402 ? -7.829 5.932 24.433 1.00 90.56 402 TYR A CA 1
ATOM 2996 C C . TYR A 1 402 ? -9.079 6.504 23.738 1.00 90.56 402 TYR A C 1
ATOM 2998 O O . TYR A 1 402 ? -10.178 6.418 24.286 1.00 90.56 402 TYR A O 1
ATOM 3006 N N . VAL A 1 403 ? -8.961 7.023 22.510 1.00 89.06 403 VAL A N 1
ATOM 3007 C CA . VAL A 1 403 ? -10.126 7.479 21.724 1.00 89.06 403 VAL A CA 1
ATOM 3008 C C . VAL A 1 403 ? -11.080 6.328 21.419 1.00 89.06 403 VAL A C 1
ATOM 3010 O O . VAL A 1 403 ? -12.289 6.458 21.614 1.00 89.06 403 VAL A O 1
ATOM 3013 N N . LEU A 1 404 ? -10.547 5.201 20.949 1.00 87.12 404 LEU A N 1
ATOM 3014 C CA . LEU A 1 404 ? -11.347 4.073 20.476 1.00 87.12 404 LEU A CA 1
ATOM 3015 C C . LEU A 1 404 ? -11.930 3.225 21.619 1.00 87.12 404 LEU A C 1
ATOM 3017 O O . LEU A 1 404 ? -12.993 2.638 21.454 1.00 87.12 404 LEU A O 1
ATOM 3021 N N . SER A 1 405 ? -11.303 3.190 22.798 1.00 84.00 405 SER A N 1
ATOM 3022 C CA . SER A 1 405 ? -11.824 2.459 23.974 1.00 84.00 405 SER A CA 1
ATOM 3023 C C . SER A 1 405 ? -13.089 3.065 24.567 1.00 84.00 405 SER A C 1
ATOM 3025 O O . SER A 1 405 ? -13.912 2.340 25.130 1.00 84.00 405 SER A O 1
ATOM 3027 N N . ARG A 1 406 ? -13.313 4.367 24.357 1.00 75.75 406 ARG A N 1
ATOM 3028 C CA . ARG A 1 406 ? -14.560 5.048 24.737 1.00 75.75 406 ARG A CA 1
ATOM 3029 C C . ARG A 1 406 ? -15.790 4.531 23.976 1.00 75.75 406 ARG A C 1
ATOM 3031 O O . ARG A 1 406 ? -16.909 4.821 24.383 1.00 75.75 406 ARG A O 1
ATOM 3038 N N . GLU A 1 407 ? -15.600 3.767 22.899 1.00 64.25 407 GLU A N 1
ATOM 3039 C CA . GLU A 1 407 ? -16.669 3.127 22.120 1.00 64.25 407 GLU A CA 1
ATOM 3040 C C . GLU A 1 407 ? -17.300 1.919 22.832 1.00 64.25 407 GLU A C 1
ATOM 3042 O O . GLU A 1 407 ? -18.430 1.534 22.539 1.00 64.25 407 GLU A O 1
ATOM 3047 N N . THR A 1 408 ? -16.566 1.281 23.745 1.00 55.41 408 THR A N 1
ATOM 3048 C CA . THR A 1 408 ? -16.825 -0.104 24.157 1.00 55.41 408 THR A CA 1
ATOM 3049 C C . THR A 1 408 ? -17.125 -0.237 25.646 1.00 55.41 408 THR A C 1
ATOM 3051 O O . THR A 1 408 ? -16.430 -0.949 26.360 1.00 55.41 408 THR A O 1
ATOM 3054 N N . THR A 1 409 ? -18.216 0.365 26.124 1.00 52.94 409 THR A N 1
ATOM 3055 C CA . THR A 1 409 ? -18.784 0.008 27.441 1.00 52.94 409 THR A CA 1
ATOM 3056 C C . THR A 1 409 ? -19.448 -1.378 27.450 1.00 52.94 409 THR A C 1
ATOM 3058 O O . THR A 1 409 ? -19.671 -1.927 28.521 1.00 52.94 409 THR A O 1
ATOM 3061 N N . SER A 1 410 ? -19.726 -1.986 26.283 1.00 51.53 410 SER A N 1
ATOM 3062 C CA . SER A 1 410 ? -20.429 -3.283 26.184 1.00 51.53 410 SER A CA 1
ATOM 3063 C C . SER A 1 410 ? -19.606 -4.450 25.597 1.00 51.53 410 SER A C 1
ATOM 3065 O O . SER A 1 410 ? -19.883 -5.601 25.929 1.00 51.53 410 SER A O 1
ATOM 3067 N N . ARG A 1 411 ? -18.577 -4.215 24.758 1.00 61.62 411 ARG A N 1
ATOM 3068 C CA . ARG A 1 411 ? -17.736 -5.293 24.175 1.00 61.62 411 ARG A CA 1
ATOM 3069 C C . ARG A 1 411 ? -16.275 -4.884 23.979 1.00 61.62 411 ARG A C 1
ATOM 3071 O O . ARG A 1 411 ? -15.870 -4.521 22.876 1.00 61.62 411 ARG A O 1
ATOM 3078 N N . SER A 1 412 ? -15.474 -5.031 25.035 1.00 64.31 412 SER A N 1
ATOM 3079 C CA . SER A 1 412 ? -14.018 -4.804 25.015 1.00 64.31 412 SER A CA 1
ATOM 3080 C C . SER A 1 412 ? -13.303 -5.562 23.877 1.00 64.31 412 SER A C 1
ATOM 3082 O O . SER A 1 412 ? -12.375 -5.048 23.270 1.00 64.31 412 SER A O 1
ATOM 3084 N N . SER A 1 413 ? -13.802 -6.733 23.457 1.00 70.62 413 SER A N 1
ATOM 3085 C CA . SER A 1 413 ? -13.201 -7.544 22.382 1.00 70.62 413 SER A CA 1
ATOM 3086 C C . SER A 1 413 ? -13.077 -6.841 21.016 1.00 70.62 413 SER A C 1
ATOM 3088 O O . SER A 1 413 ? -12.256 -7.240 20.193 1.00 70.62 413 SER A O 1
ATOM 3090 N N . ILE A 1 414 ? -13.885 -5.808 20.739 1.00 79.25 414 ILE A N 1
ATOM 3091 C CA . ILE A 1 414 ? -13.880 -5.107 19.443 1.00 79.25 414 ILE A CA 1
ATOM 3092 C C . ILE A 1 414 ? -12.621 -4.247 19.276 1.00 79.25 414 ILE A C 1
ATOM 3094 O O . ILE A 1 414 ? -12.127 -4.127 18.152 1.00 79.25 414 ILE A O 1
ATOM 3098 N N . ILE A 1 415 ? -12.069 -3.692 20.364 1.00 83.31 415 ILE A N 1
ATOM 3099 C CA . ILE A 1 415 ? -10.871 -2.847 20.277 1.00 83.31 415 ILE A CA 1
ATOM 3100 C C . ILE A 1 415 ? -9.640 -3.653 19.864 1.00 83.31 415 ILE A C 1
ATOM 3102 O O . ILE A 1 415 ? -8.880 -3.207 19.010 1.00 83.31 415 ILE A O 1
ATOM 3106 N N . TYR A 1 416 ? -9.506 -4.880 20.375 1.00 86.56 416 TYR A N 1
ATOM 3107 C CA . TYR A 1 416 ? -8.411 -5.782 20.016 1.00 86.56 416 TYR A CA 1
ATOM 3108 C C . TYR A 1 416 ? -8.411 -6.103 18.526 1.00 86.56 416 TYR A C 1
ATOM 3110 O O . TYR A 1 416 ? -7.356 -6.138 17.905 1.00 86.56 416 TYR A O 1
ATOM 3118 N N . VAL A 1 417 ? -9.596 -6.266 17.928 1.00 88.56 417 VAL A N 1
ATOM 3119 C CA . VAL A 1 417 ? -9.696 -6.459 16.480 1.00 88.56 417 VAL A CA 1
ATOM 3120 C C . VAL A 1 417 ? -9.184 -5.221 15.750 1.00 88.56 417 VAL A C 1
ATOM 3122 O O . VAL A 1 417 ? -8.396 -5.370 14.829 1.00 88.56 417 VAL A O 1
ATOM 3125 N N . ARG A 1 418 ? -9.568 -4.005 16.161 1.00 90.50 418 ARG A N 1
ATOM 3126 C CA . ARG A 1 418 ? -9.107 -2.763 15.505 1.00 90.50 418 ARG A CA 1
ATOM 3127 C C . ARG A 1 418 ? -7.590 -2.591 15.557 1.00 90.50 418 ARG A C 1
ATOM 3129 O O . ARG A 1 418 ? -7.008 -2.149 14.575 1.00 90.50 418 ARG A O 1
ATOM 3136 N N . PHE A 1 419 ? -6.973 -2.988 16.665 1.00 94.31 419 PHE A N 1
ATOM 3137 C CA . PHE A 1 419 ? -5.527 -2.919 16.866 1.00 94.31 419 PHE A CA 1
ATOM 3138 C C . PHE A 1 419 ? -4.763 -4.151 16.373 1.00 94.31 419 PHE A C 1
ATOM 3140 O O . PHE A 1 419 ? -3.542 -4.163 16.483 1.00 94.31 419 PHE A O 1
ATOM 3147 N N . ALA A 1 420 ? -5.427 -5.169 15.812 1.00 94.12 420 ALA A N 1
ATOM 3148 C CA . ALA A 1 420 ? -4.757 -6.403 15.403 1.00 94.12 420 ALA A CA 1
ATOM 3149 C C . ALA A 1 420 ? -3.559 -6.157 14.459 1.00 94.12 420 ALA A C 1
ATOM 3151 O O . ALA A 1 420 ? -2.500 -6.722 14.731 1.00 94.12 420 ALA A O 1
ATOM 3152 N N . PRO A 1 421 ? -3.641 -5.274 13.438 1.00 96.19 421 PRO A N 1
ATOM 3153 C CA . PRO A 1 421 ? -2.475 -4.941 12.619 1.00 96.19 421 PRO A CA 1
ATOM 3154 C C . PRO A 1 421 ? -1.328 -4.296 13.392 1.00 96.19 421 PRO A C 1
ATOM 3156 O O . PRO A 1 421 ? -0.184 -4.709 13.248 1.00 96.19 421 PRO A O 1
ATOM 3159 N N . VAL A 1 422 ? -1.636 -3.319 14.246 1.00 96.81 422 VAL A N 1
ATOM 3160 C CA . VAL A 1 422 ? -0.644 -2.606 15.065 1.00 96.81 422 VAL A CA 1
ATOM 3161 C C . VAL A 1 422 ? 0.057 -3.571 16.019 1.00 96.81 422 VAL A C 1
ATOM 3163 O O . VAL A 1 422 ? 1.281 -3.604 16.065 1.00 96.81 422 VAL A O 1
ATOM 3166 N N . ILE A 1 423 ? -0.709 -4.397 16.735 1.00 95.94 423 ILE A N 1
ATOM 3167 C CA . ILE A 1 423 ? -0.176 -5.399 17.666 1.00 95.94 423 ILE A CA 1
ATOM 3168 C C . ILE A 1 423 ? 0.719 -6.388 16.922 1.00 95.94 423 ILE A C 1
ATOM 3170 O O . ILE A 1 423 ? 1.797 -6.711 17.409 1.00 95.94 423 ILE A O 1
ATOM 3174 N N . LEU A 1 424 ? 0.297 -6.848 15.742 1.00 95.25 424 LEU A N 1
ATOM 3175 C CA . LEU A 1 424 ? 1.063 -7.820 14.975 1.00 95.25 424 LEU A CA 1
ATOM 3176 C C . LEU A 1 424 ? 2.363 -7.223 14.416 1.00 95.25 424 LEU A C 1
ATOM 3178 O O . LEU A 1 424 ? 3.394 -7.885 14.464 1.00 95.25 424 LEU A O 1
ATOM 3182 N N . LEU A 1 425 ? 2.345 -5.970 13.952 1.00 95.12 425 LEU A N 1
ATOM 3183 C CA . LEU A 1 425 ? 3.557 -5.261 13.532 1.00 95.12 425 LEU A CA 1
ATOM 3184 C C . LEU A 1 425 ? 4.528 -5.058 14.701 1.00 95.12 425 LEU A C 1
ATOM 3186 O O . LEU A 1 425 ? 5.713 -5.328 14.549 1.00 95.12 425 LEU A O 1
ATOM 3190 N N . VAL A 1 426 ? 4.041 -4.647 15.878 1.00 95.31 426 VAL A N 1
ATOM 3191 C CA . VAL A 1 426 ? 4.885 -4.515 17.080 1.00 95.31 426 VAL A CA 1
ATOM 3192 C C . VAL A 1 426 ? 5.465 -5.865 17.488 1.00 95.31 426 VAL A C 1
ATOM 3194 O O . VAL A 1 426 ? 6.664 -5.964 17.732 1.00 95.31 426 VAL A O 1
ATOM 3197 N N . PHE A 1 427 ? 4.634 -6.909 17.532 1.00 94.44 427 PHE A N 1
ATOM 3198 C CA . PHE A 1 427 ? 5.074 -8.260 17.864 1.00 94.44 427 PHE A CA 1
ATOM 3199 C C . PHE A 1 427 ? 6.181 -8.722 16.917 1.00 94.44 427 PHE A C 1
ATOM 3201 O O . PHE A 1 427 ? 7.244 -9.113 17.384 1.00 94.44 427 PHE A O 1
ATOM 3208 N N . MET A 1 428 ? 5.980 -8.591 15.603 1.00 90.75 428 MET A N 1
ATOM 3209 C CA . MET A 1 428 ? 6.992 -8.961 14.615 1.00 90.75 428 MET A CA 1
ATOM 3210 C C . MET A 1 428 ? 8.268 -8.123 14.738 1.00 90.75 428 MET A C 1
ATOM 3212 O O . MET A 1 428 ? 9.351 -8.687 14.643 1.00 90.75 428 MET A O 1
ATOM 3216 N N . ALA A 1 429 ? 8.171 -6.814 14.998 1.00 91.88 429 ALA A N 1
ATOM 3217 C CA . ALA A 1 429 ? 9.349 -5.960 15.157 1.00 91.88 429 ALA A CA 1
ATOM 3218 C C . ALA A 1 429 ? 10.189 -6.404 16.357 1.00 91.88 429 ALA A C 1
ATOM 3220 O O . ALA A 1 429 ? 11.405 -6.560 16.248 1.00 91.88 429 ALA A O 1
ATOM 3221 N N . LEU A 1 430 ? 9.530 -6.678 17.486 1.00 92.38 430 LEU A N 1
ATOM 3222 C CA . LEU A 1 430 ? 10.181 -7.193 18.688 1.00 92.38 430 LEU A CA 1
ATOM 3223 C C . LEU A 1 430 ? 10.754 -8.595 18.463 1.00 92.38 430 LEU A C 1
ATOM 3225 O O . LEU A 1 430 ? 11.887 -8.849 18.862 1.00 92.38 430 LEU A O 1
ATOM 3229 N N . SER A 1 431 ? 10.011 -9.494 17.809 1.00 89.62 431 SER A N 1
ATOM 3230 C CA . SER A 1 431 ? 10.480 -10.847 17.499 1.00 89.62 431 SER A CA 1
ATOM 3231 C C . SER A 1 431 ? 11.708 -10.826 16.597 1.00 89.62 431 SER A C 1
ATOM 3233 O O . SER A 1 431 ? 12.701 -11.449 16.948 1.00 89.62 431 SER A O 1
ATOM 3235 N N . ILE A 1 432 ? 11.682 -10.080 15.488 1.00 85.94 432 ILE A N 1
ATOM 3236 C CA . ILE A 1 432 ? 12.817 -9.981 14.562 1.00 85.94 432 ILE A CA 1
ATOM 3237 C C . ILE A 1 432 ? 14.023 -9.367 15.276 1.00 85.94 432 ILE A C 1
ATOM 3239 O O . ILE A 1 432 ? 15.104 -9.929 15.199 1.00 85.94 432 ILE A O 1
ATOM 3243 N N . THR A 1 433 ? 13.843 -8.278 16.029 1.00 88.25 433 THR A N 1
ATOM 3244 C CA . THR A 1 433 ? 14.946 -7.622 16.758 1.00 88.25 433 THR A CA 1
ATOM 3245 C C . THR A 1 433 ? 15.542 -8.517 17.851 1.00 88.25 433 THR A C 1
ATOM 3247 O O . THR A 1 433 ? 16.754 -8.549 18.040 1.00 88.25 433 THR A O 1
ATOM 3250 N N . THR A 1 434 ? 14.704 -9.271 18.568 1.00 87.88 434 THR A N 1
ATOM 3251 C CA . THR A 1 434 ? 15.167 -10.204 19.609 1.00 87.88 434 THR A CA 1
ATOM 3252 C C . THR A 1 434 ? 15.897 -11.393 18.993 1.00 87.88 434 THR A C 1
ATOM 3254 O O . THR A 1 434 ? 16.946 -11.790 19.494 1.00 87.88 434 THR A O 1
ATOM 3257 N N . LEU A 1 435 ? 15.357 -11.955 17.905 1.00 83.88 435 LEU A N 1
ATOM 3258 C CA . LEU A 1 435 ? 15.985 -13.055 17.172 1.00 83.88 435 LEU A CA 1
ATOM 3259 C C . LEU A 1 435 ? 17.312 -12.628 16.552 1.00 83.88 435 LEU A C 1
ATOM 3261 O O . LEU A 1 435 ? 18.260 -13.398 16.608 1.00 83.88 435 LEU A O 1
ATOM 3265 N N . ASP A 1 436 ? 17.389 -11.408 16.030 1.00 82.06 436 ASP A N 1
ATOM 3266 C CA . ASP A 1 436 ? 18.607 -10.811 15.491 1.00 82.06 436 ASP A CA 1
ATOM 3267 C C . ASP A 1 436 ? 19.701 -10.727 16.560 1.00 82.06 436 ASP A C 1
ATOM 3269 O O . ASP A 1 436 ? 20.765 -11.326 16.415 1.00 82.06 436 ASP A O 1
ATOM 3273 N N . ALA A 1 437 ? 19.403 -10.078 17.692 1.00 85.56 437 ALA A N 1
ATOM 3274 C CA . ALA A 1 437 ? 20.344 -9.949 18.802 1.00 85.56 437 ALA A CA 1
ATOM 3275 C C . ALA A 1 437 ? 20.779 -11.313 19.364 1.00 85.56 437 ALA A C 1
ATOM 3277 O O . ALA A 1 437 ? 21.937 -11.489 19.740 1.00 85.56 437 ALA A O 1
ATOM 3278 N N . TRP A 1 438 ? 19.860 -12.281 19.414 1.00 82.44 438 TRP A N 1
ATOM 3279 C CA . TRP A 1 438 ? 20.149 -13.634 19.881 1.00 82.44 438 TRP A CA 1
ATOM 3280 C C . TRP A 1 438 ? 21.005 -14.440 18.896 1.00 82.44 438 TRP A C 1
ATOM 3282 O O . TRP A 1 438 ? 21.930 -15.123 19.328 1.00 82.44 438 TRP A O 1
ATOM 3292 N N . ALA A 1 439 ? 20.713 -14.369 17.595 1.00 75.81 439 ALA A N 1
ATOM 3293 C CA . ALA A 1 439 ? 21.387 -15.164 16.570 1.00 75.81 439 ALA A CA 1
ATOM 3294 C C . ALA A 1 439 ? 22.780 -14.626 16.221 1.00 75.81 439 ALA A C 1
ATOM 3296 O O . ALA A 1 439 ? 23.688 -15.410 15.969 1.00 75.81 439 ALA A O 1
ATOM 3297 N N . THR A 1 440 ? 22.962 -13.304 16.221 1.00 77.75 440 THR A N 1
ATOM 3298 C CA . THR A 1 440 ? 24.213 -12.667 15.776 1.00 77.75 440 THR A CA 1
ATOM 3299 C C . THR A 1 440 ? 25.129 -12.233 16.920 1.00 77.75 440 THR A C 1
ATOM 3301 O O . THR A 1 440 ? 26.282 -11.880 16.691 1.00 77.75 440 THR A O 1
ATOM 3304 N N . GLY A 1 441 ? 24.637 -12.225 18.164 1.00 76.88 441 GLY A N 1
ATOM 3305 C CA . GLY A 1 441 ? 25.395 -11.742 19.322 1.00 76.88 441 GLY A CA 1
ATOM 3306 C C . GLY A 1 441 ? 25.573 -10.218 19.380 1.00 76.88 441 GLY A C 1
ATOM 3307 O O . GLY A 1 441 ? 26.173 -9.719 20.331 1.00 76.88 441 GLY A O 1
ATOM 3308 N N . GLY A 1 442 ? 25.026 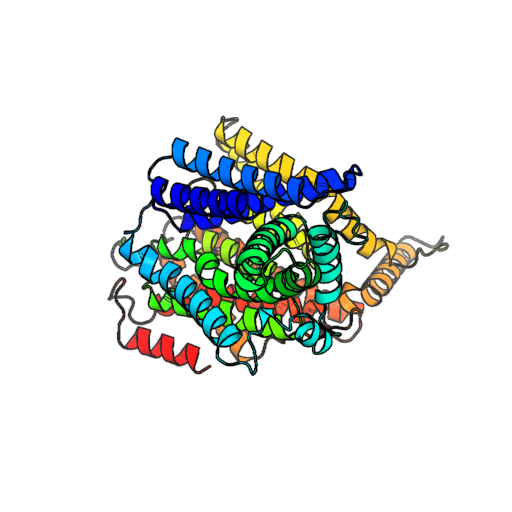-9.469 18.416 1.00 74.50 442 GLY A N 1
ATOM 3309 C CA . GLY A 1 442 ? 25.013 -8.009 18.422 1.00 74.50 442 GLY A CA 1
ATOM 3310 C C . GLY A 1 442 ? 24.139 -7.447 17.306 1.00 74.50 442 GLY A C 1
ATOM 3311 O O . GLY A 1 442 ? 24.576 -7.419 16.175 1.00 74.50 442 GLY A O 1
ATOM 3312 N N . GLY A 1 443 ? 22.933 -6.971 17.626 1.00 74.88 443 GLY A N 1
ATOM 3313 C CA . GLY A 1 443 ? 22.030 -6.267 16.701 1.00 74.88 443 GLY A CA 1
ATOM 3314 C C . GLY A 1 443 ? 21.657 -4.870 17.225 1.00 74.88 443 GLY A C 1
ATOM 3315 O O . GLY A 1 443 ? 22.105 -4.490 18.312 1.00 74.88 443 GLY A O 1
ATOM 3316 N N . PRO A 1 444 ? 20.813 -4.094 16.517 1.00 84.00 444 PRO A N 1
ATOM 3317 C CA . PRO A 1 444 ? 20.017 -4.490 15.352 1.00 84.00 444 PRO A CA 1
ATOM 3318 C C . PRO A 1 444 ? 20.753 -4.353 14.003 1.00 84.00 444 PRO A C 1
ATOM 3320 O O . PRO A 1 444 ? 21.375 -3.329 13.725 1.00 84.00 444 PRO A O 1
ATOM 3323 N N . HIS A 1 445 ? 20.622 -5.365 13.148 1.00 84.81 445 HIS A N 1
ATOM 3324 C CA . HIS A 1 445 ? 21.094 -5.419 11.766 1.00 84.81 445 HIS A CA 1
ATOM 3325 C C . HIS A 1 445 ? 20.044 -4.954 10.749 1.00 84.81 445 HIS A C 1
ATOM 3327 O O . HIS A 1 445 ? 18.883 -4.692 11.062 1.00 84.81 445 HIS A O 1
ATOM 3333 N N . TYR A 1 446 ? 20.459 -4.879 9.485 1.00 83.19 446 TYR A N 1
ATOM 3334 C CA . TYR A 1 446 ? 19.684 -4.345 8.367 1.00 83.19 446 TYR A CA 1
ATOM 3335 C C . TYR A 1 446 ? 18.197 -4.753 8.354 1.00 83.19 446 TYR A C 1
ATOM 3337 O O . TYR A 1 446 ? 17.316 -3.888 8.318 1.00 83.19 446 TYR A O 1
ATOM 3345 N N . GLY A 1 447 ? 17.900 -6.056 8.427 1.00 81.19 447 GLY A N 1
ATOM 3346 C CA . GLY A 1 447 ? 16.528 -6.567 8.371 1.00 81.19 447 GLY A CA 1
ATOM 3347 C C . GLY A 1 447 ? 15.654 -6.122 9.550 1.00 81.19 447 GLY A C 1
ATOM 3348 O O . GLY A 1 447 ? 14.496 -5.737 9.352 1.00 81.19 447 GLY A O 1
ATOM 3349 N N . SER A 1 448 ? 16.203 -6.120 10.771 1.00 87.25 448 SER A N 1
ATOM 3350 C CA . SER A 1 448 ? 15.481 -5.702 11.980 1.00 87.25 448 SER A CA 1
ATOM 3351 C C . SER A 1 448 ? 15.272 -4.187 12.020 1.00 87.25 448 SER A C 1
ATOM 3353 O O . SER A 1 448 ? 14.172 -3.727 12.344 1.00 87.25 448 SER A O 1
ATOM 3355 N N . VAL A 1 449 ? 16.270 -3.409 11.591 1.00 90.31 449 VAL A N 1
ATOM 3356 C CA . VAL A 1 449 ? 16.181 -1.949 11.450 1.00 90.31 449 VAL A CA 1
ATOM 3357 C C . VAL A 1 449 ? 15.095 -1.563 10.443 1.00 90.31 449 VAL A C 1
ATOM 3359 O O . VAL A 1 449 ? 14.189 -0.797 10.784 1.00 90.31 449 VAL A O 1
ATOM 3362 N N . LYS A 1 450 ? 15.132 -2.137 9.233 1.00 88.88 450 LYS A N 1
ATOM 3363 C CA . LYS A 1 450 ? 14.171 -1.854 8.155 1.00 88.88 450 LYS A CA 1
ATOM 3364 C C . LYS A 1 450 ? 12.738 -2.192 8.568 1.00 88.88 450 LYS A C 1
ATOM 3366 O O . LYS A 1 450 ? 11.820 -1.398 8.349 1.00 88.88 450 LYS A O 1
ATOM 3371 N N . PHE A 1 451 ? 12.527 -3.341 9.219 1.00 90.81 451 PHE A N 1
ATOM 3372 C CA . PHE A 1 451 ? 11.188 -3.733 9.667 1.00 90.81 451 PHE A CA 1
ATOM 3373 C C . PHE A 1 451 ? 10.684 -2.830 10.800 1.00 90.81 451 PHE A C 1
ATOM 3375 O O . PHE A 1 451 ? 9.523 -2.415 10.787 1.00 90.81 451 PHE A O 1
ATOM 3382 N N . THR A 1 452 ? 11.545 -2.486 11.762 1.00 93.31 452 THR A N 1
ATOM 3383 C CA . THR A 1 452 ? 11.182 -1.586 12.869 1.00 93.31 452 THR A CA 1
ATOM 3384 C C . THR A 1 452 ? 10.799 -0.201 12.348 1.00 93.31 452 THR A C 1
ATOM 3386 O O . THR A 1 452 ? 9.786 0.350 12.782 1.00 93.31 452 THR A O 1
ATOM 3389 N N . PHE A 1 453 ? 11.526 0.310 11.346 1.00 94.75 453 PHE A N 1
ATOM 3390 C CA . PHE A 1 453 ? 11.190 1.556 10.657 1.00 94.75 453 PHE A CA 1
ATOM 3391 C C . PHE A 1 453 ? 9.813 1.491 9.987 1.00 94.75 453 PHE A C 1
ATOM 3393 O O . PHE A 1 453 ? 8.969 2.350 10.249 1.00 94.75 453 PHE A O 1
ATOM 3400 N N . MET A 1 454 ? 9.518 0.431 9.221 1.00 95.00 454 MET A N 1
ATOM 3401 C CA . MET A 1 454 ? 8.175 0.220 8.660 1.00 95.00 454 MET A CA 1
ATOM 3402 C C . MET A 1 454 ? 7.094 0.210 9.743 1.00 95.00 454 MET A C 1
ATOM 3404 O O . MET A 1 454 ? 6.075 0.888 9.602 1.00 95.00 454 MET A O 1
ATOM 3408 N N . ALA A 1 455 ? 7.292 -0.566 10.813 1.00 96.25 455 ALA A N 1
ATOM 3409 C CA . ALA A 1 455 ? 6.312 -0.697 11.881 1.00 96.25 455 ALA A CA 1
ATOM 3410 C C . ALA A 1 455 ? 6.024 0.664 12.533 1.00 96.25 455 ALA A C 1
ATOM 3412 O O . ALA A 1 455 ? 4.860 1.050 12.648 1.00 96.25 455 ALA A O 1
ATOM 3413 N N . ALA A 1 456 ? 7.062 1.427 12.887 1.00 97.50 456 ALA A N 1
ATOM 3414 C CA . ALA A 1 456 ? 6.915 2.748 13.490 1.00 97.50 456 ALA A CA 1
ATOM 3415 C C . ALA A 1 456 ? 6.178 3.730 12.564 1.00 97.50 456 ALA A C 1
ATOM 3417 O O . ALA A 1 456 ? 5.231 4.386 13.000 1.00 97.50 456 ALA A O 1
ATOM 3418 N N . VAL A 1 457 ? 6.542 3.774 11.277 1.00 97.69 457 VAL A N 1
ATOM 3419 C CA . VAL A 1 457 ? 5.893 4.621 10.261 1.00 97.69 457 VAL A CA 1
ATOM 3420 C C . VAL A 1 457 ? 4.412 4.275 10.107 1.00 97.69 457 VAL A C 1
ATOM 3422 O O . VAL A 1 457 ? 3.562 5.164 10.166 1.00 97.69 457 VAL A O 1
ATOM 3425 N N . VAL A 1 458 ? 4.077 2.991 9.940 1.00 98.19 458 VAL A N 1
ATOM 3426 C CA . VAL A 1 458 ? 2.686 2.543 9.758 1.00 98.19 458 VAL A CA 1
ATOM 3427 C C . VAL A 1 458 ? 1.850 2.859 10.997 1.00 98.19 458 VAL A C 1
ATOM 3429 O O . VAL A 1 458 ? 0.723 3.351 10.876 1.00 98.19 458 VAL A O 1
ATOM 3432 N N . ILE A 1 459 ? 2.391 2.616 12.193 1.00 98.44 459 ILE A N 1
ATOM 3433 C CA . ILE A 1 459 ? 1.707 2.899 13.458 1.00 98.44 459 ILE A CA 1
ATOM 3434 C C . ILE A 1 459 ? 1.493 4.403 13.623 1.00 98.44 459 ILE A C 1
ATOM 3436 O O . ILE A 1 459 ? 0.366 4.817 13.891 1.00 98.44 459 ILE A O 1
ATOM 3440 N N . ALA A 1 460 ? 2.521 5.228 13.415 1.00 98.00 460 ALA A N 1
ATOM 3441 C CA . ALA A 1 460 ? 2.399 6.680 13.497 1.00 98.00 460 ALA A CA 1
ATOM 3442 C C . ALA A 1 460 ? 1.355 7.197 12.496 1.00 98.00 460 ALA A C 1
ATOM 3444 O O . ALA A 1 460 ? 0.378 7.834 12.894 1.00 98.00 460 ALA A O 1
ATOM 3445 N N . ALA A 1 461 ? 1.485 6.840 11.216 1.00 98.06 461 ALA A N 1
ATOM 3446 C CA . ALA A 1 461 ? 0.588 7.294 10.158 1.00 98.06 461 ALA A CA 1
ATOM 3447 C C . ALA A 1 461 ? -0.880 6.923 10.401 1.00 98.06 461 ALA A C 1
ATOM 3449 O O . ALA A 1 461 ? -1.779 7.711 10.102 1.00 98.06 461 ALA A O 1
ATOM 3450 N N . THR A 1 462 ? -1.135 5.728 10.943 1.00 98.00 462 THR A N 1
ATOM 3451 C CA . THR A 1 462 ? -2.504 5.238 11.136 1.00 98.00 462 THR A CA 1
ATOM 3452 C C . THR A 1 462 ? -3.105 5.574 12.501 1.00 98.00 462 THR A C 1
ATOM 3454 O O . THR A 1 462 ? -4.325 5.677 12.624 1.00 98.00 462 THR A O 1
ATOM 3457 N N . CYS A 1 463 ? -2.297 5.812 13.530 1.00 97.81 463 CYS A N 1
ATOM 3458 C CA . CYS A 1 463 ? -2.804 6.144 14.860 1.00 97.81 463 CYS A CA 1
ATOM 3459 C C . CYS A 1 463 ? -2.895 7.658 15.107 1.00 97.81 463 CYS A C 1
ATOM 3461 O O . CYS A 1 463 ? -3.818 8.092 15.799 1.00 97.81 463 CYS A O 1
ATOM 3463 N N . LEU A 1 464 ? -2.014 8.478 14.515 1.00 96.75 464 LEU A N 1
ATOM 3464 C CA . LEU A 1 464 ? -2.016 9.938 14.701 1.00 96.75 464 LEU A CA 1
ATOM 3465 C C . LEU A 1 464 ? -3.363 10.605 14.382 1.00 96.75 464 LEU A C 1
ATOM 3467 O O . LEU A 1 464 ? -3.818 11.411 15.202 1.00 96.75 464 LEU A O 1
ATOM 3471 N N . PRO A 1 465 ? -4.058 10.258 13.274 1.00 96.06 465 PRO A N 1
ATOM 3472 C CA . PRO A 1 465 ? -5.340 10.878 12.958 1.00 96.06 465 PRO A CA 1
ATOM 3473 C C . PRO A 1 465 ? -6.402 10.652 14.041 1.00 96.06 465 PRO A C 1
ATOM 3475 O O . PRO A 1 465 ? -7.269 11.502 14.237 1.00 96.06 465 PRO A O 1
ATOM 3478 N N . PHE A 1 466 ? -6.330 9.527 14.763 1.00 94.25 466 PHE A N 1
ATOM 3479 C CA . PHE A 1 466 ? -7.202 9.248 15.903 1.00 94.25 466 PHE A CA 1
ATOM 3480 C C . PHE A 1 466 ? -6.699 9.936 17.169 1.0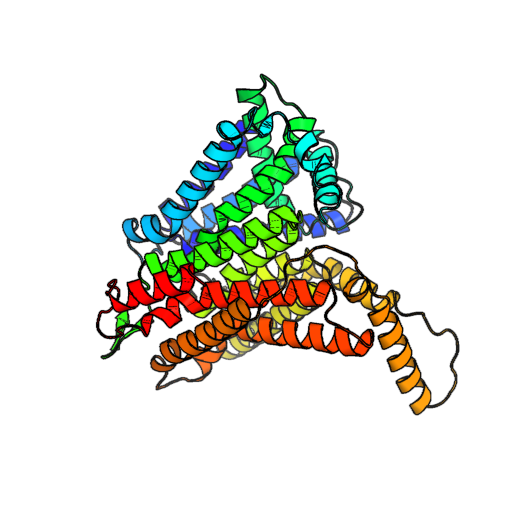0 94.25 466 PHE A C 1
ATOM 3482 O O . PHE A 1 466 ? -7.488 10.589 17.842 1.00 94.25 466 PHE A O 1
ATOM 3489 N N . ALA A 1 467 ? -5.407 9.829 17.486 1.00 94.56 467 ALA A N 1
ATOM 3490 C CA . ALA A 1 467 ? -4.824 10.393 18.702 1.00 94.56 467 ALA A CA 1
ATOM 3491 C C . ALA A 1 467 ? -5.078 11.902 18.828 1.00 94.56 467 ALA A C 1
ATOM 3493 O O . ALA A 1 467 ? -5.459 12.382 19.894 1.00 94.56 467 ALA A O 1
ATOM 3494 N N . LEU A 1 468 ? -4.961 12.647 17.726 1.00 94.00 468 LEU A N 1
ATOM 3495 C CA . LEU A 1 468 ? -5.179 14.094 17.720 1.00 94.00 468 LEU A CA 1
ATOM 3496 C C . LEU A 1 468 ? -6.649 14.503 17.901 1.00 94.00 468 LEU A C 1
ATOM 3498 O O . LEU A 1 468 ? -6.912 15.659 18.226 1.00 94.00 468 LEU A O 1
ATOM 3502 N N . LEU A 1 469 ? -7.615 13.581 17.791 1.00 91.31 469 LEU A N 1
ATOM 3503 C CA . LEU A 1 469 ? -9.004 13.863 18.181 1.00 91.31 469 LEU A CA 1
ATOM 3504 C C . LEU A 1 469 ? -9.160 14.090 19.691 1.00 91.31 469 LEU A C 1
ATOM 3506 O O . LEU A 1 469 ? -10.159 14.673 20.114 1.00 91.31 469 LEU A O 1
ATOM 3510 N N . LEU A 1 470 ? -8.180 13.666 20.500 1.00 89.38 470 LEU A N 1
ATOM 3511 C CA . LEU A 1 470 ? -8.141 13.970 21.933 1.00 89.38 470 LEU A CA 1
ATOM 3512 C C . LEU A 1 470 ? -7.966 15.454 22.213 1.00 89.38 470 LEU A C 1
ATOM 3514 O O . LEU A 1 470 ? -8.456 15.940 23.235 1.00 89.38 470 LEU A O 1
ATOM 3518 N N . LEU A 1 471 ? -7.298 16.168 21.306 1.00 88.00 471 LEU A N 1
ATOM 3519 C CA . LEU A 1 471 ? -7.128 17.605 21.400 1.00 88.00 471 LEU A CA 1
ATOM 3520 C C . LEU A 1 471 ? -8.476 18.254 21.101 1.00 88.00 471 LEU A C 1
ATOM 3522 O O . LEU A 1 471 ? -8.957 18.262 19.969 1.00 88.00 471 LEU A O 1
ATOM 3526 N N . ASP A 1 472 ? -9.109 18.745 22.161 1.00 81.94 472 ASP A N 1
ATOM 3527 C CA . ASP A 1 472 ? -10.467 19.276 22.145 1.00 81.94 472 ASP A CA 1
ATOM 3528 C C . ASP A 1 472 ? -11.514 18.295 21.577 1.00 81.94 472 ASP A C 1
ATOM 3530 O O . ASP A 1 472 ? -12.070 18.435 20.484 1.00 81.94 472 ASP A O 1
ATOM 3534 N N . HIS A 1 473 ? -11.796 17.260 22.369 1.00 74.25 473 HIS A N 1
ATOM 3535 C CA . HIS A 1 473 ? -12.776 16.214 22.054 1.00 74.25 473 HIS A CA 1
ATOM 3536 C C . HIS A 1 473 ? -14.220 16.730 21.874 1.00 74.25 473 HIS A C 1
ATOM 3538 O O . HIS A 1 473 ? -15.047 16.040 21.276 1.00 74.25 473 HIS A O 1
ATOM 3544 N N . LYS A 1 474 ? -14.561 17.917 22.402 1.00 76.00 474 LYS A N 1
ATOM 3545 C CA . LYS A 1 474 ? -15.940 18.445 22.371 1.00 76.00 474 LYS A CA 1
ATOM 3546 C C . LYS A 1 474 ? -16.334 18.982 20.994 1.00 76.00 474 LYS A C 1
ATOM 3548 O O . LYS A 1 474 ? -17.498 18.883 20.624 1.00 76.00 474 LYS A O 1
ATOM 3553 N N . SER A 1 475 ? -15.368 19.457 20.217 1.00 78.44 475 SER A N 1
ATOM 3554 C CA . SER A 1 475 ? -15.575 20.161 18.940 1.00 78.44 475 SER A CA 1
ATOM 3555 C C . SER A 1 475 ? -15.812 19.238 17.736 1.00 78.44 475 SER A C 1
ATOM 3557 O O . SER A 1 475 ? -15.641 19.608 16.577 1.00 78.44 475 SER A O 1
ATOM 3559 N N . GLY A 1 476 ? -16.196 17.987 17.989 1.00 81.94 476 GLY A N 1
ATOM 3560 C CA . GLY A 1 476 ? -16.632 17.071 16.947 1.00 81.94 476 GLY A CA 1
ATOM 3561 C C . GLY A 1 476 ? -15.585 16.822 15.853 1.00 81.94 476 GLY A C 1
ATOM 3562 O O . GLY A 1 476 ? -14.452 16.430 16.142 1.00 81.94 476 GLY A O 1
ATOM 3563 N N . SER A 1 477 ? -15.979 17.025 14.590 1.00 82.00 477 SER A N 1
ATOM 3564 C CA . SER A 1 477 ? -15.126 16.887 13.395 1.00 82.00 477 SER A CA 1
ATOM 3565 C C . SER A 1 477 ? -14.472 18.194 12.933 1.00 82.00 477 SER A C 1
ATOM 3567 O O . SER A 1 477 ? -13.931 18.241 11.828 1.00 82.00 477 SER A O 1
ATOM 3569 N N . GLU A 1 478 ? -14.560 19.263 13.720 1.00 87.38 478 GLU A N 1
ATOM 3570 C CA . GLU A 1 478 ? -14.007 20.566 13.354 1.00 87.38 478 GLU A CA 1
ATOM 3571 C C . GLU A 1 478 ? -12.520 20.662 13.700 1.00 87.38 478 GLU A C 1
ATOM 3573 O O . GLU A 1 478 ? -12.014 19.971 14.588 1.00 87.38 478 GLU A O 1
ATOM 3578 N N . MET A 1 479 ? -11.795 21.509 12.974 1.00 92.56 479 MET A N 1
ATOM 3579 C CA . MET A 1 479 ? -10.421 21.839 13.335 1.00 92.56 479 MET A CA 1
ATOM 3580 C C . MET A 1 479 ? -10.427 22.974 14.352 1.00 92.56 479 MET A C 1
ATOM 3582 O O . MET A 1 479 ? -10.914 24.063 14.067 1.00 92.56 479 MET A O 1
ATOM 3586 N N . THR A 1 480 ? -9.862 22.710 15.524 1.00 92.69 480 THR A N 1
ATOM 3587 C CA . THR A 1 480 ? -9.767 23.658 16.639 1.00 92.69 480 THR A CA 1
ATOM 3588 C C . THR A 1 480 ? -8.336 24.183 16.751 1.00 92.69 480 THR A C 1
ATOM 3590 O O . THR A 1 480 ? -7.418 23.528 16.246 1.00 92.69 480 THR A O 1
ATOM 3593 N N . PRO A 1 481 ? -8.093 25.315 17.438 1.00 93.25 481 PRO A N 1
ATOM 3594 C CA . PRO A 1 481 ? -6.734 25.806 17.674 1.00 93.25 481 PRO A CA 1
ATOM 3595 C C . PRO A 1 481 ? -5.813 24.741 18.289 1.00 93.25 481 PRO A C 1
ATOM 3597 O O . PRO A 1 481 ? -4.693 24.563 17.825 1.00 93.25 481 PRO A O 1
ATOM 3600 N N . MET A 1 482 ? -6.314 23.943 19.242 1.00 92.38 482 MET A N 1
ATOM 3601 C CA . MET A 1 482 ? -5.544 22.853 19.858 1.00 92.38 482 MET A CA 1
ATOM 3602 C C . MET A 1 482 ? -5.179 21.747 18.859 1.00 92.38 482 MET A C 1
ATOM 3604 O O . MET A 1 482 ? -4.062 21.237 18.893 1.00 92.38 482 MET A O 1
ATOM 3608 N N . ARG A 1 483 ? -6.087 21.383 17.941 1.00 92.75 483 ARG A N 1
ATOM 3609 C CA . ARG A 1 483 ? -5.799 20.395 16.885 1.00 92.75 483 ARG A CA 1
ATOM 3610 C C . ARG A 1 483 ? -4.794 20.926 15.869 1.00 92.75 483 ARG A C 1
ATOM 3612 O O . ARG A 1 483 ? -3.944 20.164 15.423 1.00 92.75 483 ARG A O 1
ATOM 3619 N N . TRP A 1 484 ? -4.865 22.215 15.531 1.00 94.44 484 TRP A N 1
ATOM 3620 C CA . TRP A 1 484 ? -3.866 22.866 14.683 1.00 94.44 484 TRP A CA 1
ATOM 3621 C C . TRP A 1 484 ? -2.494 22.910 15.350 1.00 94.44 484 TRP A C 1
ATOM 3623 O O . TRP A 1 484 ? -1.513 22.551 14.709 1.00 94.44 484 TRP A O 1
ATOM 3633 N N . MET A 1 485 ? -2.422 23.262 16.636 1.00 92.81 485 MET A N 1
ATOM 3634 C CA . MET A 1 485 ? -1.170 23.229 17.397 1.00 92.81 485 MET A CA 1
ATOM 3635 C C . MET A 1 485 ? -0.582 21.818 17.458 1.00 92.81 485 MET A C 1
ATOM 3637 O O . MET A 1 485 ? 0.610 21.652 17.227 1.00 92.81 485 MET A O 1
ATOM 3641 N N . GLY A 1 486 ? -1.410 20.797 17.707 1.00 91.19 486 GLY A N 1
ATOM 3642 C CA . GLY A 1 486 ? -0.967 19.402 17.678 1.00 91.19 486 GLY A CA 1
ATOM 3643 C C . GLY A 1 486 ? -0.451 18.975 16.304 1.00 91.19 486 GLY A C 1
ATOM 3644 O O . GLY A 1 486 ? 0.598 18.350 16.215 1.00 91.19 486 GLY A O 1
ATOM 3645 N N . LEU A 1 487 ? -1.148 19.357 15.231 1.00 92.12 487 LEU A N 1
ATOM 3646 C CA . LEU A 1 487 ? -0.728 19.084 13.856 1.00 92.12 487 LEU A CA 1
ATOM 3647 C C . LEU A 1 487 ? 0.618 19.747 13.534 1.00 92.12 487 LEU A C 1
ATOM 3649 O O . LEU A 1 487 ? 1.518 19.070 13.053 1.00 92.12 487 LEU A O 1
ATOM 3653 N N . VAL A 1 488 ? 0.773 21.042 13.827 1.00 91.62 488 VAL A N 1
ATOM 3654 C CA . VAL A 1 488 ? 2.030 21.775 13.599 1.00 91.62 488 VAL A CA 1
ATOM 3655 C C . VAL A 1 488 ? 3.159 21.186 14.441 1.00 91.62 488 VAL A C 1
ATOM 3657 O O . VAL A 1 488 ? 4.255 20.997 13.928 1.00 91.62 488 VAL A O 1
ATOM 3660 N N . GLY A 1 489 ? 2.885 20.831 15.699 1.00 89.19 489 GLY A N 1
ATOM 3661 C CA . GLY A 1 489 ? 3.864 20.195 16.577 1.00 89.19 489 GLY A CA 1
ATOM 3662 C C . GLY A 1 489 ? 4.408 18.884 16.010 1.00 89.19 489 GLY A C 1
ATOM 3663 O O . GLY A 1 489 ? 5.608 18.664 16.073 1.00 89.19 489 GLY A O 1
ATOM 3664 N N . VAL A 1 490 ? 3.557 18.049 15.403 1.00 89.62 490 VAL A N 1
ATOM 3665 C CA . VAL A 1 490 ? 4.010 16.807 14.752 1.00 89.62 490 VAL A CA 1
ATOM 3666 C C . VAL A 1 490 ? 4.771 17.073 13.452 1.00 89.62 490 VAL A C 1
ATOM 3668 O O . VAL A 1 490 ? 5.634 16.286 13.116 1.00 89.62 490 VAL A O 1
ATOM 3671 N N . ILE A 1 491 ? 4.472 18.147 12.715 1.00 88.62 491 ILE A N 1
ATOM 3672 C CA . ILE A 1 491 ? 5.210 18.492 11.484 1.00 88.62 491 ILE A CA 1
ATOM 3673 C C . ILE A 1 491 ? 6.624 19.005 11.790 1.00 88.62 491 ILE A C 1
ATOM 3675 O O . ILE A 1 491 ? 7.528 18.826 10.983 1.00 88.62 491 ILE A O 1
ATOM 3679 N N . VAL A 1 492 ? 6.795 19.701 12.916 1.00 86.75 492 VAL A N 1
ATOM 3680 C CA . VAL A 1 492 ? 8.092 20.257 13.335 1.00 86.75 492 VAL A CA 1
ATOM 3681 C C . VAL A 1 492 ? 9.027 19.177 13.894 1.00 86.75 492 VAL A C 1
ATOM 3683 O O . VAL A 1 492 ? 10.243 19.343 13.811 1.00 86.75 492 VAL A O 1
ATOM 3686 N N . LEU A 1 493 ? 8.465 18.114 14.478 1.00 79.38 493 LEU A N 1
ATOM 3687 C CA . LEU A 1 493 ? 9.186 16.938 14.978 1.00 79.38 493 LEU A CA 1
ATOM 3688 C C . LEU A 1 493 ? 9.528 15.970 13.845 1.00 79.38 493 LEU A C 1
ATOM 3690 O O . LEU A 1 493 ? 10.635 15.393 13.919 1.00 79.38 493 LEU A O 1
#

Foldseek 3Di:
DLVVLLCLLVCLLVLLCVFQVALLLSLLLLLLLLLLLQLVVLLVVVVVDFDFLVNLSVSLSVSSVVSSVVSNVPGHPHPFDSVLLCLQFVVLLVVLVVVCQCCQPPVDPHRVLVPLVVVCVVQVQQDCLVQQLLQLLCNLVRHGRDHPDDQLGSLSSLLSSLLSVQQVVCCVPVVHRDSNSSSSRSLLVLLSNLLSCLLSLLSLLQNFWFDFPPRHTFGQASLLLVLLSVLLSVQSVQSSSRSVSLLSLLLSLLLSQLNCLLSVPPPPNSNLSSLLSNLSSLLNDLLSLVVSVVSLVVQVVVLVVCCVVPNDDPVSVVSVVSSVSSCVSCVVSSVVSVCLLQVLQPPPPDDPDDPVVVVVVVVVSNLQSNQPRCLQPPDGDDDFCDPLLQVLLVLLLVLSLVRRCVVPPPDPPSSCSSCVSLVSLVVSLCVSQVSNCRSNVDDDGDNSRSSVSSSSSSSNSNRSSRSLCVQPSPPGNDCDPSSVVSSVVSVVD

Secondary structure (DSSP, 8-state):
-HHHHHHHHHHHHHHHHHHH--HHHHHHHHHHHHHHHHHHHHHHHHTT----HHHHHHHHHHHHHHHHHHHHHH-----S-HHHHIIIIIHHHHHHHHHHHHHHHHSSSS-GGG-HHHHHHHTTT-TTHHHHHHHHHHHHHTS----SS---THHHHHHHHHHHHHHHHHHHHSSS--HHHHHHHHHHHHHHHHHHHHHHHTHHHHH-EEE-TTS-EEEPPHHHHHHHHHHHHHHHHHHHHTT-HHHHHHHHHHHHHHHHHHTT--GGGHHHHHHHHHHHHGGGSGGGHHHHHHHHHHHHHHHHHHHHHH-S-HHHHHHHHHHHHHHHHTHHHHHHHHHHHHHTS---------HHHHHHHHHHHHHHHHHSSHHHH---------HHHHHHHHHHHHHHHHHHHTT-SS-THHHHHHTHHHHHHHHHHHHHHHHHHHHHSS---HHHHHHHHHHHHHHHHHHHHHHGGGTTGGGTTS--HHHHHHHHHHHH-

Sequence (493 aa):
MDFAFLVAYLALIALTYWRTRSIAWLAVGMAASVSIAGVLVNLAENFGHLWTRVELQWVLLAALAVLGLLAFLRGNIGDSGLRRQFFAIWLPFILLIVFFWVVTTFWTAGAAFEHPVSYLMGHAVAEDNAKWLDFTSQMAAGVPIDQAVPMGGPLALVTVFVATVMGVVSQLLLGGYNQVAVAANSVVFGQFFLVALAPLALAPMVEARVPSRGGATTRIPAPLIWLGALVLTCANLIATGYGHYTFQYTVLIAALWSATFMSGWARGHGRLLTSLSIAAAMTVWFPLSALAVIVLSGVFVWLVQRIGRTGWTRKNILDLGLWLVVAFALWEPIRSSLSFVVDSAPTASGVLGGVRGVAAALTSAVTAGLGDSTLFAASGGTDTTGPILAILAVVAALGAGYVLSRETTSRSSIIYVRFAPVILLVFMALSITTLDAWATGGGPHYGSVKFTFMAAVVIAATCLPFALLLLDHKSGSEMTPMRWMGLVGVIVL

pLDDT: mean 87.02, std 14.2, range [37.09, 98.56]